Protein AF-0000000077156453 (afdb_homodimer)

Structure (mmCIF, N/CA/C/O backbone):
data_AF-0000000077156453-model_v1
#
loop_
_entity.id
_entity.type
_entity.pdbx_description
1 polymer 'ABC-type nitrate/sulfonate/bicarbonate transport system, permease component'
#
loop_
_atom_site.group_PDB
_atom_site.id
_atom_site.type_symbol
_atom_site.label_atom_id
_atom_site.label_alt_id
_atom_site.label_comp_id
_atom_site.label_asym_id
_atom_site.label_entity_id
_atom_site.label_seq_id
_atom_site.pdbx_PDB_ins_code
_atom_site.Cartn_x
_atom_site.Cartn_y
_atom_site.Cartn_z
_atom_site.occupancy
_atom_site.B_iso_or_equiv
_atom_site.auth_seq_id
_atom_site.auth_comp_id
_atom_site.auth_asym_id
_atom_site.auth_atom_id
_atom_site.pdbx_PDB_model_num
ATOM 1 N N . MET A 1 1 ? 17.359 23.75 -14.453 1 44.75 1 MET A N 1
ATOM 2 C CA . MET A 1 1 ? 18.484 23.031 -15.031 1 44.75 1 MET A CA 1
ATOM 3 C C . MET A 1 1 ? 19.25 22.281 -13.961 1 44.75 1 MET A C 1
ATOM 5 O O . MET A 1 1 ? 19.688 21.141 -14.188 1 44.75 1 MET A O 1
ATOM 9 N N . ARG A 1 2 ? 19.359 22.906 -12.695 1 51.81 2 ARG A N 1
ATOM 10 C CA . ARG A 1 2 ? 20.172 22.406 -11.586 1 51.81 2 ARG A CA 1
ATOM 11 C C . ARG A 1 2 ? 19.547 21.156 -10.984 1 51.81 2 ARG A C 1
ATOM 13 O O . ARG A 1 2 ? 20.25 20.203 -10.656 1 51.81 2 ARG A O 1
ATOM 20 N N . SER A 1 3 ? 18.203 21.109 -11.07 1 62.5 3 SER A N 1
ATOM 21 C CA . SER A 1 3 ? 17.5 19.984 -10.469 1 62.5 3 SER A CA 1
ATOM 22 C C . SER A 1 3 ? 17.594 18.75 -11.344 1 62.5 3 SER A C 1
ATOM 24 O O . SER A 1 3 ? 17.812 17.641 -10.844 1 62.5 3 SER A O 1
ATOM 26 N N . LEU A 1 4 ? 17.734 19.047 -12.609 1 62.75 4 LEU A N 1
ATOM 27 C CA . LEU A 1 4 ? 17.797 17.922 -13.539 1 62.75 4 LEU A CA 1
ATOM 28 C C . LEU A 1 4 ? 19.172 17.281 -13.523 1 62.75 4 LEU A C 1
ATOM 30 O O . LEU A 1 4 ? 19.281 16.047 -13.562 1 62.75 4 LEU A O 1
ATOM 34 N N . VAL A 1 5 ? 20.141 18.172 -13.469 1 64.56 5 VAL A N 1
ATOM 35 C CA . VAL A 1 5 ? 21.516 17.672 -13.453 1 64.56 5 VAL A CA 1
ATOM 36 C C . VAL A 1 5 ? 21.75 16.875 -12.172 1 64.56 5 VAL A C 1
ATOM 38 O O . VAL A 1 5 ? 22.406 15.828 -12.203 1 64.56 5 VAL A O 1
ATOM 41 N N . ARG A 1 6 ? 21.219 17.422 -11.203 1 67.12 6 ARG A N 1
ATOM 42 C CA . ARG A 1 6 ? 21.359 16.75 -9.922 1 67.12 6 ARG A CA 1
ATOM 43 C C . ARG A 1 6 ? 20.656 15.398 -9.93 1 67.12 6 ARG A C 1
ATOM 45 O O . ARG A 1 6 ? 21.172 14.406 -9.406 1 67.12 6 ARG A O 1
ATOM 52 N N . ASN A 1 7 ? 19.578 15.375 -10.617 1 71.12 7 ASN A N 1
ATOM 53 C CA . ASN A 1 7 ? 18.828 14.125 -10.711 1 71.12 7 ASN A CA 1
ATOM 54 C C . ASN A 1 7 ? 19.562 13.094 -11.562 1 71.12 7 ASN A C 1
ATOM 56 O O . ASN A 1 7 ? 19.625 11.914 -11.203 1 71.12 7 ASN A O 1
ATOM 60 N N . PHE A 1 8 ? 20.188 13.617 -12.578 1 78.75 8 PHE A N 1
ATOM 61 C CA . PHE A 1 8 ? 20.891 12.703 -13.477 1 78.75 8 PHE A CA 1
ATOM 62 C C . PHE A 1 8 ? 22.172 12.203 -12.828 1 78.75 8 PHE A C 1
ATOM 64 O O . PHE A 1 8 ? 22.547 11.039 -13.008 1 78.75 8 PHE A O 1
ATOM 71 N N . ALA A 1 9 ? 22.766 13.086 -12.062 1 81.75 9 ALA A N 1
ATOM 72 C CA . ALA A 1 9 ? 23.969 12.68 -11.352 1 81.75 9 ALA A CA 1
ATOM 73 C C . ALA A 1 9 ? 23.672 11.602 -10.32 1 81.75 9 ALA A C 1
ATOM 75 O O . ALA A 1 9 ? 24.453 10.656 -10.156 1 81.75 9 ALA A O 1
ATOM 76 N N . GLY A 1 10 ? 22.562 11.797 -9.695 1 80.94 10 GLY A N 1
ATOM 77 C CA . GLY A 1 10 ? 22.156 10.797 -8.734 1 80.94 10 GLY A CA 1
ATOM 78 C C . GLY A 1 10 ? 21.859 9.445 -9.359 1 80.94 10 GLY A C 1
ATOM 79 O O . GLY A 1 10 ? 22.203 8.406 -8.805 1 80.94 10 GLY A O 1
ATOM 80 N N . LEU A 1 11 ? 21.266 9.516 -10.516 1 83.69 11 LEU A N 1
ATOM 81 C CA . LEU A 1 11 ? 20.938 8.289 -11.234 1 83.69 11 LEU A CA 1
ATOM 82 C C . LEU A 1 11 ? 22.203 7.551 -11.656 1 83.69 11 LEU A C 1
ATOM 84 O O . LEU A 1 11 ? 22.312 6.336 -11.477 1 83.69 11 LEU A O 1
ATOM 88 N N . ILE A 1 12 ? 23.109 8.312 -12.203 1 88.44 12 ILE A N 1
ATOM 89 C CA . ILE A 1 12 ? 24.359 7.723 -12.664 1 88.44 12 ILE A CA 1
ATOM 90 C C . ILE A 1 12 ? 25.125 7.129 -11.484 1 88.44 12 ILE A C 1
ATOM 92 O O . ILE A 1 12 ? 25.672 6.031 -11.578 1 88.44 12 ILE A O 1
ATOM 96 N N . ALA A 1 13 ? 25.109 7.867 -10.406 1 86.75 13 ALA A N 1
ATOM 97 C CA . ALA A 1 13 ? 25.797 7.387 -9.203 1 86.75 13 ALA A CA 1
ATOM 98 C C . ALA A 1 13 ? 25.172 6.09 -8.703 1 86.75 13 ALA A C 1
ATOM 100 O O . ALA A 1 13 ? 25.875 5.168 -8.297 1 86.75 13 ALA A O 1
ATOM 101 N N . PHE A 1 14 ? 23.938 6.031 -8.711 1 88.25 14 PHE A N 1
ATOM 102 C CA . PHE A 1 14 ? 23.219 4.84 -8.25 1 88.25 14 PHE A CA 1
ATOM 103 C C . PHE A 1 14 ? 23.516 3.652 -9.164 1 88.25 14 PHE A C 1
ATOM 105 O O . PHE A 1 14 ? 23.781 2.547 -8.68 1 88.25 14 PHE A O 1
ATOM 112 N N . LEU A 1 15 ? 23.484 3.867 -10.461 1 91.19 15 LEU A N 1
ATOM 113 C CA . LEU A 1 15 ? 23.719 2.793 -11.414 1 91.19 15 LEU A CA 1
ATOM 114 C C . LEU A 1 15 ? 25.156 2.275 -11.305 1 91.19 15 LEU A C 1
ATOM 116 O O . LEU A 1 15 ? 25.391 1.07 -11.406 1 91.19 15 LEU A O 1
ATOM 120 N N . LEU A 1 16 ? 26.047 3.203 -11.125 1 92.44 16 LEU A N 1
ATOM 121 C CA . LEU A 1 16 ? 27.438 2.82 -10.977 1 92.44 16 LEU A CA 1
ATOM 122 C C . LEU A 1 16 ? 27.656 2.027 -9.695 1 92.44 16 LEU A C 1
ATOM 124 O O . LEU A 1 16 ? 28.406 1.05 -9.688 1 92.44 16 LEU 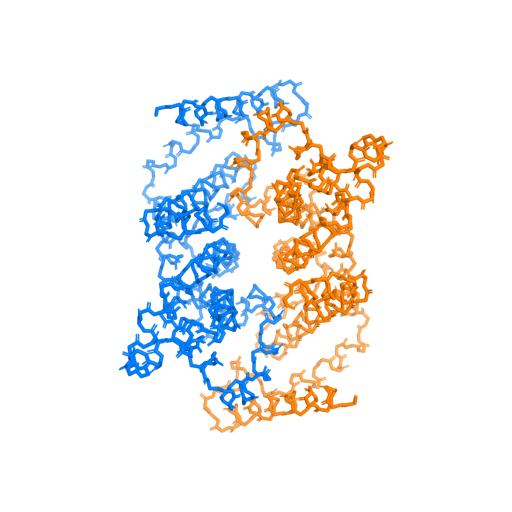A O 1
ATOM 128 N N . LEU A 1 17 ? 27.047 2.479 -8.656 1 90.06 17 LEU A N 1
ATOM 129 C CA . LEU A 1 17 ? 27.156 1.755 -7.395 1 90.06 17 LEU A CA 1
ATOM 130 C C . LEU A 1 17 ? 26.562 0.352 -7.523 1 90.06 17 LEU A C 1
ATOM 132 O O . LEU A 1 17 ? 27.156 -0.614 -7.023 1 90.06 17 LEU A O 1
ATOM 136 N N . TRP A 1 18 ? 25.438 0.315 -8.172 1 91.5 18 TRP A N 1
ATOM 137 C CA . TRP A 1 18 ? 24.797 -0.971 -8.438 1 91.5 18 TRP A CA 1
ATOM 138 C C . TRP A 1 18 ? 25.719 -1.878 -9.242 1 91.5 18 TRP A C 1
ATOM 140 O O . TRP A 1 18 ? 25.953 -3.031 -8.875 1 91.5 18 TRP A O 1
ATOM 150 N N . GLU A 1 19 ? 26.312 -1.335 -10.258 1 94.69 19 GLU A N 1
ATOM 151 C CA . GLU A 1 19 ? 27.234 -2.076 -11.109 1 94.69 19 GLU A CA 1
ATOM 152 C C . GLU A 1 19 ? 28.453 -2.557 -10.312 1 94.69 19 GLU A C 1
ATOM 154 O O . GLU A 1 19 ? 28.844 -3.725 -10.406 1 94.69 19 GLU A O 1
ATOM 159 N N . LEU A 1 20 ? 28.969 -1.676 -9.539 1 93.69 20 LEU A N 1
ATOM 160 C CA . LEU A 1 20 ? 30.188 -1.95 -8.805 1 93.69 20 LEU A CA 1
ATOM 161 C C . LEU A 1 20 ? 29.953 -3.023 -7.742 1 93.69 20 LEU A C 1
ATOM 163 O O . LEU A 1 20 ? 30.797 -3.92 -7.574 1 93.69 20 LEU A O 1
ATOM 167 N N . VAL A 1 21 ? 28.906 -2.99 -7.09 1 91.44 21 VAL A N 1
ATOM 168 C CA . VAL A 1 21 ? 28.625 -3.918 -6 1 91.44 21 VAL A CA 1
ATOM 169 C C . VAL A 1 21 ? 28.484 -5.336 -6.547 1 91.44 21 VAL A C 1
ATOM 171 O O . VAL A 1 21 ? 28.906 -6.301 -5.906 1 91.44 21 VAL A O 1
ATOM 174 N N . VAL A 1 22 ? 27.938 -5.441 -7.719 1 92.31 22 VAL A N 1
ATOM 175 C CA . VAL A 1 22 ? 27.719 -6.754 -8.312 1 92.31 22 VAL A CA 1
ATOM 176 C C . VAL A 1 22 ? 29.016 -7.262 -8.93 1 92.31 22 VAL A C 1
ATOM 178 O O . VAL A 1 22 ? 29.406 -8.414 -8.719 1 92.31 22 VAL A O 1
ATOM 181 N N . ARG A 1 23 ? 29.766 -6.355 -9.594 1 93 23 ARG A N 1
ATOM 182 C CA . ARG A 1 23 ? 30.984 -6.773 -10.281 1 93 23 ARG A CA 1
ATOM 183 C C . ARG A 1 23 ? 32.094 -7.086 -9.281 1 93 23 ARG A C 1
ATOM 185 O O . ARG A 1 23 ? 32.969 -7.926 -9.547 1 93 23 ARG A O 1
ATOM 192 N N . LEU A 1 24 ? 32.031 -6.445 -8.141 1 94 24 LEU A N 1
ATOM 193 C CA . LEU A 1 24 ? 33.031 -6.707 -7.105 1 94 24 LEU A CA 1
ATOM 194 C C . LEU A 1 24 ? 32.719 -8.016 -6.383 1 94 24 LEU A C 1
ATOM 196 O O . LEU A 1 24 ? 33.5 -8.461 -5.547 1 94 24 LEU A O 1
ATOM 200 N N . GLY A 1 25 ? 31.609 -8.594 -6.648 1 90.19 25 GLY A N 1
ATOM 201 C CA . GLY A 1 25 ? 31.281 -9.906 -6.105 1 90.19 25 GLY A CA 1
ATOM 202 C C . GLY A 1 25 ? 30.609 -9.836 -4.75 1 90.19 25 GLY A C 1
ATOM 203 O O . GLY A 1 25 ? 30.438 -10.859 -4.082 1 90.19 25 GLY A O 1
ATOM 204 N N . VAL A 1 26 ? 30.328 -8.664 -4.387 1 88.56 26 VAL A N 1
ATOM 205 C CA . VAL A 1 26 ? 29.625 -8.523 -3.119 1 88.56 26 VAL A CA 1
ATOM 206 C C . VAL A 1 26 ? 28.281 -9.234 -3.203 1 88.56 26 VAL A C 1
ATOM 208 O O . VAL A 1 26 ? 27.828 -9.859 -2.236 1 88.56 26 VAL A O 1
ATOM 211 N N . ILE A 1 27 ? 27.609 -9.133 -4.352 1 88.44 27 ILE A N 1
ATOM 212 C CA . ILE A 1 27 ? 26.375 -9.828 -4.664 1 88.44 27 ILE A CA 1
ATOM 213 C C . ILE A 1 27 ? 26.562 -10.727 -5.883 1 88.44 27 ILE A C 1
ATOM 215 O O . ILE A 1 27 ? 27.172 -10.305 -6.875 1 88.44 27 ILE A O 1
ATOM 219 N N . ALA A 1 28 ? 26.109 -11.898 -5.742 1 89.75 28 ALA A N 1
ATOM 220 C CA . ALA A 1 28 ? 26.25 -12.836 -6.848 1 89.75 28 ALA A CA 1
ATOM 221 C C . ALA A 1 28 ? 25.453 -12.367 -8.07 1 89.75 28 ALA A C 1
ATOM 223 O O . ALA A 1 28 ? 24.312 -11.93 -7.949 1 89.75 28 ALA A O 1
ATOM 224 N N . GLU A 1 29 ? 26.047 -12.422 -9.227 1 88.81 29 GLU A N 1
ATOM 225 C CA . GLU A 1 29 ? 25.438 -11.992 -10.484 1 88.81 29 GLU A CA 1
ATOM 226 C C . GLU A 1 29 ? 24.172 -12.789 -10.789 1 88.81 29 GLU A C 1
ATOM 228 O O . GLU A 1 29 ? 23.25 -12.281 -11.414 1 88.81 29 GLU A O 1
ATOM 233 N N . GLU A 1 30 ? 24.188 -14.047 -10.273 1 85.56 30 GLU A N 1
ATOM 234 C CA . GLU A 1 30 ? 23.047 -14.906 -10.508 1 85.56 30 GLU A CA 1
ATOM 235 C C . GLU A 1 30 ? 21.812 -14.406 -9.75 1 85.56 30 GLU A C 1
ATOM 237 O O . GLU A 1 30 ? 20.688 -14.617 -10.18 1 85.56 30 GLU A O 1
ATOM 242 N N . ASP A 1 31 ? 22.141 -13.734 -8.672 1 86.88 31 ASP A N 1
ATOM 243 C CA . ASP A 1 31 ? 21.047 -13.242 -7.824 1 86.88 31 ASP A CA 1
ATOM 244 C C . ASP A 1 31 ? 20.578 -11.859 -8.281 1 86.88 31 ASP A C 1
ATOM 246 O O . ASP A 1 31 ? 19.391 -11.617 -8.414 1 86.88 31 ASP A O 1
ATOM 250 N N . VAL A 1 32 ? 21.547 -11.039 -8.523 1 91.62 32 VAL A N 1
ATOM 251 C CA . VAL A 1 32 ? 21.266 -9.688 -8.984 1 91.62 32 VAL A CA 1
ATOM 252 C C . VAL A 1 32 ? 22.203 -9.328 -10.141 1 91.62 32 VAL A C 1
ATOM 254 O O . VAL A 1 32 ? 23.359 -8.945 -9.914 1 91.62 32 VAL A O 1
ATOM 257 N N . PRO A 1 33 ? 21.641 -9.344 -11.297 1 94.44 33 PRO A N 1
ATOM 258 C CA . PRO A 1 33 ? 22.469 -8.977 -12.438 1 94.44 33 PRO A CA 1
ATOM 259 C C . PRO A 1 33 ? 22.922 -7.52 -12.391 1 94.44 33 PRO A C 1
ATOM 261 O O . PRO A 1 33 ? 22.25 -6.676 -11.805 1 94.44 33 PRO A O 1
ATOM 264 N N . PRO A 1 34 ? 24.078 -7.328 -12.953 1 95.44 34 PRO A N 1
ATOM 265 C CA . PRO A 1 34 ? 24.578 -5.953 -12.961 1 95.44 34 PRO A CA 1
ATOM 266 C C . PRO A 1 34 ? 23.672 -4.992 -13.719 1 95.44 34 PRO A C 1
ATOM 268 O O . PRO A 1 34 ? 22.891 -5.426 -14.57 1 95.44 34 PRO A O 1
ATOM 271 N N . ALA A 1 35 ? 23.859 -3.723 -13.359 1 95.31 35 ALA A N 1
ATOM 272 C CA . ALA A 1 35 ? 23 -2.682 -13.922 1 95.31 35 ALA A CA 1
ATOM 273 C C . ALA A 1 35 ? 23.109 -2.65 -15.445 1 95.31 35 ALA A C 1
ATOM 275 O O . ALA A 1 35 ? 22.109 -2.445 -16.141 1 95.31 35 ALA A O 1
ATOM 276 N N . SER A 1 36 ? 24.266 -2.865 -15.984 1 95.88 36 SER A N 1
ATOM 277 C CA . SER A 1 36 ? 24.469 -2.816 -17.422 1 95.88 36 SER A CA 1
ATOM 278 C C . SER A 1 36 ? 23.672 -3.904 -18.141 1 95.88 36 SER A C 1
ATOM 280 O O . SER A 1 36 ? 23.078 -3.654 -19.188 1 95.88 36 SER A O 1
ATOM 282 N N . VAL A 1 37 ? 23.625 -5.078 -17.562 1 95.75 37 VAL A N 1
ATOM 283 C CA . VAL A 1 37 ? 22.875 -6.199 -18.141 1 95.75 37 VAL A CA 1
ATOM 284 C C . VAL A 1 37 ? 21.391 -5.91 -18.078 1 95.75 37 VAL A C 1
ATOM 286 O O . VAL A 1 37 ? 20.672 -6.129 -19.062 1 95.75 37 VAL A O 1
ATOM 289 N N . VAL A 1 38 ? 20.938 -5.418 -16.969 1 95.94 38 VAL A N 1
ATOM 290 C CA . VAL A 1 38 ? 19.516 -5.137 -16.766 1 95.94 38 VAL A CA 1
ATOM 291 C C . VAL A 1 38 ? 19.078 -4.035 -17.719 1 95.94 38 VAL A C 1
ATOM 293 O O . VAL A 1 38 ? 18.016 -4.137 -18.344 1 95.94 38 VAL A O 1
ATOM 296 N N . LEU A 1 39 ? 19.906 -2.988 -17.906 1 96.19 39 LEU A N 1
ATOM 297 C CA . LEU A 1 39 ? 19.562 -1.884 -18.797 1 96.19 39 LEU A CA 1
ATOM 298 C C . LEU A 1 39 ? 19.5 -2.352 -20.25 1 96.19 39 LEU A C 1
ATOM 300 O O . LEU A 1 39 ? 18.641 -1.91 -21.016 1 96.19 39 LEU A O 1
ATOM 304 N N . THR A 1 40 ? 20.375 -3.225 -20.594 1 96.5 40 THR A N 1
ATOM 305 C CA . THR A 1 40 ? 20.391 -3.785 -21.938 1 96.5 40 THR A CA 1
ATOM 306 C C . THR A 1 40 ? 19.125 -4.617 -22.188 1 96.5 40 THR A C 1
ATOM 308 O O . THR A 1 40 ? 18.5 -4.516 -23.234 1 96.5 40 THR A O 1
ATOM 311 N N . ARG A 1 41 ? 18.75 -5.379 -21.141 1 96.56 41 ARG A N 1
ATOM 312 C CA . ARG A 1 41 ? 17.547 -6.18 -21.266 1 96.56 41 ARG A CA 1
ATOM 313 C C . ARG A 1 41 ? 16.312 -5.293 -21.391 1 96.56 41 ARG A C 1
ATOM 315 O O . ARG A 1 41 ? 15.398 -5.598 -22.156 1 96.56 41 ARG A O 1
ATOM 322 N N . ILE A 1 42 ? 16.328 -4.262 -20.672 1 97.44 42 ILE A N 1
ATOM 323 C CA . ILE A 1 42 ? 15.195 -3.332 -20.75 1 97.44 42 ILE A CA 1
ATOM 324 C C . ILE A 1 42 ? 15.086 -2.768 -22.156 1 97.44 42 ILE A C 1
ATOM 326 O O . ILE A 1 42 ? 13.992 -2.709 -22.719 1 97.44 42 ILE A O 1
ATOM 330 N N . ALA A 1 43 ? 16.219 -2.387 -22.75 1 97 43 ALA A N 1
ATOM 331 C CA . ALA A 1 43 ? 16.234 -1.854 -24.109 1 97 43 ALA A CA 1
ATOM 332 C C . ALA A 1 43 ? 15.711 -2.887 -25.109 1 97 43 ALA A C 1
ATOM 334 O O . ALA A 1 43 ? 14.938 -2.555 -26.016 1 97 43 ALA A O 1
ATOM 335 N N . GLU A 1 44 ? 16.078 -4.094 -24.938 1 97.31 44 GLU A N 1
ATOM 336 C CA . GLU A 1 44 ? 15.633 -5.18 -25.797 1 97.31 44 GLU A CA 1
ATOM 337 C C . GLU A 1 44 ? 14.133 -5.418 -25.641 1 97.31 44 GLU A C 1
ATOM 339 O O . GLU A 1 44 ? 13.43 -5.641 -26.625 1 97.31 44 GLU A O 1
ATOM 344 N N . LEU A 1 45 ? 13.727 -5.387 -24.422 1 96.88 45 LEU A N 1
ATOM 345 C CA . LEU A 1 45 ? 12.328 -5.648 -24.125 1 96.88 45 LEU A CA 1
ATOM 346 C C . LEU A 1 45 ? 11.43 -4.586 -24.75 1 96.88 45 LEU A C 1
ATOM 348 O O . LEU A 1 45 ? 10.328 -4.895 -25.219 1 96.88 45 LEU A O 1
ATOM 352 N N . PHE A 1 46 ? 11.891 -3.367 -24.781 1 96.94 46 PHE A N 1
ATOM 353 C CA . PHE A 1 46 ? 11.078 -2.297 -25.344 1 96.94 46 PHE A CA 1
ATOM 354 C C . PHE A 1 46 ? 10.977 -2.428 -26.859 1 96.94 46 PHE A C 1
ATOM 356 O O . PHE A 1 46 ? 10.133 -1.786 -27.5 1 96.94 46 PHE A O 1
ATOM 363 N N . GLY A 1 47 ? 11.758 -3.256 -27.453 1 96.31 47 GLY A N 1
ATOM 364 C CA . GLY A 1 47 ? 11.633 -3.584 -28.875 1 96.31 47 GLY A CA 1
ATOM 365 C C . GLY A 1 47 ? 10.656 -4.715 -29.141 1 96.31 47 GLY A C 1
ATOM 366 O O . GLY A 1 47 ? 10.383 -5.039 -30.297 1 96.31 47 GLY A O 1
ATOM 367 N N . GLN A 1 48 ? 10.141 -5.266 -28.109 1 97 48 GLN A N 1
ATOM 368 C CA . GLN A 1 48 ? 9.211 -6.383 -28.219 1 97 48 GLN A CA 1
ATOM 369 C C . GLN A 1 48 ? 7.773 -5.93 -27.984 1 97 48 GLN A C 1
ATOM 371 O O . GLN A 1 48 ? 7.461 -5.355 -26.938 1 97 48 GLN A O 1
ATOM 376 N N . GLU A 1 49 ? 6.988 -6.25 -28.953 1 96.19 49 GLU A N 1
ATOM 377 C CA . GLU A 1 49 ? 5.59 -5.832 -28.906 1 96.19 49 GLU A CA 1
ATOM 378 C C . GLU A 1 49 ? 4.879 -6.414 -27.703 1 96.19 49 GLU A C 1
ATOM 380 O O . GLU A 1 49 ? 4.066 -5.738 -27.062 1 96.19 49 GLU A O 1
ATOM 385 N N . ALA A 1 50 ? 5.172 -7.637 -27.422 1 95.38 50 ALA A N 1
ATOM 386 C CA . ALA A 1 50 ? 4.512 -8.312 -26.312 1 95.38 50 ALA A CA 1
ATOM 387 C C . ALA A 1 50 ? 4.793 -7.594 -24.984 1 95.38 50 ALA A C 1
ATOM 389 O O . ALA A 1 50 ? 3.896 -7.434 -24.156 1 95.38 50 ALA A O 1
ATOM 390 N N . PHE A 1 51 ? 6.035 -7.188 -24.828 1 97 51 PHE A N 1
ATOM 391 C CA . PHE A 1 51 ? 6.406 -6.504 -23.594 1 97 51 PHE A CA 1
ATOM 392 C C . PHE A 1 51 ? 5.77 -5.121 -23.531 1 97 51 PHE A C 1
ATOM 394 O O . PHE A 1 51 ? 5.285 -4.707 -22.484 1 97 51 PHE A O 1
ATOM 401 N N . LEU A 1 52 ? 5.73 -4.441 -24.578 1 97.06 52 LEU A N 1
ATOM 402 C CA . LEU A 1 52 ? 5.102 -3.127 -24.641 1 97.06 52 LEU A CA 1
ATOM 403 C C . LEU A 1 52 ? 3.619 -3.219 -24.297 1 97.06 52 LEU A C 1
ATOM 405 O O . LEU A 1 52 ? 3.084 -2.352 -23.594 1 97.06 52 LEU A O 1
ATOM 409 N N . ARG A 1 53 ? 3.037 -4.227 -24.781 1 95.62 53 ARG A N 1
ATOM 410 C CA . ARG A 1 53 ? 1.624 -4.441 -24.484 1 95.62 53 ARG A CA 1
ATOM 411 C C . ARG A 1 53 ? 1.411 -4.68 -22.984 1 95.62 53 ARG A C 1
ATOM 413 O O . ARG A 1 53 ? 0.436 -4.195 -22.406 1 95.62 53 ARG A O 1
ATOM 420 N N . ASP A 1 54 ? 2.299 -5.398 -22.391 1 96.5 54 ASP A N 1
ATOM 421 C CA . ASP A 1 54 ? 2.221 -5.656 -20.953 1 96.5 54 ASP A CA 1
ATOM 422 C C . ASP A 1 54 ? 2.34 -4.363 -20.156 1 96.5 54 ASP A C 1
ATOM 424 O O . ASP A 1 54 ? 1.563 -4.125 -19.234 1 96.5 54 ASP A O 1
ATOM 428 N N . VAL A 1 55 ? 3.275 -3.568 -20.578 1 97.25 55 VAL A N 1
ATOM 429 C CA . VAL A 1 55 ? 3.521 -2.303 -19.891 1 97.25 55 VAL A CA 1
ATOM 430 C C . VAL A 1 55 ? 2.314 -1.384 -20.062 1 97.25 55 VAL A C 1
ATOM 432 O O . VAL A 1 55 ? 1.829 -0.807 -19.078 1 97.25 55 VAL A O 1
ATOM 435 N N . ILE A 1 56 ? 1.807 -1.303 -21.219 1 97.06 56 ILE A N 1
ATOM 436 C CA . ILE A 1 56 ? 0.675 -0.432 -21.516 1 97.06 56 ILE A CA 1
ATOM 437 C C . ILE A 1 56 ? -0.559 -0.91 -20.75 1 97.06 56 ILE A C 1
ATOM 439 O O . ILE A 1 56 ? -1.316 -0.1 -20.203 1 97.06 56 ILE A O 1
ATOM 443 N N . ALA A 1 57 ? -0.739 -2.182 -20.703 1 96.19 57 ALA A N 1
ATOM 444 C CA . ALA A 1 57 ? -1.888 -2.754 -20.016 1 96.19 57 ALA A CA 1
ATOM 445 C C . ALA A 1 57 ? -1.869 -2.389 -18.531 1 96.19 57 ALA A C 1
ATOM 447 O O . ALA A 1 57 ? -2.895 -1.992 -17.969 1 96.19 57 ALA A O 1
ATOM 448 N N . SER A 1 58 ? -0.74 -2.516 -17.922 1 96.75 58 SER A N 1
ATOM 449 C CA . SER A 1 58 ? -0.614 -2.191 -16.516 1 96.75 58 SER A CA 1
ATOM 450 C C . SER A 1 58 ? -0.809 -0.698 -16.266 1 96.75 58 SER A C 1
ATOM 452 O O . SER A 1 58 ? -1.541 -0.303 -15.359 1 96.75 58 SER A O 1
ATOM 454 N N . VAL A 1 59 ? -0.194 0.106 -17.109 1 97.62 59 VAL A N 1
ATOM 455 C CA . VAL A 1 59 ? -0.257 1.553 -16.938 1 97.62 59 VAL A CA 1
ATOM 456 C C . VAL A 1 59 ? -1.683 2.043 -17.188 1 97.62 59 VAL A C 1
ATOM 458 O O . VAL A 1 59 ? -2.195 2.879 -16.438 1 97.62 59 VAL A O 1
ATOM 461 N N . LEU A 1 60 ? -2.309 1.532 -18.156 1 97.62 60 LEU A N 1
ATOM 462 C CA . LEU A 1 60 ? -3.67 1.942 -18.484 1 97.62 60 LEU A CA 1
ATOM 463 C C . LEU A 1 60 ? -4.641 1.533 -17.375 1 97.62 60 LEU A C 1
ATOM 465 O O . LEU A 1 60 ? -5.52 2.311 -17 1 97.62 60 LEU A O 1
ATOM 469 N N . ALA A 1 61 ? -4.539 0.318 -16.938 1 97.38 61 ALA A N 1
ATOM 470 C CA . ALA A 1 61 ? -5.383 -0.134 -15.828 1 97.38 61 ALA A CA 1
ATOM 471 C C . ALA A 1 61 ? -5.195 0.748 -14.594 1 97.38 61 ALA A C 1
ATOM 473 O O . ALA A 1 61 ? -6.168 1.099 -13.922 1 97.38 61 ALA A O 1
ATOM 474 N N . TRP A 1 62 ? -3.951 1.055 -14.328 1 96.88 62 TRP A N 1
ATOM 475 C CA . TRP A 1 62 ? -3.619 1.903 -13.188 1 96.88 62 TRP A CA 1
ATOM 476 C C . TRP A 1 62 ? -4.258 3.281 -13.328 1 96.88 62 TRP A C 1
ATOM 478 O O . TRP A 1 62 ? -4.871 3.789 -12.383 1 96.88 62 TRP A O 1
ATOM 488 N N . LEU A 1 63 ? -4.172 3.867 -14.531 1 97.75 63 LEU A N 1
ATOM 489 C CA . LEU A 1 63 ? -4.734 5.188 -14.805 1 97.75 63 LEU A CA 1
ATOM 490 C C . LEU A 1 63 ? -6.254 5.164 -14.695 1 97.75 63 LEU A C 1
ATOM 492 O O . LEU A 1 63 ? -6.855 6.066 -14.109 1 97.75 63 LEU A O 1
ATOM 496 N N . ILE A 1 64 ? -6.812 4.199 -15.234 1 98.31 64 ILE A N 1
ATOM 497 C CA . ILE A 1 64 ? -8.266 4.062 -15.203 1 98.31 64 ILE A CA 1
ATOM 498 C C . ILE A 1 64 ? -8.742 3.91 -13.766 1 98.31 64 ILE A C 1
ATOM 500 O O . ILE A 1 64 ? -9.688 4.574 -13.344 1 98.31 64 ILE A O 1
ATOM 504 N N . ALA A 1 65 ? -8.07 3.062 -13.031 1 98.19 65 ALA A N 1
ATOM 505 C CA . ALA A 1 65 ? -8.445 2.834 -11.641 1 98.19 65 ALA A CA 1
ATOM 506 C C . ALA A 1 65 ? -8.336 4.117 -10.82 1 98.19 65 ALA A C 1
ATOM 508 O O . ALA A 1 65 ? -9.219 4.438 -10.031 1 98.19 65 ALA A O 1
ATOM 509 N N . LEU A 1 66 ? -7.23 4.816 -11.016 1 97.62 66 LEU A N 1
ATOM 510 C CA . LEU A 1 66 ? -7.039 6.07 -10.297 1 97.62 66 LEU A CA 1
ATOM 511 C C . LEU A 1 66 ? -8.117 7.078 -10.664 1 97.62 66 LEU A C 1
ATOM 513 O O . LEU A 1 66 ? -8.664 7.762 -9.797 1 97.62 66 LEU A O 1
ATOM 517 N N . GLY A 1 67 ? -8.414 7.156 -11.953 1 97.88 67 GLY A N 1
ATOM 518 C CA . GLY A 1 67 ? -9.477 8.039 -12.406 1 97.88 67 GLY A CA 1
ATOM 519 C C . GLY A 1 67 ? -10.82 7.723 -11.789 1 97.88 67 GLY A C 1
ATOM 520 O O . GLY A 1 67 ? -11.508 8.617 -11.281 1 97.88 67 GLY A O 1
ATOM 521 N N . ILE A 1 68 ? -11.18 6.516 -11.773 1 98.44 68 ILE A N 1
ATOM 522 C CA . ILE A 1 68 ? -12.445 6.074 -11.211 1 98.44 68 ILE A CA 1
ATOM 523 C C . ILE A 1 68 ? -12.461 6.355 -9.703 1 98.44 68 ILE A C 1
ATOM 525 O O . ILE A 1 68 ? -13.469 6.84 -9.172 1 98.44 68 ILE A O 1
ATOM 529 N N . ALA A 1 69 ? -11.352 6.039 -9.031 1 98.12 69 ALA A N 1
ATOM 530 C CA . ALA A 1 69 ? -11.266 6.273 -7.59 1 98.12 69 ALA A CA 1
ATOM 531 C C . ALA A 1 69 ? -11.453 7.75 -7.262 1 98.12 69 ALA A C 1
ATOM 533 O O . ALA A 1 69 ? -12.117 8.094 -6.281 1 98.12 69 ALA A O 1
ATOM 534 N N . ILE A 1 70 ? -10.867 8.586 -8.094 1 96.5 70 ILE A N 1
ATOM 535 C CA . ILE A 1 70 ? -10.992 10.031 -7.906 1 96.5 70 ILE A CA 1
ATOM 536 C C . ILE A 1 70 ? -12.453 10.453 -8.047 1 96.5 70 ILE A C 1
ATOM 538 O O . ILE A 1 70 ? -12.977 11.172 -7.195 1 96.5 70 ILE A O 1
ATOM 542 N N . VAL A 1 71 ? -13.102 9.984 -9.047 1 97.12 71 VAL A N 1
ATOM 543 C CA . VAL A 1 71 ? -14.477 10.352 -9.359 1 97.12 71 VAL A CA 1
ATOM 544 C C . VAL A 1 71 ? -15.406 9.859 -8.25 1 97.12 71 VAL A C 1
ATOM 546 O O . VAL A 1 71 ? -16.406 10.516 -7.934 1 97.12 71 VAL A O 1
ATOM 549 N N . ILE A 1 72 ? -15.07 8.82 -7.594 1 96.88 72 ILE A N 1
ATOM 550 C CA . ILE A 1 72 ? -15.914 8.234 -6.559 1 96.88 72 ILE A CA 1
ATOM 551 C C . ILE A 1 72 ? -15.594 8.867 -5.207 1 96.88 72 ILE A C 1
ATOM 553 O O . ILE A 1 72 ? -16.484 9.312 -4.492 1 96.88 72 ILE A O 1
ATOM 557 N N . ALA A 1 73 ? -14.336 8.938 -4.883 1 96.06 73 ALA A N 1
ATOM 558 C CA . ALA A 1 73 ? -13.906 9.25 -3.523 1 96.06 73 ALA A CA 1
ATOM 559 C C . ALA A 1 73 ? -14.102 10.734 -3.219 1 96.06 73 ALA A C 1
ATOM 561 O O . ALA A 1 73 ? -14.43 11.102 -2.09 1 96.06 73 ALA A O 1
ATOM 562 N N . ILE A 1 74 ? -13.867 11.578 -4.176 1 92.75 74 ILE A N 1
ATOM 563 C CA . ILE A 1 74 ? -13.953 13.016 -3.928 1 92.75 74 ILE A CA 1
ATOM 564 C C . ILE A 1 74 ? -15.398 13.406 -3.633 1 92.75 74 ILE A C 1
ATOM 566 O O . ILE A 1 74 ? -15.688 13.992 -2.588 1 92.75 74 ILE A O 1
ATOM 570 N N . PRO A 1 75 ? -16.375 13.086 -4.512 1 92.25 75 PRO A N 1
ATOM 571 C CA . PRO A 1 75 ? -17.766 13.406 -4.184 1 92.25 75 PRO A CA 1
ATOM 572 C C . PRO A 1 75 ? -18.234 12.75 -2.887 1 92.25 75 PRO A C 1
ATOM 574 O O . PRO A 1 75 ? -18.938 13.375 -2.09 1 92.25 75 PRO A O 1
ATOM 577 N N . LEU A 1 76 ? -17.875 11.508 -2.689 1 92.12 76 LEU A N 1
ATOM 578 C CA . LEU A 1 76 ? -18.234 10.82 -1.456 1 92.12 76 LEU A CA 1
ATOM 579 C C . LEU A 1 76 ? -17.641 11.531 -0.243 1 92.12 76 LEU A C 1
ATOM 581 O O . LEU A 1 76 ? -18.312 11.664 0.79 1 92.12 76 LEU A O 1
ATOM 585 N N . GLY A 1 77 ? -16.391 11.914 -0.378 1 89.19 77 GLY A N 1
ATOM 586 C CA . GLY A 1 77 ? -15.75 12.656 0.695 1 89.19 77 GLY A CA 1
ATOM 587 C C . GLY A 1 77 ? -16.422 13.984 0.989 1 89.19 77 GLY A C 1
ATOM 588 O O . GLY A 1 77 ? -16.531 14.391 2.148 1 89.19 77 GLY A O 1
ATOM 589 N N . LEU A 1 78 ? -16.844 14.625 -0.047 1 84.38 78 LEU A N 1
ATOM 590 C CA . LEU A 1 78 ? -17.547 15.891 0.103 1 84.38 78 LEU A CA 1
ATOM 591 C C . LEU A 1 78 ? -18.875 15.688 0.832 1 84.38 78 LEU A C 1
ATOM 593 O O . LEU A 1 78 ? -19.219 16.469 1.718 1 84.38 78 LEU A O 1
ATOM 597 N N . VAL A 1 79 ? -19.516 14.664 0.455 1 86.19 79 VAL A N 1
ATOM 598 C CA . VAL A 1 79 ? -20.812 14.383 1.069 1 86.19 79 VAL A CA 1
ATOM 599 C C . VAL A 1 79 ? -20.609 13.984 2.531 1 86.19 79 VAL A C 1
ATOM 601 O O . VAL A 1 79 ? -21.281 14.516 3.42 1 86.19 79 VAL A O 1
ATOM 604 N N . LEU A 1 80 ? -19.703 13.164 2.828 1 86.19 80 LEU A N 1
ATOM 605 C CA . LEU A 1 80 ? -19.469 12.672 4.18 1 8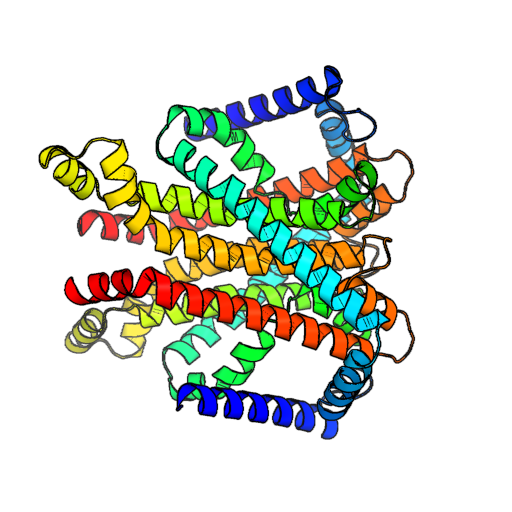6.19 80 LEU A CA 1
ATOM 606 C C . LEU A 1 80 ? -18.875 13.758 5.062 1 86.19 80 LEU A C 1
ATOM 608 O O . LEU A 1 80 ? -19.094 13.773 6.273 1 86.19 80 LEU A O 1
ATOM 612 N N . GLY A 1 81 ? -18.141 14.602 4.406 1 78.81 81 GLY A N 1
ATOM 613 C CA . GLY A 1 81 ? -17.547 15.703 5.141 1 78.81 81 GLY A CA 1
ATOM 614 C C . GLY A 1 81 ? -18.547 16.781 5.527 1 78.81 81 GLY A C 1
ATOM 615 O O . GLY A 1 81 ? -18.375 17.469 6.535 1 78.81 81 GLY A O 1
ATOM 616 N N . ASN A 1 82 ? -19.625 16.891 4.773 1 77.38 82 ASN A N 1
ATOM 617 C CA . ASN A 1 82 ? -20.547 18 4.969 1 77.38 82 ASN A CA 1
ATOM 618 C C . ASN A 1 82 ? -21.828 17.547 5.656 1 77.38 82 ASN A C 1
ATOM 620 O O . ASN A 1 82 ? -22.594 18.359 6.18 1 77.38 82 ASN A O 1
ATOM 624 N N . PHE A 1 83 ? -22.094 16.266 5.613 1 82.44 83 PHE A N 1
ATOM 625 C CA . PHE A 1 83 ? -23.328 15.742 6.211 1 82.44 83 PHE A CA 1
ATOM 626 C C . PHE A 1 83 ? -23 14.719 7.289 1 82.44 83 PHE A C 1
ATOM 628 O O . PHE A 1 83 ? -22.922 13.516 7.012 1 82.44 83 PHE A O 1
ATOM 635 N N . PRO A 1 84 ? -23.047 15.133 8.492 1 80.62 84 PRO A N 1
ATOM 636 C CA . PRO A 1 84 ? -22.672 14.258 9.609 1 80.62 84 PRO A CA 1
ATOM 637 C C . PRO A 1 84 ? -23.562 13.031 9.727 1 80.62 84 PRO A C 1
ATOM 639 O O . PRO A 1 84 ? -23.109 11.961 10.133 1 80.62 84 PRO A O 1
ATOM 642 N N . LEU A 1 85 ? -24.734 13.203 9.32 1 81.62 85 LEU A N 1
ATOM 643 C CA . LEU A 1 85 ? -25.672 12.078 9.422 1 81.62 85 LEU A CA 1
ATOM 644 C C . LEU A 1 85 ? -25.297 10.977 8.438 1 81.62 85 LEU A C 1
ATOM 646 O O . LEU A 1 85 ? -25.406 9.789 8.758 1 81.62 85 LEU A O 1
ATOM 650 N N . VAL A 1 86 ? -24.938 11.414 7.297 1 84.19 86 VAL A N 1
ATOM 651 C CA . VAL A 1 86 ? -24.531 10.438 6.293 1 84.19 86 VAL A CA 1
ATOM 652 C C . VAL A 1 86 ? -23.234 9.766 6.727 1 84.19 86 VAL A C 1
ATOM 654 O O . VAL A 1 86 ? -23.062 8.555 6.559 1 84.19 86 VAL A O 1
ATOM 657 N N . ARG A 1 87 ? -22.391 10.555 7.273 1 84.5 87 ARG A N 1
ATOM 658 C CA . ARG A 1 87 ? -21.125 10.023 7.762 1 84.5 87 ARG A CA 1
ATOM 659 C C . ARG A 1 87 ? -21.344 8.992 8.859 1 84.5 87 ARG A C 1
ATOM 661 O O . ARG A 1 87 ? -20.703 7.938 8.867 1 84.5 87 ARG A O 1
ATOM 668 N N . MET A 1 88 ? -22.266 9.242 9.703 1 82.81 88 MET A N 1
ATOM 669 C CA . MET A 1 88 ? -22.578 8.328 10.797 1 82.81 88 MET A CA 1
ATOM 670 C C . MET A 1 88 ? -23.188 7.035 10.273 1 82.81 88 MET A C 1
ATOM 672 O O . MET A 1 88 ? -22.844 5.949 10.742 1 82.81 88 MET A O 1
ATOM 676 N N . ALA A 1 89 ? -23.922 7.211 9.25 1 81.62 89 ALA A N 1
ATOM 677 C CA . ALA A 1 89 ? -24.625 6.059 8.695 1 81.62 89 ALA A CA 1
ATOM 678 C C . ALA A 1 89 ? -23.656 5.156 7.922 1 81.62 89 ALA A C 1
ATOM 680 O O . ALA A 1 89 ? -23.875 3.941 7.844 1 81.62 89 ALA A O 1
ATOM 681 N N . THR A 1 90 ? -22.625 5.754 7.402 1 85.19 90 THR A N 1
ATOM 682 C CA . THR A 1 90 ? -21.734 4.984 6.551 1 85.19 90 THR A CA 1
ATOM 683 C C . THR A 1 90 ? -20.453 4.605 7.305 1 85.19 90 THR A C 1
ATOM 685 O O . THR A 1 90 ? -19.594 3.912 6.762 1 85.19 90 THR A O 1
ATOM 688 N N . ARG A 1 91 ? -20.359 5.008 8.43 1 83.06 91 ARG A N 1
ATOM 689 C CA . ARG A 1 91 ? -19.156 4.836 9.234 1 83.06 91 ARG A CA 1
ATOM 690 C C . ARG A 1 91 ? -18.797 3.359 9.383 1 83.06 91 ARG A C 1
ATOM 692 O O . ARG A 1 91 ? -17.625 2.979 9.25 1 83.06 91 ARG A O 1
ATOM 699 N N . SER A 1 92 ? -19.797 2.566 9.648 1 81.69 92 SER A N 1
ATOM 700 C CA . SER A 1 92 ? -19.562 1.142 9.852 1 81.69 92 SER A CA 1
ATOM 701 C C . SER A 1 92 ? -19.016 0.483 8.586 1 81.69 92 SER A C 1
ATOM 703 O O . SER A 1 92 ? -18.125 -0.359 8.648 1 81.69 92 SER A O 1
ATOM 705 N N . ILE A 1 93 ? -19.531 0.87 7.48 1 84.62 93 ILE A N 1
ATOM 706 C CA . ILE A 1 93 ? -19.109 0.306 6.203 1 84.62 93 ILE A CA 1
ATOM 707 C C . ILE A 1 93 ? -17.641 0.672 5.934 1 84.62 93 ILE A C 1
ATOM 709 O O . ILE A 1 93 ? -16.828 -0.195 5.605 1 84.62 93 ILE A O 1
ATOM 713 N N . VAL A 1 94 ? -17.375 1.911 6.16 1 85.44 94 VAL A N 1
ATOM 714 C CA . VAL A 1 94 ? -16.031 2.412 5.91 1 85.44 94 VAL A CA 1
ATOM 715 C C . VAL A 1 94 ? -15.047 1.771 6.891 1 85.44 94 VAL A C 1
ATOM 717 O O . VAL A 1 94 ? -13.984 1.301 6.496 1 85.44 94 VAL A O 1
ATOM 720 N N . GLU A 1 95 ? -15.453 1.653 8.078 1 81.81 95 GLU A N 1
ATOM 721 C CA . GLU A 1 95 ? -14.609 1.145 9.156 1 81.81 95 GLU A CA 1
ATOM 722 C C . GLU A 1 95 ? -14.297 -0.337 8.961 1 81.81 95 GLU A C 1
ATOM 724 O O . GLU A 1 95 ? -13.234 -0.812 9.359 1 81.81 95 GLU A O 1
ATOM 729 N N . PHE A 1 96 ? -15.164 -1.062 8.273 1 83.94 96 PHE A N 1
ATOM 730 C CA . PHE A 1 96 ? -14.969 -2.502 8.156 1 83.94 96 PHE A CA 1
ATOM 731 C C . PHE A 1 96 ? -14.344 -2.855 6.812 1 83.94 96 PHE A C 1
ATOM 733 O O . PHE A 1 96 ? -13.633 -3.859 6.695 1 83.94 96 PHE A O 1
ATOM 740 N N . LEU A 1 97 ? -14.594 -2.096 5.863 1 88.38 97 LEU A N 1
ATOM 741 C CA . LEU A 1 97 ? -14.07 -2.4 4.539 1 88.38 97 LEU A CA 1
ATOM 742 C C . LEU A 1 97 ? -12.656 -1.855 4.379 1 88.38 97 LEU A C 1
ATOM 744 O O . LEU A 1 97 ? -11.797 -2.502 3.768 1 88.38 97 LEU A O 1
ATOM 748 N N . ARG A 1 98 ? -12.414 -0.744 5 1 87.31 98 ARG A N 1
ATOM 749 C CA . ARG A 1 98 ? -11.156 -0.023 4.812 1 87.31 98 ARG A CA 1
ATOM 750 C C . ARG A 1 98 ? -9.969 -0.86 5.281 1 87.31 98 ARG A C 1
ATOM 752 O O . ARG A 1 98 ? -8.93 -0.899 4.617 1 87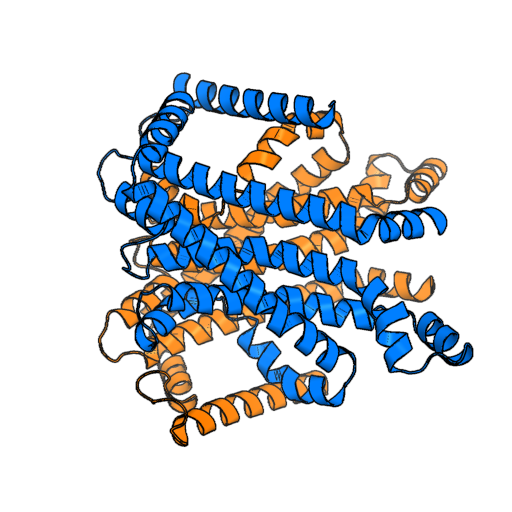.31 98 ARG A O 1
ATOM 759 N N . PRO A 1 99 ? -10.125 -1.583 6.371 1 86.56 99 PRO A N 1
ATOM 760 C CA . PRO A 1 99 ? -8.969 -2.299 6.906 1 86.56 99 PRO A CA 1
ATOM 761 C C . PRO A 1 99 ? -8.625 -3.551 6.102 1 86.56 99 PRO A C 1
ATOM 763 O O . PRO A 1 99 ? -7.535 -4.109 6.254 1 86.56 99 PRO A O 1
ATOM 766 N N . ILE A 1 100 ? -9.508 -4.031 5.332 1 90.81 100 ILE A N 1
ATOM 767 C CA . ILE A 1 100 ? -9.242 -5.215 4.52 1 90.81 100 ILE A CA 1
ATOM 768 C C . ILE A 1 100 ? -8.195 -4.891 3.457 1 90.81 100 ILE A C 1
ATOM 770 O O . ILE A 1 100 ? -8.438 -4.062 2.574 1 90.81 100 ILE A O 1
ATOM 774 N N . PRO A 1 101 ? -7.043 -5.566 3.588 1 90.69 101 PRO A N 1
ATOM 775 C CA . PRO A 1 101 ? -6.074 -5.363 2.51 1 90.69 101 PRO A CA 1
ATOM 776 C C . PRO A 1 101 ? -6.633 -5.723 1.136 1 90.69 101 PRO A C 1
ATOM 778 O O . PRO A 1 101 ? -7.141 -6.828 0.942 1 90.69 101 PRO A O 1
ATOM 781 N N . SER A 1 102 ? -6.543 -4.777 0.26 1 92.69 102 SER A N 1
ATOM 782 C CA . SER A 1 102 ? -7.125 -4.961 -1.065 1 92.69 102 SER A CA 1
ATOM 783 C C . SER A 1 102 ? -6.582 -6.219 -1.736 1 92.69 102 SER A C 1
ATOM 785 O O . SER A 1 102 ? -7.309 -6.906 -2.459 1 92.69 102 SER A O 1
ATOM 787 N N . VAL A 1 103 ? -5.367 -6.574 -1.468 1 93.75 103 VAL A N 1
ATOM 788 C CA . VAL A 1 103 ? -4.738 -7.719 -2.121 1 93.75 103 VAL A CA 1
ATOM 789 C C . VAL A 1 103 ? -5.371 -9.016 -1.618 1 93.75 103 VAL A C 1
ATOM 791 O O . VAL A 1 103 ? -5.418 -10.008 -2.342 1 93.75 103 VAL A O 1
ATOM 794 N N . ALA A 1 104 ? -5.852 -9.008 -0.366 1 94.25 104 ALA A N 1
ATOM 795 C CA . ALA A 1 104 ? -6.484 -10.203 0.187 1 94.25 104 ALA A CA 1
ATOM 796 C C . ALA A 1 104 ? -7.781 -10.531 -0.55 1 94.25 104 ALA A C 1
ATOM 798 O O . ALA A 1 104 ? -8.281 -11.656 -0.478 1 94.25 104 ALA A O 1
ATOM 799 N N . LEU A 1 105 ? -8.289 -9.57 -1.271 1 95.12 105 LEU A N 1
ATOM 800 C CA . LEU A 1 105 ? -9.539 -9.727 -2.008 1 95.12 105 LEU A CA 1
ATOM 801 C C . LEU A 1 105 ? -9.281 -10.289 -3.398 1 95.12 105 LEU A C 1
ATOM 803 O O . LEU A 1 105 ? -10.227 -10.648 -4.113 1 95.12 105 LEU A O 1
ATOM 807 N N . ILE A 1 106 ? -8.023 -10.438 -3.793 1 94.31 106 ILE A N 1
ATOM 808 C CA . ILE A 1 106 ? -7.668 -10.789 -5.164 1 94.31 106 ILE A CA 1
ATOM 809 C C . ILE A 1 106 ? -8.32 -12.117 -5.539 1 94.31 106 ILE A C 1
ATOM 811 O O . ILE A 1 106 ? -9.047 -12.203 -6.535 1 94.31 106 ILE A O 1
ATOM 815 N N . PRO A 1 107 ? -8.164 -13.133 -4.699 1 91.75 107 PRO A N 1
ATOM 816 C CA . PRO A 1 107 ? -8.758 -14.406 -5.102 1 91.75 107 PRO A CA 1
ATOM 817 C C . PRO A 1 107 ? -10.273 -14.336 -5.234 1 91.75 107 PRO A C 1
ATOM 819 O O . PRO A 1 107 ? -10.844 -14.914 -6.16 1 91.75 107 PRO A O 1
ATOM 822 N N . LEU A 1 108 ? -10.891 -13.641 -4.324 1 92.06 108 LEU A N 1
ATOM 823 C CA . LEU A 1 108 ? -12.336 -13.5 -4.383 1 92.06 108 LEU A CA 1
ATOM 824 C C . LEU A 1 108 ? -12.766 -12.789 -5.664 1 92.06 108 LEU A C 1
ATOM 826 O O . LEU A 1 108 ? -13.688 -13.234 -6.348 1 92.06 108 LEU A O 1
ATOM 830 N N . VAL A 1 109 ? -12.117 -11.727 -6.004 1 92.94 109 VAL A N 1
ATOM 831 C CA . VAL A 1 109 ? -12.461 -10.93 -7.176 1 92.94 109 VAL A CA 1
ATOM 832 C C . VAL A 1 109 ? -12.203 -11.742 -8.445 1 92.94 109 VAL A C 1
ATOM 834 O O . VAL A 1 109 ? -12.977 -11.672 -9.406 1 92.94 109 VAL A O 1
ATOM 837 N N . LEU A 1 110 ? -11.148 -12.539 -8.406 1 90.69 110 LEU A N 1
ATOM 838 C CA . LEU A 1 110 ? -10.836 -13.367 -9.562 1 90.69 110 LEU A CA 1
ATOM 839 C C . LEU A 1 110 ? -11.914 -14.43 -9.773 1 90.69 110 LEU A C 1
ATOM 841 O O . LEU A 1 110 ? -12.266 -14.742 -10.914 1 90.69 110 LEU A O 1
ATOM 845 N N . VAL A 1 111 ? -12.391 -14.93 -8.703 1 85.69 111 VAL A N 1
ATOM 846 C CA . VAL A 1 111 ? -13.422 -15.969 -8.781 1 85.69 111 VAL A CA 1
ATOM 847 C C . VAL A 1 111 ? -14.734 -15.359 -9.258 1 85.69 111 VAL A C 1
ATOM 849 O O . VAL A 1 111 ? -15.453 -15.961 -10.055 1 85.69 111 VAL A O 1
ATOM 852 N N . VAL A 1 112 ? -15.07 -14.086 -8.898 1 86.44 112 VAL A N 1
ATOM 853 C CA . VAL A 1 112 ? -16.375 -13.469 -9.133 1 86.44 112 VAL A CA 1
ATOM 854 C C . VAL A 1 112 ? -16.391 -12.789 -10.5 1 86.44 112 VAL A C 1
ATOM 856 O O . VAL A 1 112 ? -17.375 -12.875 -11.234 1 86.44 112 VAL A O 1
ATOM 859 N N . ILE A 1 113 ? -15.289 -12.102 -10.844 1 88.06 113 ILE A N 1
ATOM 860 C CA . ILE A 1 113 ? -15.305 -11.242 -12.023 1 88.06 113 ILE A CA 1
ATOM 861 C C . ILE A 1 113 ? -14.406 -11.836 -13.109 1 88.06 113 ILE A C 1
ATOM 863 O O . ILE A 1 113 ? -14.547 -11.508 -14.289 1 88.06 113 ILE A O 1
ATOM 867 N N . GLY A 1 114 ? -13.484 -12.664 -12.758 1 85.88 114 GLY A N 1
ATOM 868 C CA . GLY A 1 114 ? -12.547 -13.234 -13.711 1 85.88 114 GLY A CA 1
ATOM 869 C C . GLY A 1 114 ? -11.18 -12.57 -13.68 1 85.88 114 GLY A C 1
ATOM 870 O O . GLY A 1 114 ? -10.945 -11.672 -12.867 1 85.88 114 GLY A O 1
ATOM 871 N N . GLY A 1 115 ? -10.273 -13.055 -14.516 1 87.06 115 GLY A N 1
ATOM 872 C CA . GLY A 1 115 ? -8.883 -12.625 -14.477 1 87.06 115 GLY A CA 1
ATOM 873 C C . GLY A 1 115 ? -8.562 -11.547 -15.492 1 87.06 115 GLY A C 1
ATOM 874 O O . GLY A 1 115 ? -7.398 -11.328 -15.828 1 87.06 115 GLY A O 1
ATOM 875 N N . GLY A 1 116 ? -9.617 -10.914 -16.078 1 88.06 116 GLY A N 1
ATOM 876 C CA . GLY A 1 116 ? -9.422 -9.836 -17.031 1 88.06 116 GLY A CA 1
ATOM 877 C C . GLY A 1 116 ? -9.055 -8.516 -16.391 1 88.06 116 GLY A C 1
ATOM 878 O O . GLY A 1 116 ? -8.797 -8.453 -15.188 1 88.06 116 GLY A O 1
ATOM 879 N N . PRO A 1 117 ? -8.961 -7.434 -17.188 1 92.38 117 PRO A N 1
ATOM 880 C CA . PRO A 1 117 ? -8.57 -6.113 -16.688 1 92.38 117 PRO A CA 1
ATOM 881 C C . PRO A 1 117 ? -9.547 -5.566 -15.641 1 92.38 117 PRO A C 1
ATOM 883 O O . PRO A 1 117 ? -9.164 -4.77 -14.781 1 92.38 117 PRO A O 1
ATOM 886 N N . GLU A 1 118 ? -10.727 -6.062 -15.664 1 94.56 118 GLU A N 1
ATOM 887 C CA . GLU A 1 118 ? -11.734 -5.582 -14.719 1 94.56 118 GLU A CA 1
ATOM 888 C C . GLU A 1 118 ? -11.344 -5.93 -13.281 1 94.56 118 GLU A C 1
ATOM 890 O O . GLU A 1 118 ? -11.633 -5.172 -12.359 1 94.56 118 GLU A O 1
ATOM 895 N N . ALA A 1 119 ? -10.68 -7.059 -13.117 1 94.19 119 ALA A N 1
ATOM 896 C CA . ALA A 1 119 ? -10.305 -7.496 -11.781 1 94.19 119 ALA A CA 1
ATOM 897 C C . ALA A 1 119 ? -9.273 -6.551 -11.164 1 94.19 119 ALA A C 1
ATOM 899 O O . ALA A 1 119 ? -9.469 -6.047 -10.055 1 94.19 119 ALA A O 1
ATOM 900 N N . LYS A 1 120 ? -8.18 -6.312 -11.93 1 95.56 120 LYS A N 1
ATOM 901 C CA . LYS A 1 120 ? -7.129 -5.457 -11.383 1 95.56 120 LYS A CA 1
ATOM 902 C C . LYS A 1 120 ? -7.609 -4.016 -11.25 1 95.56 120 LYS A C 1
ATOM 904 O O . LYS A 1 120 ? -7.215 -3.311 -10.32 1 95.56 120 LYS A O 1
ATOM 909 N N . ILE A 1 121 ? -8.5 -3.568 -12.117 1 97.31 121 ILE A N 1
ATOM 910 C CA . ILE A 1 121 ? -9.039 -2.217 -12.016 1 97.31 121 ILE A CA 1
ATOM 911 C C . ILE A 1 121 ? -9.938 -2.109 -10.789 1 97.31 121 ILE A C 1
ATOM 913 O O . ILE A 1 121 ? -9.812 -1.165 -10.008 1 97.31 121 ILE A O 1
ATOM 917 N N . THR A 1 122 ? -10.797 -3.061 -10.609 1 96.94 122 THR A N 1
ATOM 918 C CA . THR A 1 122 ? -11.711 -3.066 -9.477 1 96.94 122 THR A CA 1
ATOM 919 C C . THR A 1 122 ? -10.938 -3.045 -8.156 1 96.94 122 THR A C 1
ATOM 921 O O . THR A 1 122 ? -11.25 -2.258 -7.262 1 96.94 122 THR A O 1
ATOM 924 N N . LEU A 1 123 ? -9.969 -3.857 -8.062 1 96.31 123 LEU A N 1
ATOM 925 C CA . LEU A 1 123 ? -9.188 -3.967 -6.836 1 96.31 123 LEU A CA 1
ATOM 926 C C . LEU A 1 123 ? -8.383 -2.695 -6.59 1 96.31 123 LEU A C 1
ATOM 928 O O . LEU A 1 123 ? -8.273 -2.234 -5.449 1 96.31 123 LEU A O 1
ATOM 932 N N . ALA A 1 124 ? -7.812 -2.168 -7.66 1 96.94 124 ALA A N 1
ATOM 933 C CA . ALA A 1 124 ? -7.055 -0.922 -7.539 1 96.94 124 ALA A CA 1
ATOM 934 C C . ALA A 1 124 ? -7.969 0.237 -7.152 1 96.94 124 ALA A C 1
ATOM 936 O O . ALA A 1 124 ? -7.574 1.118 -6.387 1 96.94 124 ALA A O 1
ATOM 937 N N . VAL A 1 125 ? -9.172 0.28 -7.664 1 97.81 125 VAL A N 1
ATOM 938 C CA . VAL A 1 125 ? -10.148 1.292 -7.27 1 97.81 125 VAL A CA 1
ATOM 939 C C . VAL A 1 125 ? -10.461 1.157 -5.781 1 97.81 125 VAL A C 1
ATOM 941 O O . VAL A 1 125 ? -10.422 2.143 -5.039 1 97.81 125 VAL A O 1
ATOM 944 N N . TYR A 1 126 ? -10.688 -0.05 -5.352 1 96.75 126 TYR A N 1
ATOM 945 C CA . TYR A 1 126 ? -10.984 -0.312 -3.947 1 96.75 126 TYR A CA 1
ATOM 946 C C . TYR A 1 126 ? -9.875 0.226 -3.049 1 96.75 126 TYR A C 1
ATOM 948 O O . TYR A 1 126 ? -10.148 0.882 -2.041 1 96.75 126 TYR A O 1
ATOM 956 N N . ALA A 1 127 ? -8.695 -0.035 -3.453 1 94.56 127 ALA A N 1
ATOM 957 C CA . ALA A 1 127 ? -7.551 0.38 -2.646 1 94.56 127 ALA A CA 1
ATOM 958 C C . ALA A 1 127 ? -7.379 1.896 -2.68 1 94.56 127 ALA A C 1
ATOM 960 O O . ALA A 1 127 ? -7.039 2.512 -1.667 1 94.56 127 ALA A O 1
ATOM 961 N N . ALA A 1 128 ? -7.594 2.473 -3.801 1 96.06 128 ALA A N 1
ATOM 962 C CA . ALA A 1 128 ? -7.285 3.879 -4.047 1 96.06 128 ALA A CA 1
ATOM 963 C C . ALA A 1 128 ? -8.367 4.789 -3.465 1 96.06 128 ALA A C 1
ATOM 965 O O . ALA A 1 128 ? -8.102 5.953 -3.15 1 96.06 128 ALA A O 1
ATOM 966 N N . VAL A 1 129 ? -9.531 4.316 -3.268 1 96.75 129 VAL A N 1
ATOM 967 C CA . VAL A 1 129 ? -10.664 5.125 -2.834 1 96.75 129 VAL A CA 1
ATOM 968 C C . VAL A 1 129 ? -10.422 5.637 -1.416 1 96.75 129 VAL A C 1
ATOM 970 O O . VAL A 1 129 ? -10.727 6.793 -1.105 1 96.75 129 VAL A O 1
ATOM 973 N N . TRP A 1 130 ? -9.781 4.91 -0.631 1 93.38 130 TRP A N 1
ATOM 974 C CA . TRP A 1 130 ? -9.766 5.188 0.802 1 93.38 130 TRP A CA 1
ATOM 975 C C . TRP A 1 130 ? -8.852 6.371 1.116 1 93.38 130 TRP A C 1
ATOM 977 O O . TRP A 1 130 ? -9.266 7.316 1.792 1 93.38 130 TRP A O 1
ATOM 987 N N . PRO A 1 131 ? -7.609 6.363 0.639 1 90.75 131 PRO A N 1
ATOM 988 C CA . PRO A 1 131 ? -6.781 7.539 0.923 1 90.75 131 PRO A CA 1
ATOM 989 C C . PRO A 1 131 ? -7.387 8.828 0.386 1 90.75 131 PRO A C 1
ATOM 991 O O . PRO A 1 131 ? -7.328 9.867 1.052 1 90.75 131 PRO A O 1
ATOM 994 N N . ILE A 1 132 ? -7.957 8.789 -0.752 1 94.06 132 ILE A N 1
ATOM 995 C CA . ILE A 1 132 ? -8.57 9.977 -1.331 1 94.06 132 ILE A CA 1
ATOM 996 C C . ILE A 1 132 ? -9.766 10.406 -0.484 1 94.06 132 ILE A C 1
ATOM 998 O O . ILE A 1 132 ? -9.922 11.586 -0.17 1 94.06 132 ILE A O 1
ATOM 1002 N N . LEU A 1 133 ? -10.57 9.453 -0.148 1 93.5 133 LEU A N 1
ATOM 1003 C CA . LEU A 1 133 ? -11.766 9.703 0.65 1 93.5 133 LEU A CA 1
ATOM 1004 C C . LEU A 1 133 ? -11.398 10.344 1.985 1 93.5 133 LEU A C 1
ATOM 1006 O O . LEU A 1 133 ? -11.961 11.375 2.355 1 93.5 133 LEU A O 1
ATOM 1010 N N . TYR A 1 134 ? -10.453 9.805 2.639 1 88.44 134 TYR A N 1
ATOM 1011 C CA . TYR A 1 134 ? -10.102 10.281 3.975 1 88.44 134 TYR A CA 1
ATOM 1012 C C . TYR A 1 134 ? -9.422 11.641 3.91 1 88.44 134 TYR A C 1
ATOM 1014 O O . TYR A 1 134 ? -9.648 12.5 4.766 1 88.44 134 TYR A O 1
ATOM 1022 N N . ASN A 1 135 ? -8.578 11.82 2.949 1 88.06 135 ASN A N 1
ATOM 1023 C CA . ASN A 1 135 ? -7.961 13.133 2.793 1 88.06 135 ASN A CA 1
ATOM 1024 C C . ASN A 1 135 ? -8.992 14.195 2.441 1 88.06 135 ASN A C 1
ATOM 1026 O O . ASN A 1 135 ? -8.867 15.352 2.857 1 88.06 135 ASN A O 1
ATOM 1030 N N . THR A 1 136 ? -9.961 13.766 1.729 1 88.69 136 THR A N 1
ATOM 1031 C CA . THR A 1 136 ? -11.031 14.688 1.378 1 88.69 136 THR A CA 1
ATOM 1032 C C . THR A 1 136 ? -11.859 15.047 2.607 1 88.69 136 THR A C 1
ATOM 1034 O O . THR A 1 136 ? -12.141 16.219 2.854 1 88.69 136 THR A O 1
ATOM 1037 N N . ILE A 1 137 ? -12.25 14.086 3.361 1 86.81 137 ILE A N 1
ATOM 1038 C CA . ILE A 1 137 ? -13.023 14.32 4.582 1 86.81 137 ILE A CA 1
ATOM 1039 C C . ILE A 1 137 ? -12.211 15.195 5.539 1 86.81 137 ILE A C 1
ATOM 1041 O O . ILE A 1 137 ? -12.734 16.156 6.09 1 86.81 137 ILE A O 1
ATOM 1045 N N . TYR A 1 138 ? -10.945 14.82 5.691 1 80.75 138 TYR A N 1
ATOM 1046 C CA . TYR A 1 138 ? -10.062 15.562 6.586 1 80.75 138 TYR A CA 1
ATOM 1047 C C . TYR A 1 138 ? -9.938 17.016 6.148 1 80.75 138 TYR A C 1
ATOM 1049 O O . TYR A 1 138 ? -9.93 17.922 6.984 1 80.75 138 TYR A O 1
ATOM 1057 N N . ALA A 1 139 ? -9.766 17.25 4.895 1 79.69 139 ALA A N 1
ATOM 1058 C CA . ALA A 1 139 ? -9.625 18.609 4.355 1 79.69 139 ALA A CA 1
ATOM 1059 C C . ALA A 1 139 ? -10.828 19.469 4.719 1 79.69 139 ALA A C 1
ATOM 1061 O O . ALA A 1 139 ? -10.672 20.656 5.035 1 79.69 139 ALA A O 1
ATOM 1062 N N . PHE A 1 140 ? -11.938 18.922 4.805 1 78.12 140 PHE A N 1
ATOM 1063 C CA . PHE A 1 140 ? -13.148 19.672 5.105 1 78.12 140 PHE A CA 1
ATOM 1064 C C . PHE A 1 140 ? -13.305 19.875 6.609 1 78.12 140 PHE A C 1
ATOM 1066 O O . PHE A 1 140 ? -13.836 20.891 7.055 1 78.12 140 PHE A O 1
ATOM 1073 N N . ASP A 1 141 ? -12.797 18.922 7.328 1 77 141 ASP A N 1
ATOM 1074 C CA . ASP A 1 141 ? -12.844 19.031 8.781 1 77 141 ASP A CA 1
ATOM 1075 C C . ASP A 1 141 ? -11.875 20.109 9.281 1 77 141 ASP A C 1
ATOM 1077 O O . ASP A 1 141 ? -12.078 20.688 10.352 1 77 141 ASP A O 1
ATOM 1081 N N . GLU A 1 142 ? -10.891 20.312 8.523 1 72.56 142 GLU A N 1
ATOM 1082 C CA . GLU A 1 142 ? -9.828 21.219 8.961 1 72.56 142 GLU A CA 1
ATOM 1083 C C . GLU A 1 142 ? -10.125 22.656 8.539 1 72.56 142 GLU A C 1
ATOM 1085 O O . GLU A 1 142 ? -9.398 23.578 8.914 1 72.56 142 GLU A O 1
ATOM 1090 N N . ILE A 1 143 ? -11.18 22.797 7.848 1 73.12 143 ILE A N 1
ATOM 1091 C CA . ILE A 1 143 ? -11.516 24.156 7.441 1 73.12 143 ILE A CA 1
ATOM 1092 C C . ILE A 1 143 ? -11.898 24.984 8.664 1 73.12 143 ILE A C 1
ATOM 1094 O O . ILE A 1 143 ? -12.711 24.562 9.484 1 73.12 143 ILE A O 1
ATOM 1098 N N . ASP A 1 144 ? -11.188 26.078 8.867 1 66.12 144 ASP A N 1
ATOM 1099 C CA . ASP A 1 144 ? -11.477 27.016 9.953 1 66.12 144 ASP A CA 1
ATOM 1100 C C . ASP A 1 144 ? -12.914 27.531 9.867 1 66.12 144 ASP A C 1
ATOM 1102 O O . ASP A 1 144 ? -13.312 28.094 8.852 1 66.12 144 ASP A O 1
ATOM 1106 N N . PRO A 1 145 ? -13.539 27.188 10.906 1 74.12 145 PRO A N 1
ATOM 1107 C CA . PRO A 1 145 ? -14.914 27.688 10.906 1 74.12 145 PRO A CA 1
ATOM 1108 C C . PRO A 1 145 ? -14.984 29.203 10.656 1 74.12 145 PRO A C 1
ATOM 1110 O O . PRO A 1 145 ? -15.977 29.688 10.117 1 74.12 145 PRO A O 1
ATOM 1113 N N . LEU A 1 146 ? -13.875 29.797 11.016 1 72.94 146 LEU A N 1
ATOM 1114 C CA . LEU A 1 146 ? -13.859 31.25 10.828 1 72.94 146 LEU A CA 1
ATOM 1115 C C . LEU A 1 146 ? -13.898 31.609 9.352 1 72.94 146 LEU A C 1
ATOM 1117 O O . LEU A 1 146 ? -14.523 32.594 8.969 1 72.94 146 LEU A O 1
ATOM 1121 N N . LEU A 1 147 ? -13.281 30.828 8.57 1 72.88 147 LEU A N 1
ATOM 1122 C CA . LEU A 1 147 ? -13.273 31.078 7.133 1 72.88 147 LEU A CA 1
ATOM 1123 C C . LEU A 1 147 ? -14.664 30.875 6.539 1 72.88 147 LEU A C 1
ATOM 1125 O O . LEU A 1 147 ? -15.086 31.625 5.668 1 72.88 147 LEU A O 1
ATOM 1129 N N . ILE A 1 148 ? -15.312 29.969 7.094 1 74.5 148 ILE A N 1
ATOM 1130 C CA . ILE A 1 148 ? -16.672 29.672 6.633 1 74.5 148 ILE A CA 1
ATOM 1131 C C . ILE A 1 148 ? -17.625 30.781 7.078 1 74.5 148 ILE A C 1
ATOM 1133 O O . ILE A 1 148 ? -18.438 31.25 6.293 1 74.5 148 ILE A O 1
ATOM 1137 N N . ASP A 1 149 ? -17.359 31.203 8.289 1 77.5 149 ASP A N 1
ATOM 1138 C CA . ASP A 1 149 ? -18.203 32.25 8.852 1 77.5 149 ASP A CA 1
ATOM 1139 C C . ASP A 1 149 ? -17.984 33.562 8.125 1 77.5 149 ASP A C 1
ATOM 1141 O O . ASP A 1 149 ? -18.938 34.312 7.863 1 77.5 149 ASP A O 1
ATOM 1145 N N . THR A 1 150 ? -16.75 33.75 7.859 1 74.56 150 THR A N 1
ATOM 1146 C CA . THR A 1 150 ? -16.422 34.969 7.141 1 74.56 150 THR A CA 1
ATOM 1147 C C . THR A 1 150 ? -17.062 34.969 5.758 1 74.56 150 THR A C 1
ATOM 1149 O O . THR A 1 150 ? -17.625 35.969 5.32 1 74.56 150 THR A O 1
ATOM 1152 N N . ALA A 1 151 ? -17.031 33.906 5.141 1 75.19 151 ALA A N 1
ATOM 1153 C CA . ALA A 1 151 ? -17.625 33.812 3.809 1 75.19 151 ALA A CA 1
ATOM 1154 C C . ALA A 1 151 ? -19.141 33.969 3.867 1 75.19 151 ALA A C 1
ATOM 1156 O O . ALA A 1 151 ? -19.734 34.625 3.014 1 75.19 151 ALA A O 1
ATOM 1157 N N . ARG A 1 152 ? -19.656 33.469 4.906 1 77 152 ARG A N 1
ATOM 1158 C CA . ARG A 1 152 ? -21.109 33.562 5.109 1 77 152 ARG A CA 1
ATOM 1159 C C . ARG A 1 152 ? -21.5 35.031 5.367 1 77 152 ARG A C 1
ATOM 1161 O O . ARG A 1 152 ? -22.531 35.5 4.879 1 77 152 ARG A O 1
ATOM 1168 N N . SER A 1 153 ? -20.625 35.562 6.113 1 82.5 153 SER A N 1
ATOM 1169 C CA . SER A 1 153 ? -20.891 36.938 6.445 1 82.5 153 SER A CA 1
ATOM 1170 C C . SER A 1 153 ? -20.766 37.844 5.219 1 82.5 153 SER A C 1
ATOM 1172 O O . SER A 1 153 ? -21.406 38.906 5.141 1 82.5 153 SER A O 1
ATOM 1174 N N . CYS A 1 154 ? -19.953 37.469 4.309 1 83.88 154 CYS A N 1
ATOM 1175 C CA . CYS A 1 154 ? -19.75 38.219 3.08 1 83.88 154 CYS A CA 1
ATOM 1176 C C . CYS A 1 154 ? -20.828 37.906 2.059 1 83.88 154 CYS A C 1
ATOM 1178 O O . CYS A 1 154 ? -20.781 38.375 0.923 1 83.88 154 CYS A O 1
ATOM 1180 N N . GLY A 1 155 ? -21.781 37.094 2.49 1 77 155 GLY A N 1
ATOM 1181 C CA . GLY A 1 155 ? -22.953 36.844 1.654 1 77 155 GLY A CA 1
ATOM 1182 C C . GLY A 1 155 ? -22.75 35.688 0.698 1 77 155 GLY A C 1
ATOM 1183 O O . GLY A 1 155 ? -23.484 35.562 -0.284 1 77 155 GLY A O 1
ATOM 1184 N N . VAL A 1 156 ? -21.734 35.062 0.854 1 72.25 156 VAL A N 1
ATOM 1185 C CA . VAL A 1 156 ? -21.484 33.938 -0.041 1 72.25 156 VAL A CA 1
ATOM 1186 C C . VAL A 1 156 ? -22.438 32.781 0.282 1 72.25 156 VAL A C 1
ATOM 1188 O O . VAL A 1 156 ? -22.625 32.438 1.45 1 72.25 156 VAL A O 1
ATOM 1191 N N . HIS A 1 157 ? -23.203 32.375 -0.793 1 79 157 HIS A N 1
ATOM 1192 C CA . HIS A 1 157 ? -24.125 31.266 -0.641 1 79 157 HIS A CA 1
ATOM 1193 C C . HIS A 1 157 ? -23.375 29.953 -0.38 1 79 157 HIS A C 1
ATOM 1195 O O . HIS A 1 157 ? -22.172 29.875 -0.604 1 79 157 HIS A O 1
ATOM 1201 N N . LYS A 1 158 ? -24.031 28.984 0.247 1 74.62 158 LYS A N 1
ATOM 1202 C CA . LYS A 1 158 ? -23.453 27.703 0.65 1 74.62 158 LYS A CA 1
ATOM 1203 C C . LYS A 1 158 ? -22.641 27.078 -0.487 1 74.62 158 LYS A C 1
ATOM 1205 O O . LYS A 1 158 ? -21.531 26.578 -0.271 1 74.62 158 LYS A O 1
ATOM 1210 N N . SER A 1 159 ? -23.234 27.141 -1.672 1 76.62 159 SER A N 1
ATOM 1211 C CA . SER A 1 159 ? -22.547 26.609 -2.844 1 76.62 159 SER A CA 1
ATOM 1212 C C . SER A 1 159 ? -21.297 27.422 -3.174 1 76.62 159 SER A C 1
ATOM 1214 O O . SER A 1 159 ? -20.281 26.859 -3.617 1 76.62 159 SER A O 1
ATOM 1216 N N . GLY A 1 160 ? -21.406 28.641 -2.904 1 73.88 160 GLY A N 1
ATOM 1217 C CA . GLY A 1 160 ? -20.25 29.5 -3.102 1 73.88 160 GLY A CA 1
ATOM 1218 C C . GLY A 1 160 ? -19.125 29.234 -2.121 1 73.88 160 GLY A C 1
ATOM 1219 O O . GLY A 1 160 ? -17.953 29.281 -2.492 1 73.88 160 GLY A O 1
ATOM 1220 N N . ILE A 1 161 ? -19.547 28.953 -0.934 1 74.25 161 ILE A N 1
ATOM 1221 C CA . ILE A 1 161 ? -18.562 28.656 0.102 1 74.25 161 ILE A CA 1
ATOM 1222 C C . ILE A 1 161 ? -17.797 27.391 -0.257 1 74.25 161 ILE A C 1
ATOM 1224 O O . ILE A 1 161 ? -16.578 27.328 -0.104 1 74.25 161 ILE A O 1
ATOM 1228 N N . LEU A 1 162 ? -18.531 26.438 -0.749 1 71.31 162 LEU A N 1
ATOM 1229 C CA . LEU A 1 162 ? -17.906 25.188 -1.135 1 71.31 162 LEU A CA 1
ATOM 1230 C C . LEU A 1 162 ? -16.891 25.391 -2.254 1 71.31 162 LEU A C 1
ATOM 1232 O O . LEU A 1 162 ? -15.781 24.859 -2.197 1 71.31 162 LEU A O 1
ATOM 1236 N N . THR A 1 163 ? -17.203 26.156 -3.189 1 74.62 163 THR A N 1
ATOM 1237 C CA . THR A 1 163 ? -16.375 26.297 -4.383 1 74.62 163 THR A CA 1
ATOM 1238 C C . THR A 1 163 ? -15.273 27.328 -4.164 1 74.62 163 THR A C 1
ATOM 1240 O O . THR A 1 163 ? -14.188 27.203 -4.746 1 74.62 163 THR A O 1
ATOM 1243 N N . THR A 1 164 ? -15.516 28.266 -3.305 1 72.5 164 THR A N 1
ATOM 1244 C CA . THR A 1 164 ? -14.57 29.375 -3.213 1 72.5 164 THR A CA 1
ATOM 1245 C C . THR A 1 164 ? -13.664 29.203 -1.999 1 72.5 164 THR A C 1
ATOM 1247 O O . THR A 1 164 ? -12.539 29.719 -1.984 1 72.5 164 THR A O 1
ATOM 1250 N N . VAL A 1 165 ? -14.109 28.531 -1.095 1 72.25 165 VAL A N 1
ATOM 1251 C CA . VAL A 1 165 ? -13.32 28.438 0.131 1 72.25 165 VAL A CA 1
ATOM 1252 C C . VAL A 1 165 ? -12.93 26.984 0.382 1 72.25 165 VAL A C 1
ATOM 1254 O O . VAL A 1 165 ? -11.742 26.641 0.385 1 72.25 165 VAL A O 1
ATOM 1257 N N . ALA A 1 166 ? -13.93 26.203 0.362 1 72.94 166 ALA A N 1
ATOM 1258 C CA . ALA A 1 166 ? -13.727 24.844 0.834 1 72.94 166 ALA A CA 1
ATOM 1259 C C . ALA A 1 166 ? -12.891 24.031 -0.157 1 72.94 166 ALA A C 1
ATOM 1261 O O . ALA A 1 166 ? -11.906 23.391 0.226 1 72.94 166 ALA A O 1
ATOM 1262 N N . LEU A 1 167 ? -13.219 24.156 -1.393 1 75.31 167 LEU A N 1
ATOM 1263 C CA . LEU A 1 167 ? -12.578 23.328 -2.398 1 75.31 167 LEU A CA 1
ATOM 1264 C C . LEU A 1 167 ? -11.117 23.734 -2.598 1 75.31 167 LEU A C 1
ATOM 1266 O O . LEU A 1 167 ? -10.227 22.891 -2.631 1 75.31 167 LEU A O 1
ATOM 1270 N N . PRO A 1 168 ? -10.914 25.016 -2.727 1 76.5 168 PRO A N 1
ATOM 1271 C CA . PRO A 1 168 ? -9.516 25.438 -2.859 1 76.5 168 PRO A CA 1
ATOM 1272 C C . PRO A 1 168 ? -8.672 25.078 -1.635 1 76.5 168 PRO A C 1
ATOM 1274 O O . PRO A 1 168 ? -7.5 24.719 -1.769 1 76.5 168 PRO A O 1
ATOM 1277 N N . HIS A 1 169 ? -9.273 25.141 -0.506 1 75.75 169 HIS A N 1
ATOM 1278 C CA . HIS A 1 169 ? -8.578 24.781 0.725 1 75.75 169 HIS A CA 1
ATOM 1279 C C . HIS A 1 169 ? -8.344 23.281 0.813 1 75.75 169 HIS A C 1
ATOM 1281 O O . HIS A 1 169 ? -7.312 22.828 1.326 1 75.75 169 HIS A O 1
ATOM 1287 N N . ALA A 1 170 ? -9.25 22.562 0.284 1 80.62 170 ALA A N 1
ATOM 1288 C CA . ALA A 1 170 ? -9.227 21.109 0.41 1 80.62 170 ALA A CA 1
ATOM 1289 C C . ALA A 1 170 ? -8.375 20.469 -0.687 1 80.62 170 ALA A C 1
ATOM 1291 O O . ALA A 1 170 ? -7.875 19.359 -0.529 1 80.62 170 ALA A O 1
ATOM 1292 N N . ALA A 1 171 ? -8.125 21.188 -1.734 1 85.62 171 ALA A N 1
ATOM 1293 C CA . ALA A 1 171 ? -7.551 20.641 -2.961 1 85.62 171 ALA A CA 1
ATOM 1294 C C . ALA A 1 171 ? -6.16 20.047 -2.703 1 85.62 171 ALA A C 1
ATOM 1296 O O . ALA A 1 171 ? -5.859 18.938 -3.133 1 85.62 171 ALA A O 1
ATOM 1297 N N . PRO A 1 172 ? -5.336 20.75 -1.899 1 82.62 172 PRO A N 1
ATOM 1298 C CA . PRO A 1 172 ? -4.016 20.172 -1.647 1 82.62 172 PRO A CA 1
ATOM 1299 C C . PRO A 1 172 ? -4.082 18.875 -0.852 1 82.62 172 PRO A C 1
ATOM 1301 O O . PRO A 1 172 ? -3.285 17.969 -1.088 1 82.62 172 PRO A O 1
ATOM 1304 N N . PHE A 1 173 ? -5.004 18.828 -0.001 1 83.56 173 PHE A N 1
ATOM 1305 C CA . PHE A 1 173 ? -5.172 17.625 0.805 1 83.56 173 PHE A CA 1
ATOM 1306 C C . PHE A 1 173 ? -5.703 16.469 -0.044 1 83.56 173 PHE A C 1
ATOM 1308 O O . PHE A 1 173 ? -5.246 15.336 0.086 1 83.56 173 PHE A O 1
ATOM 1315 N N . VAL A 1 174 ? -6.645 16.828 -0.85 1 89.56 174 VAL A N 1
ATOM 1316 C CA . VAL A 1 174 ? -7.184 15.836 -1.771 1 89.56 174 VAL A CA 1
ATOM 1317 C C . VAL A 1 174 ? -6.074 15.305 -2.676 1 89.56 174 VAL A C 1
ATOM 1319 O O . VAL A 1 174 ? -6 14.102 -2.939 1 89.56 174 VAL A O 1
ATOM 1322 N N . PHE A 1 175 ? -5.242 16.219 -3.086 1 90.75 175 PHE A N 1
ATOM 1323 C CA . PHE A 1 175 ? -4.148 15.836 -3.971 1 90.75 175 PHE A CA 1
ATOM 1324 C C . PHE A 1 175 ? -3.164 14.922 -3.252 1 90.75 175 PHE A C 1
ATOM 1326 O O . PHE A 1 175 ? -2.596 14.016 -3.861 1 90.75 175 PHE A O 1
ATOM 1333 N N . THR A 1 176 ? -2.939 15.148 -1.958 1 85.88 176 THR A N 1
ATOM 1334 C CA . THR A 1 176 ? -2.123 14.242 -1.158 1 85.88 176 THR A CA 1
ATOM 1335 C C . THR A 1 176 ? -2.719 12.836 -1.154 1 85.88 176 THR A C 1
ATOM 1337 O O . THR A 1 176 ? -1.995 11.844 -1.284 1 85.88 176 THR A O 1
ATOM 1340 N N . GLY A 1 177 ? -3.979 12.758 -1.013 1 90.94 177 GLY A N 1
ATOM 1341 C CA . GLY A 1 177 ? -4.668 11.477 -1.091 1 90.94 177 GLY A CA 1
ATOM 1342 C C . GLY A 1 177 ? -4.5 10.789 -2.432 1 90.94 177 GLY A C 1
ATOM 1343 O O . GLY A 1 177 ? -4.305 9.57 -2.492 1 90.94 177 GLY A O 1
ATOM 1344 N N . ILE A 1 178 ? -4.523 11.586 -3.459 1 93.94 178 ILE A N 1
ATOM 1345 C CA . ILE A 1 178 ? -4.367 11.055 -4.809 1 93.94 178 ILE A CA 1
ATOM 1346 C C . ILE A 1 178 ? -2.957 10.492 -4.98 1 93.94 178 ILE A C 1
ATOM 1348 O O . ILE A 1 178 ? -2.775 9.422 -5.566 1 93.94 178 ILE A O 1
ATOM 1352 N N . ARG A 1 179 ? -2.016 11.148 -4.469 1 90.62 179 ARG A N 1
ATOM 1353 C CA . ARG A 1 179 ? -0.634 10.695 -4.566 1 90.62 179 ARG A CA 1
ATOM 1354 C C . ARG A 1 179 ? -0.437 9.375 -3.82 1 90.62 179 ARG A C 1
ATOM 1356 O O . ARG A 1 179 ? 0.212 8.461 -4.328 1 90.62 179 ARG A O 1
ATOM 1363 N N . ILE A 1 180 ? -0.952 9.281 -2.67 1 87 180 ILE A N 1
ATOM 1364 C CA . ILE A 1 180 ? -0.884 8.047 -1.895 1 87 180 ILE A CA 1
ATOM 1365 C C . ILE A 1 180 ? -1.588 6.922 -2.652 1 87 180 ILE A C 1
ATOM 1367 O O . ILE A 1 180 ? -1.052 5.816 -2.777 1 87 180 ILE A O 1
ATOM 1371 N N . SER A 1 181 ? -2.725 7.242 -3.178 1 94.44 181 SER A N 1
ATOM 1372 C CA . SER A 1 181 ? -3.523 6.258 -3.896 1 94.44 181 SER A CA 1
ATOM 1373 C C . SER A 1 181 ? -2.807 5.773 -5.152 1 94.44 181 SER A C 1
ATOM 1375 O O . SER A 1 181 ? -2.939 4.613 -5.543 1 94.44 181 SER A O 1
ATOM 1377 N N . ALA A 1 182 ? -2.098 6.715 -5.773 1 94.25 182 ALA A N 1
ATOM 1378 C CA . ALA A 1 182 ? -1.338 6.336 -6.961 1 94.25 182 ALA A CA 1
ATOM 1379 C C . ALA A 1 182 ? -0.314 5.25 -6.633 1 94.25 182 ALA A C 1
ATOM 1381 O O . ALA A 1 182 ? -0.185 4.27 -7.371 1 94.25 182 ALA A O 1
ATOM 1382 N N . SER A 1 183 ? 0.347 5.395 -5.543 1 89.62 183 SER A N 1
ATOM 1383 C CA . SER A 1 183 ? 1.352 4.418 -5.133 1 89.62 183 SER A CA 1
ATOM 1384 C C . SER A 1 183 ? 0.708 3.092 -4.742 1 89.62 183 SER A C 1
ATOM 1386 O O . SER A 1 183 ? 1.159 2.027 -5.168 1 89.62 183 SER A O 1
ATOM 1388 N N . VAL A 1 184 ? -0.348 3.158 -4.012 1 90.06 184 VAL A N 1
ATOM 1389 C CA . VAL A 1 184 ? -1.038 1.958 -3.551 1 90.06 184 VAL A CA 1
ATOM 1390 C C . VAL A 1 184 ? -1.664 1.23 -4.738 1 90.06 184 VAL A C 1
ATOM 1392 O O . VAL A 1 184 ? -1.64 -0.001 -4.805 1 90.06 184 VAL A O 1
ATOM 1395 N N . GLY A 1 185 ? -2.238 2.053 -5.625 1 94.56 185 GLY A N 1
ATOM 1396 C CA . GLY A 1 185 ? -2.846 1.472 -6.812 1 94.56 185 GLY A CA 1
ATOM 1397 C C . GLY A 1 185 ? -1.874 0.651 -7.641 1 94.56 185 GLY A C 1
ATOM 1398 O O . GLY A 1 185 ? -2.229 -0.414 -8.148 1 94.56 185 GLY A O 1
ATOM 1399 N N . LEU A 1 186 ? -0.683 1.154 -7.773 1 93.44 186 LEU A N 1
ATOM 1400 C CA . LEU A 1 186 ? 0.326 0.438 -8.547 1 93.44 186 LEU A CA 1
ATOM 1401 C C . LEU A 1 186 ? 0.686 -0.884 -7.875 1 93.44 186 LEU A C 1
ATOM 1403 O O . LEU A 1 186 ? 0.861 -1.9 -8.547 1 93.44 186 LEU A O 1
ATOM 1407 N N . ILE A 1 187 ? 0.804 -0.881 -6.566 1 91.88 187 ILE A N 1
ATOM 1408 C CA . ILE A 1 187 ? 1.087 -2.09 -5.801 1 91.88 187 ILE A CA 1
ATOM 1409 C C . ILE A 1 187 ? -0.005 -3.127 -6.051 1 91.88 187 ILE A C 1
ATOM 1411 O O . ILE A 1 187 ? 0.288 -4.297 -6.316 1 91.88 187 ILE A O 1
ATOM 1415 N N . VAL A 1 188 ? -1.232 -2.678 -6.047 1 94 188 VAL A N 1
ATOM 1416 C CA . VAL A 1 188 ? -2.369 -3.584 -6.18 1 94 188 VAL A CA 1
ATOM 1417 C C . VAL A 1 188 ? -2.434 -4.125 -7.605 1 94 188 VAL A C 1
ATOM 1419 O O . VAL A 1 188 ? -2.709 -5.309 -7.812 1 94 188 VAL A O 1
ATOM 1422 N N . ILE A 1 189 ? -2.17 -3.242 -8.586 1 95.31 189 ILE A N 1
ATOM 1423 C CA . ILE A 1 189 ? -2.199 -3.664 -9.984 1 95.31 189 ILE A CA 1
ATOM 1424 C C . ILE A 1 189 ? -1.167 -4.766 -10.211 1 95.31 189 ILE A C 1
ATOM 1426 O O . ILE A 1 189 ? -1.494 -5.832 -10.734 1 95.31 189 ILE A O 1
ATOM 1430 N N . VAL A 1 190 ? 0.019 -4.551 -9.773 1 94.62 190 VAL A N 1
ATOM 1431 C CA . VAL A 1 190 ? 1.098 -5.512 -9.984 1 94.62 190 VAL A CA 1
ATOM 1432 C C . VAL A 1 190 ? 0.798 -6.801 -9.219 1 94.62 190 VAL A C 1
ATOM 1434 O O . VAL A 1 190 ? 0.982 -7.898 -9.742 1 94.62 190 VAL A O 1
ATOM 1437 N N . SER A 1 191 ? 0.307 -6.684 -8.008 1 93.31 191 SER A N 1
ATOM 1438 C CA . SER A 1 191 ? -0.024 -7.848 -7.195 1 93.31 191 SER A CA 1
ATOM 1439 C C . SER A 1 191 ? -1.106 -8.695 -7.855 1 93.31 191 SER A C 1
ATOM 1441 O O . SER A 1 191 ? -1.028 -9.922 -7.852 1 93.31 191 SER A O 1
ATOM 1443 N N . THR A 1 192 ? -2.1 -7.984 -8.352 1 94.44 192 THR A N 1
ATOM 1444 C CA . THR A 1 192 ? -3.191 -8.703 -9 1 94.44 192 THR A CA 1
ATOM 1445 C C . THR A 1 192 ? -2.695 -9.438 -10.242 1 94.44 192 THR A C 1
ATOM 1447 O O . THR A 1 192 ? -3.117 -10.562 -10.516 1 94.44 192 THR A O 1
ATOM 1450 N N . GLU A 1 193 ? -1.797 -8.82 -10.961 1 94.56 193 GLU A N 1
ATOM 1451 C CA . GLU A 1 193 ? -1.254 -9.406 -12.188 1 94.56 193 GLU A CA 1
ATOM 1452 C C . GLU A 1 193 ? -0.415 -10.648 -11.875 1 94.56 193 GLU A C 1
ATOM 1454 O O . GLU A 1 193 ? -0.244 -11.516 -12.734 1 94.56 193 GLU A O 1
ATOM 1459 N N . PHE A 1 194 ? 0.098 -10.742 -10.664 1 92.25 194 PHE A N 1
ATOM 1460 C CA . PHE A 1 194 ? 0.854 -11.922 -10.25 1 92.25 194 PHE A CA 1
ATOM 1461 C C . PHE A 1 194 ? -0.062 -13.133 -10.109 1 92.25 194 PHE A C 1
ATOM 1463 O O . PHE A 1 194 ? 0.383 -14.273 -10.25 1 92.25 194 PHE A O 1
ATOM 1470 N N . ILE A 1 195 ? -1.324 -12.812 -9.891 1 88.62 195 ILE A N 1
ATOM 1471 C CA . ILE A 1 195 ? -2.188 -13.914 -9.477 1 88.62 195 ILE A CA 1
ATOM 1472 C C . ILE A 1 195 ? -3.211 -14.203 -10.57 1 88.62 195 ILE A C 1
ATOM 1474 O O . ILE A 1 195 ? -3.631 -15.352 -10.742 1 88.62 195 ILE A O 1
ATOM 1478 N N . ALA A 1 196 ? -3.855 -13.078 -11.203 1 82.25 196 ALA A N 1
ATOM 1479 C CA . ALA A 1 196 ? -4.992 -13.156 -12.117 1 82.25 196 ALA A CA 1
ATOM 1480 C C . ALA A 1 196 ? -4.656 -14 -13.344 1 82.25 196 ALA A C 1
ATOM 1482 O O . ALA A 1 196 ? -5.551 -14.555 -13.992 1 82.25 196 ALA A O 1
ATOM 1483 N N . GLY A 1 197 ? -3.883 -14.797 -13.312 1 65.75 197 GLY A N 1
ATOM 1484 C CA . GLY A 1 197 ? -3.635 -15.734 -14.398 1 65.75 197 GLY A CA 1
ATOM 1485 C C . GLY A 1 197 ? -3.717 -15.086 -15.766 1 65.75 197 GLY A C 1
ATOM 1486 O O . GLY A 1 197 ? -3.434 -15.734 -16.781 1 65.75 197 GLY A O 1
ATOM 1487 N N . ALA A 1 198 ? -4.301 -13.844 -15.773 1 62.38 198 ALA A N 1
ATOM 1488 C CA . ALA A 1 198 ? -4.426 -13.242 -17.094 1 62.38 198 ALA A CA 1
ATOM 1489 C C . ALA A 1 198 ? -3.057 -12.898 -17.672 1 62.38 198 ALA A C 1
ATOM 1491 O O . ALA A 1 198 ? -2.109 -12.633 -16.938 1 62.38 198 ALA A O 1
ATOM 1492 N N . ASN A 1 199 ? -2.801 -13.242 -18.812 1 68.12 199 ASN A N 1
ATOM 1493 C CA . ASN A 1 199 ? -1.54 -13.266 -19.547 1 68.12 199 ASN A CA 1
ATOM 1494 C C . ASN A 1 199 ? -1.094 -11.859 -19.938 1 68.12 199 ASN A C 1
ATOM 1496 O O . ASN A 1 199 ? -0.143 -11.695 -20.703 1 68.12 199 ASN A O 1
ATOM 1500 N N . VAL A 1 200 ? -1.812 -10.797 -19.344 1 88.38 200 VAL A N 1
ATOM 1501 C CA . VAL A 1 200 ? -1.302 -9.523 -19.844 1 88.38 200 VAL A CA 1
ATOM 1502 C C . VAL A 1 200 ? -1.02 -8.578 -18.688 1 88.38 200 VAL A C 1
ATOM 1504 O O . VAL A 1 200 ? -1.875 -8.383 -17.812 1 88.38 200 VAL A O 1
ATOM 1507 N N . GLY A 1 201 ? 0.149 -8.016 -18.625 1 95.44 201 GLY A N 1
ATOM 1508 C CA . GLY A 1 201 ? 0.554 -7.062 -17.609 1 95.44 201 GLY A CA 1
ATOM 1509 C C . GLY A 1 201 ? 2.018 -7.184 -17.219 1 95.44 201 GLY A C 1
ATOM 1510 O O . GLY A 1 201 ? 2.623 -8.242 -17.391 1 95.44 201 GLY A O 1
ATOM 1511 N N . LEU A 1 202 ? 2.531 -6.129 -16.75 1 96.06 202 LEU A N 1
ATOM 1512 C CA . LEU A 1 202 ? 3.926 -6.086 -16.312 1 96.06 202 LEU A CA 1
ATOM 1513 C C . LEU A 1 202 ? 4.184 -7.09 -15.195 1 96.06 202 LEU A C 1
ATOM 1515 O O . LEU A 1 202 ? 5.227 -7.75 -15.172 1 96.06 202 LEU A O 1
ATOM 1519 N N . GLY A 1 203 ? 3.252 -7.184 -14.258 1 94.38 203 GLY A N 1
ATOM 1520 C CA . GLY A 1 203 ? 3.371 -8.18 -13.203 1 94.38 203 GLY A CA 1
ATOM 1521 C C . GLY A 1 203 ? 3.416 -9.602 -13.727 1 94.38 203 GLY A C 1
ATOM 1522 O O . GLY A 1 203 ? 4.203 -10.422 -13.25 1 94.38 203 GLY A O 1
ATOM 1523 N N . SER A 1 204 ? 2.594 -9.859 -14.672 1 93.75 204 SER A N 1
ATOM 1524 C CA . SER A 1 204 ? 2.592 -11.18 -15.289 1 93.75 204 SER A CA 1
ATOM 1525 C C . SER A 1 204 ? 3.93 -11.477 -15.961 1 93.75 204 SER A C 1
ATOM 1527 O O . SER A 1 204 ? 4.441 -12.594 -15.867 1 93.75 204 SER A O 1
ATOM 1529 N N . PHE A 1 205 ? 4.43 -10.508 -16.656 1 95.12 205 PHE A N 1
ATOM 1530 C CA . PHE A 1 205 ? 5.738 -10.664 -17.281 1 95.12 205 PHE A CA 1
ATOM 1531 C C . PHE A 1 205 ? 6.797 -11.016 -16.25 1 95.12 205 PHE A C 1
ATOM 1533 O O . PHE A 1 205 ? 7.59 -11.945 -16.453 1 95.12 205 PHE A O 1
ATOM 1540 N N . ILE A 1 206 ? 6.82 -10.281 -15.133 1 93.88 206 ILE A N 1
ATOM 1541 C CA . ILE A 1 206 ? 7.828 -10.469 -14.094 1 93.88 206 ILE A CA 1
ATOM 1542 C C . ILE A 1 206 ? 7.715 -11.875 -13.516 1 93.88 206 ILE A C 1
ATOM 1544 O O . ILE A 1 206 ? 8.727 -12.57 -13.352 1 93.88 206 ILE A O 1
ATOM 1548 N N . LEU A 1 207 ? 6.516 -12.273 -13.273 1 91 207 LEU A N 1
ATOM 1549 C CA . LEU A 1 207 ? 6.309 -13.586 -12.672 1 91 207 LEU A CA 1
ATOM 1550 C C . LEU A 1 207 ? 6.699 -14.695 -13.641 1 91 207 LEU A C 1
ATOM 15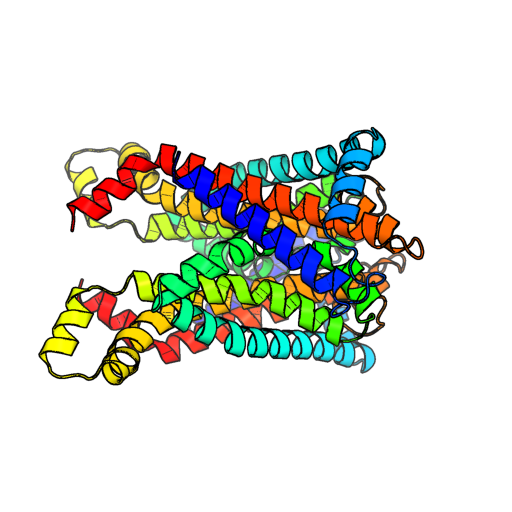52 O O . LEU A 1 207 ? 7.324 -15.688 -13.242 1 91 207 LEU A O 1
ATOM 1556 N N . LYS A 1 208 ? 6.32 -14.547 -14.883 1 91.25 208 LYS A N 1
ATOM 1557 C CA . LYS A 1 208 ? 6.695 -15.531 -15.898 1 91.25 208 LYS A CA 1
ATOM 1558 C C . LYS A 1 208 ? 8.211 -15.625 -16.031 1 91.25 208 LYS A C 1
ATOM 1560 O O . LYS A 1 208 ? 8.766 -16.719 -16.156 1 91.25 208 LYS A O 1
ATOM 1565 N N . ALA A 1 209 ? 8.828 -14.461 -16.047 1 91.62 209 ALA A N 1
ATOM 1566 C CA . ALA A 1 209 ? 10.281 -14.438 -16.125 1 91.62 209 ALA A CA 1
ATOM 1567 C C . ALA A 1 209 ? 10.906 -15.156 -14.93 1 91.62 209 ALA A C 1
ATOM 1569 O O . ALA A 1 209 ? 11.93 -15.828 -15.062 1 91.62 209 ALA A O 1
ATOM 1570 N N . ALA A 1 210 ? 10.305 -15.086 -13.805 1 89.44 210 ALA A N 1
ATOM 1571 C CA . ALA A 1 210 ? 10.836 -15.672 -12.578 1 89.44 210 ALA A CA 1
ATOM 1572 C C . ALA A 1 210 ? 10.734 -17.188 -12.609 1 89.44 210 ALA A C 1
ATOM 1574 O O . ALA A 1 210 ? 11.484 -17.891 -11.922 1 89.44 210 ALA A O 1
ATOM 1575 N N . HIS A 1 211 ? 9.789 -17.672 -13.32 1 86.12 211 HIS A N 1
ATOM 1576 C CA . HIS A 1 211 ? 9.609 -19.125 -13.422 1 86.12 211 HIS A CA 1
ATOM 1577 C C . HIS A 1 211 ? 10.633 -19.734 -14.375 1 86.12 211 HIS A C 1
ATOM 1579 O O . HIS A 1 211 ? 10.859 -20.953 -14.352 1 86.12 211 HIS A O 1
ATOM 1585 N N . GLY A 1 212 ? 11.156 -18.828 -15.203 1 81.38 212 GLY A N 1
ATOM 1586 C CA . GLY A 1 212 ? 12.195 -19.312 -16.094 1 81.38 212 GLY A CA 1
ATOM 1587 C C . GLY A 1 212 ? 13.57 -19.359 -15.438 1 81.38 212 GLY A C 1
ATOM 1588 O O . GLY A 1 212 ? 13.969 -18.406 -14.766 1 81.38 212 GLY A O 1
ATOM 1589 N N . ALA A 1 213 ? 14.141 -20.469 -15.352 1 74.75 213 ALA A N 1
ATOM 1590 C CA . ALA A 1 213 ? 15.43 -20.641 -14.688 1 74.75 213 ALA A CA 1
ATOM 1591 C C . ALA A 1 213 ? 16.469 -19.688 -15.242 1 74.75 213 ALA A C 1
ATOM 1593 O O . ALA A 1 213 ? 16.641 -19.578 -16.453 1 74.75 213 ALA A O 1
ATOM 1594 N N . GLY A 1 214 ? 17.094 -19 -14.383 1 75.69 214 GLY A N 1
ATOM 1595 C CA . GLY A 1 214 ? 18.234 -18.172 -14.742 1 75.69 214 GLY A CA 1
ATOM 1596 C C . GLY A 1 214 ? 17.859 -16.875 -15.422 1 75.69 214 GLY A C 1
ATOM 1597 O O . GLY A 1 214 ? 18.672 -16.25 -16.094 1 75.69 214 GLY A O 1
ATOM 1598 N N . ARG A 1 215 ? 16.672 -16.5 -15.328 1 88 215 ARG A N 1
ATOM 1599 C CA . ARG A 1 215 ? 16.266 -15.289 -16.016 1 88 215 ARG A CA 1
ATOM 1600 C C . ARG A 1 215 ? 16.016 -14.148 -15.031 1 88 215 ARG A C 1
ATOM 1602 O O . ARG A 1 215 ? 15.039 -13.414 -15.148 1 88 215 ARG A O 1
ATOM 1609 N N . THR A 1 216 ? 16.969 -14.039 -14.164 1 92.88 216 THR A N 1
ATOM 1610 C CA . THR A 1 216 ? 16.859 -12.984 -13.164 1 92.88 216 THR A CA 1
ATOM 1611 C C . THR A 1 216 ? 17.031 -11.609 -13.805 1 92.88 216 THR A C 1
ATOM 1613 O O . THR A 1 216 ? 16.516 -10.609 -13.297 1 92.88 216 THR A O 1
ATOM 1616 N N . ASP A 1 217 ? 17.703 -11.555 -14.938 1 94.62 217 ASP A N 1
ATOM 1617 C CA . ASP A 1 217 ? 17.875 -10.297 -15.656 1 94.62 217 ASP A CA 1
ATOM 1618 C C . ASP A 1 217 ? 16.531 -9.758 -16.156 1 94.62 217 ASP A C 1
ATOM 1620 O O . ASP A 1 217 ? 16.266 -8.562 -16.047 1 94.62 217 ASP A O 1
ATOM 1624 N N . LEU A 1 218 ? 15.672 -10.727 -16.594 1 94.88 218 LEU A N 1
ATOM 1625 C CA . LEU A 1 218 ? 14.352 -10.32 -17.062 1 94.88 218 LEU A CA 1
ATOM 1626 C C . LEU A 1 218 ? 13.461 -9.906 -15.891 1 94.88 218 LEU A C 1
ATOM 1628 O O . LEU A 1 218 ? 12.688 -8.953 -16 1 94.88 218 LEU A O 1
ATOM 1632 N N . VAL A 1 219 ? 13.594 -10.641 -14.82 1 95.06 219 VAL A N 1
ATOM 1633 C CA . VAL A 1 219 ? 12.828 -10.32 -13.617 1 95.06 219 VAL A CA 1
ATOM 1634 C C . VAL A 1 219 ? 13.18 -8.914 -13.148 1 95.06 219 VAL A C 1
ATOM 1636 O O . VAL A 1 219 ? 12.289 -8.094 -12.906 1 95.06 219 VAL A O 1
ATOM 1639 N N . LEU A 1 220 ? 14.469 -8.656 -13.031 1 95.38 220 LEU A N 1
ATOM 1640 C CA . LEU A 1 220 ? 14.922 -7.355 -12.555 1 95.38 220 LEU A CA 1
ATOM 1641 C C . LEU A 1 220 ? 14.617 -6.262 -13.57 1 95.38 220 LEU A C 1
ATOM 1643 O O . LEU A 1 220 ? 14.312 -5.125 -13.195 1 95.38 220 LEU A O 1
ATOM 1647 N N . ALA A 1 221 ? 14.719 -6.57 -14.82 1 96.56 221 ALA A N 1
ATOM 1648 C CA . ALA A 1 221 ? 14.359 -5.605 -15.859 1 96.56 221 ALA A CA 1
ATOM 1649 C C . ALA A 1 221 ? 12.906 -5.16 -15.711 1 96.56 221 ALA A C 1
ATOM 1651 O O . ALA A 1 221 ? 12.617 -3.961 -15.719 1 96.56 221 ALA A O 1
ATOM 1652 N N . GLY A 1 222 ? 12.016 -6.152 -15.617 1 96 222 GLY A N 1
ATOM 1653 C CA . GLY A 1 222 ? 10.617 -5.824 -15.398 1 96 222 GLY A CA 1
ATOM 1654 C C . GLY A 1 222 ? 10.383 -5.031 -14.125 1 96 222 GLY A C 1
ATOM 1655 O O . GLY A 1 222 ? 9.57 -4.105 -14.102 1 96 222 GLY A O 1
ATOM 1656 N N . THR A 1 223 ? 11.078 -5.387 -13.078 1 95.56 223 THR A N 1
ATOM 1657 C CA . THR A 1 223 ? 10.969 -4.73 -11.781 1 95.56 223 THR A CA 1
ATOM 1658 C C . THR A 1 223 ? 11.422 -3.279 -11.867 1 95.56 223 THR A C 1
ATOM 1660 O O . THR A 1 223 ? 10.781 -2.387 -11.312 1 95.56 223 THR A O 1
ATOM 1663 N N . VAL A 1 224 ? 12.516 -3.035 -12.539 1 95.44 224 VAL A N 1
ATOM 1664 C CA . VAL A 1 224 ? 13.031 -1.683 -12.711 1 95.44 224 VAL A CA 1
ATOM 1665 C C . VAL A 1 224 ? 12.039 -0.849 -13.523 1 95.44 224 VAL A C 1
ATOM 1667 O O . VAL A 1 224 ? 11.812 0.323 -13.219 1 95.44 224 VAL A O 1
ATOM 1670 N N . VAL A 1 225 ? 11.461 -1.452 -14.523 1 96.81 225 VAL A N 1
ATOM 1671 C CA . VAL A 1 225 ? 10.461 -0.75 -15.32 1 96.81 225 VAL A CA 1
ATOM 1672 C C . VAL A 1 225 ? 9.273 -0.37 -14.438 1 96.81 225 VAL A C 1
ATOM 1674 O O . VAL A 1 225 ? 8.758 0.745 -14.523 1 96.81 225 VAL A O 1
ATOM 1677 N N . ALA A 1 226 ? 8.844 -1.312 -13.602 1 95.44 226 ALA A N 1
ATOM 1678 C CA . ALA A 1 226 ? 7.785 -1.008 -12.648 1 95.44 226 ALA A CA 1
ATOM 1679 C C . ALA A 1 226 ? 8.172 0.169 -11.758 1 95.44 226 ALA A C 1
ATOM 1681 O O . ALA A 1 226 ? 7.336 1.029 -11.461 1 95.44 226 ALA A O 1
ATOM 1682 N N . GLY A 1 227 ? 9.398 0.169 -11.328 1 94.5 227 GLY A N 1
ATOM 1683 C CA . GLY A 1 227 ? 9.898 1.275 -10.531 1 94.5 227 GLY A CA 1
ATOM 1684 C C . GLY A 1 227 ? 9.898 2.598 -11.273 1 94.5 227 GLY A C 1
ATOM 1685 O O . GLY A 1 227 ? 9.531 3.633 -10.711 1 94.5 227 GLY A O 1
ATOM 1686 N N . VAL A 1 228 ? 10.289 2.594 -12.508 1 94.19 228 VAL A N 1
ATOM 1687 C CA . VAL A 1 228 ? 10.297 3.797 -13.336 1 94.19 228 VAL A CA 1
ATOM 1688 C C . VAL A 1 228 ? 8.875 4.328 -13.492 1 94.19 228 VAL A C 1
ATOM 1690 O O . VAL A 1 228 ? 8.648 5.539 -13.438 1 94.19 228 VAL A O 1
ATOM 1693 N N . ILE A 1 229 ? 7.953 3.432 -13.688 1 94.81 229 ILE A N 1
ATOM 1694 C CA . ILE A 1 229 ? 6.551 3.82 -13.781 1 94.81 229 ILE A CA 1
ATOM 1695 C C . ILE A 1 229 ? 6.109 4.484 -12.477 1 94.81 229 ILE A C 1
ATOM 1697 O O . ILE A 1 229 ? 5.469 5.535 -12.492 1 94.81 229 ILE A O 1
ATOM 1701 N N . GLY A 1 230 ? 6.492 3.801 -11.406 1 91.88 230 GLY A N 1
ATOM 1702 C CA . GLY A 1 230 ? 6.191 4.398 -10.109 1 91.88 230 GLY A CA 1
ATOM 1703 C C . GLY A 1 230 ? 6.812 5.77 -9.93 1 91.88 230 GLY A C 1
ATOM 1704 O O . GLY A 1 230 ? 6.164 6.688 -9.422 1 91.88 230 GLY A O 1
ATOM 1705 N N . TYR A 1 231 ? 7.98 5.918 -10.32 1 90.69 231 TYR A N 1
ATOM 1706 C CA . TYR A 1 231 ? 8.688 7.191 -10.219 1 90.69 231 TYR A CA 1
ATOM 1707 C C . TYR A 1 231 ? 8.008 8.258 -11.07 1 90.69 231 TYR A C 1
ATOM 1709 O O . TYR A 1 231 ? 7.785 9.383 -10.609 1 90.69 231 TYR A O 1
ATOM 1717 N N . LEU A 1 232 ? 7.742 7.938 -12.281 1 91.62 232 LEU A N 1
ATOM 1718 C CA . LEU A 1 232 ? 7.117 8.875 -13.203 1 91.62 232 LEU A CA 1
ATOM 1719 C C . LEU A 1 232 ? 5.727 9.273 -12.719 1 91.62 232 LEU A C 1
ATOM 1721 O O . LEU A 1 232 ? 5.312 10.422 -12.875 1 91.62 232 LEU A O 1
ATOM 1725 N N . ALA A 1 233 ? 5.055 8.328 -12.18 1 90.25 233 ALA A N 1
ATOM 1726 C CA . ALA A 1 233 ? 3.74 8.617 -11.617 1 90.25 233 ALA A CA 1
ATOM 1727 C C . ALA A 1 233 ? 3.844 9.617 -10.469 1 90.25 233 ALA A C 1
ATOM 1729 O O . ALA A 1 233 ? 3.117 10.617 -10.438 1 90.25 233 ALA A O 1
ATOM 1730 N N . ASN A 1 234 ? 4.719 9.328 -9.586 1 85.69 234 ASN A N 1
ATOM 1731 C CA . ASN A 1 234 ? 4.906 10.203 -8.438 1 85.69 234 ASN A CA 1
ATOM 1732 C C . ASN A 1 234 ? 5.395 11.586 -8.859 1 85.69 234 ASN A C 1
ATOM 1734 O O . ASN A 1 234 ? 4.879 12.602 -8.391 1 85.69 234 ASN A O 1
ATOM 1738 N N . GLU A 1 235 ? 6.395 11.625 -9.688 1 84.81 235 GLU A N 1
ATOM 1739 C CA . GLU A 1 235 ? 6.949 12.883 -10.172 1 84.81 235 GLU A CA 1
ATOM 1740 C C . GLU A 1 235 ? 5.914 13.672 -10.969 1 84.81 235 GLU A C 1
ATOM 1742 O O . GLU A 1 235 ? 5.824 14.898 -10.852 1 84.81 235 GLU A O 1
ATOM 1747 N N . GLY A 1 236 ? 5.262 12.945 -11.805 1 88.94 236 GLY A N 1
ATOM 1748 C CA . GLY A 1 236 ? 4.215 13.586 -12.586 1 88.94 236 GLY A CA 1
ATOM 1749 C C . GLY A 1 236 ? 3.135 14.219 -11.719 1 88.94 236 GLY A C 1
ATOM 1750 O O . GLY A 1 236 ? 2.74 15.359 -11.953 1 88.94 236 GLY A O 1
ATOM 1751 N N . LEU A 1 237 ? 2.705 13.508 -10.75 1 88.38 237 LEU A N 1
ATOM 1752 C CA . LEU A 1 237 ? 1.677 14.016 -9.852 1 88.38 237 LEU A CA 1
ATOM 1753 C C . LEU A 1 237 ? 2.215 15.164 -9 1 88.38 237 LEU A C 1
ATOM 1755 O O . LEU A 1 237 ? 1.502 16.141 -8.742 1 88.38 237 LEU A O 1
ATOM 1759 N N . GLU A 1 238 ? 3.408 15.055 -8.609 1 82.56 238 GLU A N 1
ATOM 1760 C CA . GLU A 1 238 ? 4.023 16.125 -7.836 1 82.56 238 GLU A CA 1
ATOM 1761 C C . GLU A 1 238 ? 4.109 17.422 -8.656 1 82.56 238 GLU A C 1
ATOM 1763 O O . GLU A 1 238 ? 3.812 18.5 -8.148 1 82.56 238 GLU A O 1
ATOM 1768 N N . ARG A 1 239 ? 4.543 17.312 -9.812 1 84.31 239 ARG A N 1
ATOM 1769 C CA . ARG A 1 239 ? 4.641 18.484 -10.688 1 84.31 239 ARG A CA 1
ATOM 1770 C C . ARG A 1 239 ? 3.266 19.078 -10.977 1 84.31 239 ARG A C 1
ATOM 1772 O O . ARG A 1 239 ? 3.105 20.297 -11 1 84.31 239 ARG A O 1
ATOM 1779 N N . LEU A 1 240 ? 2.371 18.172 -11.164 1 86.19 240 LEU A N 1
ATOM 1780 C CA . LEU A 1 240 ? 1.004 18.625 -11.383 1 86.19 240 LEU A CA 1
ATOM 1781 C C . LEU A 1 240 ? 0.47 19.359 -10.164 1 86.19 240 LEU A C 1
ATOM 1783 O O . LEU A 1 240 ? -0.17 20.406 -10.289 1 86.19 240 LEU A O 1
ATOM 1787 N N . GLY A 1 241 ? 0.655 18.859 -9.031 1 83.12 241 GLY A N 1
ATOM 1788 C CA . GLY A 1 241 ? 0.263 19.516 -7.797 1 83.12 241 GLY A CA 1
ATOM 1789 C C . GLY A 1 241 ? 0.929 20.859 -7.602 1 83.12 241 GLY A C 1
ATOM 1790 O O . GLY A 1 241 ? 0.28 21.828 -7.195 1 83.12 241 GLY A O 1
ATOM 1791 N N . GLY A 1 242 ? 2.221 20.922 -7.879 1 76.94 242 GLY A N 1
ATOM 1792 C CA . GLY A 1 242 ? 2.947 22.172 -7.777 1 76.94 242 GLY A CA 1
ATOM 1793 C C . GLY A 1 242 ? 2.395 23.25 -8.688 1 76.94 242 GLY A C 1
ATOM 1794 O O . GLY A 1 242 ? 2.301 24.422 -8.289 1 76.94 242 GLY A O 1
ATOM 1795 N N . LYS A 1 243 ? 2.029 22.844 -9.797 1 78.56 243 LYS A N 1
ATOM 1796 C CA . LYS A 1 243 ? 1.477 23.812 -10.75 1 78.56 243 LYS A CA 1
ATOM 1797 C C . LYS A 1 243 ? 0.062 24.219 -10.352 1 78.56 243 LYS A C 1
ATOM 1799 O O . LYS A 1 243 ? -0.297 25.391 -10.453 1 78.56 243 LYS A O 1
ATOM 1804 N N . LEU A 1 244 ? -0.721 23.234 -9.93 1 78.25 244 LEU A N 1
ATOM 1805 C CA . LEU A 1 244 ? -2.129 23.484 -9.633 1 78.25 244 LEU A CA 1
ATOM 1806 C C . LEU A 1 244 ? -2.289 24.219 -8.312 1 78.25 244 LEU A C 1
ATOM 1808 O O . LEU A 1 244 ? -3.246 24.984 -8.133 1 78.25 244 LEU A O 1
ATOM 1812 N N . PHE A 1 245 ? -1.36 24.031 -7.418 1 74.19 245 PHE A N 1
ATOM 1813 C CA . PHE A 1 245 ? -1.555 24.594 -6.086 1 74.19 245 PHE A CA 1
ATOM 1814 C C . PHE A 1 245 ? -0.429 25.547 -5.73 1 74.19 245 PHE A C 1
ATOM 1816 O O . PHE A 1 245 ? -0.02 25.641 -4.57 1 74.19 245 PHE A O 1
ATOM 1823 N N . LYS A 1 246 ? 0.19 26.141 -6.641 1 64.88 246 LYS A N 1
ATOM 1824 C CA . LYS A 1 246 ? 1.203 27.172 -6.434 1 64.88 246 LYS A CA 1
ATOM 1825 C C . LYS A 1 246 ? 0.734 28.203 -5.418 1 64.88 246 LYS A C 1
ATOM 1827 O O . LYS A 1 246 ? 1.534 28.719 -4.633 1 64.88 246 LYS A O 1
ATOM 1832 N N . TRP A 1 247 ? -0.529 28.438 -5.406 1 55.69 247 TRP A N 1
ATOM 1833 C CA . TRP A 1 247 ? -1.087 29.469 -4.539 1 55.69 247 TRP A CA 1
ATOM 1834 C C . TRP A 1 247 ? -1.058 29.031 -3.08 1 55.69 247 TRP A C 1
ATOM 1836 O O . TRP A 1 247 ? -1.017 29.875 -2.174 1 55.69 247 TRP A O 1
ATOM 1846 N N . HIS A 1 248 ? -1.3 27.734 -2.84 1 54.84 248 HIS A N 1
ATOM 1847 C CA . HIS A 1 248 ? -1.312 27.234 -1.47 1 54.84 248 HIS A CA 1
ATOM 1848 C C . HIS A 1 248 ? 0.062 27.359 -0.823 1 54.84 248 HIS A C 1
ATOM 1850 O O . HIS A 1 248 ? 0.167 27.641 0.373 1 54.84 248 HIS A O 1
ATOM 1856 N N . LYS A 1 249 ? 1.178 27.141 -1.521 1 50.59 249 LYS A N 1
ATOM 1857 C CA . LYS A 1 249 ? 2.525 27.344 -0.997 1 50.59 249 LYS A CA 1
ATOM 1858 C C . LYS A 1 249 ? 2.76 28.797 -0.631 1 50.59 249 LYS A C 1
ATOM 1860 O O . LYS A 1 249 ? 3.439 29.094 0.352 1 50.59 249 LYS A O 1
ATOM 1865 N N . ALA A 1 250 ? 2.166 29.688 -1.218 1 43.94 250 ALA A N 1
ATOM 1866 C CA . ALA A 1 250 ? 2.33 31.125 -0.973 1 43.94 250 ALA A CA 1
ATOM 1867 C C . ALA A 1 250 ? 1.606 31.547 0.302 1 43.94 250 ALA A C 1
ATOM 1869 O O . ALA A 1 250 ? 2.111 32.375 1.061 1 43.94 250 ALA A O 1
ATOM 1870 N N . THR A 1 251 ? 0.498 30.922 0.469 1 43.28 251 THR A N 1
ATOM 1871 C CA . THR A 1 251 ? -0.274 31.391 1.613 1 43.28 251 THR A CA 1
ATOM 1872 C C . THR A 1 251 ? 0.314 30.859 2.918 1 43.28 251 THR A C 1
ATOM 1874 O O . THR A 1 251 ? 0.295 31.562 3.939 1 43.28 251 THR A O 1
ATOM 1877 N N . THR A 1 252 ? 0.802 29.672 2.812 1 42.84 252 THR A N 1
ATOM 1878 C CA . THR A 1 252 ? 1.434 29.219 4.043 1 42.84 252 THR A CA 1
ATOM 1879 C C . THR A 1 252 ? 2.715 30 4.32 1 42.84 252 THR A C 1
ATOM 1881 O O . THR A 1 252 ? 3.068 30.234 5.477 1 42.84 252 THR A O 1
ATOM 1884 N N . ALA A 1 253 ? 3.344 30.578 3.322 1 42.28 253 ALA A N 1
ATOM 1885 C CA . ALA A 1 253 ? 4.527 31.422 3.459 1 42.28 253 ALA A CA 1
ATOM 1886 C C . ALA A 1 253 ? 4.156 32.812 3.967 1 42.28 253 ALA A C 1
ATOM 1888 O O . ALA A 1 253 ? 4.922 33.438 4.707 1 42.28 253 ALA A O 1
ATOM 1889 N N . GLU A 1 254 ? 3.051 33.344 3.457 1 38.38 254 GLU A N 1
ATOM 1890 C CA . GLU A 1 254 ? 2.723 34.719 3.873 1 38.38 254 GLU A CA 1
ATOM 1891 C C . GLU A 1 254 ? 2.184 34.75 5.301 1 38.38 254 GLU A C 1
ATOM 1893 O O . GLU A 1 254 ? 2.32 35.75 6.004 1 38.38 254 GLU A O 1
ATOM 1898 N N . VAL A 1 255 ? 1.478 33.719 5.672 1 39.78 255 VAL A N 1
ATOM 1899 C CA . VAL A 1 255 ? 1.044 33.75 7.062 1 39.78 255 VAL A CA 1
ATOM 1900 C C . VAL A 1 255 ? 2.23 33.5 7.984 1 39.78 255 VAL A C 1
ATOM 1902 O O . VAL A 1 255 ? 2.113 33.625 9.203 1 39.78 255 VAL A O 1
ATOM 1905 N N . ALA A 1 256 ? 3.309 33.156 7.422 1 39.84 256 ALA A N 1
ATOM 1906 C CA . ALA A 1 256 ? 4.512 33.156 8.258 1 39.84 256 ALA A CA 1
ATOM 1907 C C . ALA A 1 256 ? 5.25 34.5 8.133 1 39.84 256 ALA A C 1
ATOM 1909 O O . ALA A 1 256 ? 5.324 35.062 7.043 1 39.84 256 ALA A O 1
ATOM 1910 N N . MET B 1 1 ? -17.625 4.078 26.859 1 45.12 1 MET B N 1
ATOM 1911 C CA . MET B 1 1 ? -18.719 3.127 26.688 1 45.12 1 MET B CA 1
ATOM 1912 C C . MET B 1 1 ? -19.469 3.402 25.391 1 45.12 1 MET B C 1
ATOM 1914 O O . MET B 1 1 ? -19.875 2.469 24.703 1 45.12 1 MET B O 1
ATOM 1918 N N . ARG B 1 2 ? -19.609 4.762 25.047 1 52.38 2 ARG B N 1
ATOM 1919 C CA . ARG B 1 2 ? -20.406 5.223 23.906 1 52.38 2 ARG B CA 1
ATOM 1920 C C . ARG B 1 2 ? -19.734 4.867 22.594 1 52.38 2 ARG B C 1
ATOM 1922 O O . ARG B 1 2 ? -20.391 4.457 21.641 1 52.38 2 ARG B O 1
ATOM 1929 N N . SER B 1 3 ? -18.391 4.84 22.656 1 63 3 SER B N 1
ATOM 1930 C CA . SER B 1 3 ? -17.656 4.574 21.422 1 63 3 SER B CA 1
ATOM 1931 C C . SER B 1 3 ? -17.672 3.09 21.078 1 63 3 SER B C 1
ATOM 1933 O O . SER B 1 3 ? -17.859 2.725 19.922 1 63 3 SER B O 1
ATOM 1935 N N . LEU B 1 4 ? -17.797 2.33 22.141 1 63.16 4 LEU B N 1
ATOM 1936 C CA . LEU B 1 4 ? -17.797 0.889 21.922 1 63.16 4 LEU B CA 1
ATOM 1937 C C . LEU B 1 4 ? -19.156 0.42 21.391 1 63.16 4 LEU B C 1
ATOM 1939 O O . LEU B 1 4 ? -19.219 -0.427 20.5 1 63.16 4 LEU B O 1
ATOM 1943 N N . VAL B 1 5 ? -20.156 1.013 22 1 65.12 5 VAL B N 1
ATOM 1944 C CA . VAL B 1 5 ? -21.516 0.649 21.578 1 65.12 5 VAL B CA 1
ATOM 1945 C C . VAL B 1 5 ? -21.734 1.072 20.141 1 65.12 5 VAL B C 1
ATOM 1947 O O . VAL B 1 5 ? -22.328 0.33 19.359 1 65.12 5 VAL B O 1
ATOM 1950 N N . ARG B 1 6 ? -21.25 2.184 19.922 1 67.81 6 ARG B N 1
ATOM 1951 C CA . ARG B 1 6 ? -21.391 2.695 18.562 1 67.81 6 ARG B CA 1
ATOM 1952 C C . ARG B 1 6 ? -20.625 1.831 17.562 1 67.81 6 ARG B C 1
ATOM 1954 O O . ARG B 1 6 ? -21.109 1.549 16.469 1 67.81 6 ARG B O 1
ATOM 1961 N N . ASN B 1 7 ? -19.516 1.34 18.031 1 71.56 7 ASN B N 1
ATOM 1962 C CA . ASN B 1 7 ? -18.719 0.479 17.172 1 71.56 7 ASN B CA 1
ATOM 1963 C C . ASN B 1 7 ? -19.391 -0.871 16.938 1 71.56 7 ASN B C 1
ATOM 1965 O O . ASN B 1 7 ? -19.406 -1.38 15.812 1 71.56 7 ASN B O 1
ATOM 1969 N N . PHE B 1 8 ? -20.016 -1.32 17.969 1 79 8 PHE B N 1
ATOM 1970 C CA . PHE B 1 8 ? -20.672 -2.621 17.859 1 79 8 PHE B CA 1
ATOM 1971 C C . PHE B 1 8 ? -21.938 -2.52 17.031 1 79 8 PHE B C 1
ATOM 1973 O O . PHE B 1 8 ? -22.266 -3.432 16.266 1 79 8 PHE B O 1
ATOM 1980 N N . ALA B 1 9 ? -22.578 -1.38 17.188 1 82.25 9 ALA B N 1
ATOM 1981 C CA . ALA B 1 9 ? -23.781 -1.162 16.406 1 82.25 9 ALA B CA 1
ATOM 1982 C C . ALA B 1 9 ? -23.469 -1.084 14.914 1 82.25 9 ALA B C 1
ATOM 1984 O O . ALA B 1 9 ? -24.203 -1.614 14.078 1 82.25 9 ALA B O 1
ATOM 1985 N N . GLY B 1 10 ? -22.375 -0.438 14.656 1 81.38 10 GLY B N 1
ATOM 1986 C CA . GLY B 1 10 ? -21.938 -0.352 13.273 1 81.38 10 GLY B CA 1
ATOM 1987 C C . GLY B 1 10 ? -21.578 -1.698 12.68 1 81.38 10 GLY B C 1
ATOM 1988 O O . GLY B 1 10 ? -21.906 -1.982 11.523 1 81.38 10 GLY B O 1
ATOM 1989 N N . LEU B 1 11 ? -20.969 -2.49 13.5 1 84 11 LEU B N 1
ATOM 1990 C CA . LEU B 1 11 ? -20.578 -3.826 13.062 1 84 11 LEU B CA 1
ATOM 1991 C C . LEU B 1 11 ? -21.797 -4.68 12.766 1 84 11 LEU B C 1
ATOM 1993 O O . LEU B 1 11 ? -21.859 -5.352 11.734 1 84 11 LEU B O 1
ATOM 1997 N N . ILE B 1 12 ? -22.719 -4.629 13.672 1 88.75 12 ILE B N 1
ATOM 1998 C CA . ILE B 1 12 ? -23.938 -5.422 13.516 1 88.75 12 ILE B CA 1
ATOM 1999 C C . ILE B 1 12 ? -24.703 -4.949 12.273 1 88.75 12 ILE B C 1
ATOM 2001 O O . ILE B 1 12 ? -25.203 -5.766 11.5 1 88.75 12 ILE B O 1
ATOM 2005 N N . ALA B 1 13 ? -24.75 -3.656 12.125 1 87.06 13 ALA B N 1
ATOM 2006 C CA . ALA B 1 13 ? -25.438 -3.094 10.961 1 87.06 13 ALA B CA 1
ATOM 2007 C C . ALA B 1 13 ? -24.766 -3.541 9.664 1 87.06 13 ALA B C 1
ATOM 2009 O O . ALA B 1 13 ? -25.438 -3.877 8.695 1 87.06 13 ALA B O 1
ATOM 2010 N N . PHE B 1 14 ? -23.531 -3.533 9.648 1 88.56 14 PHE B N 1
ATOM 2011 C CA . PHE B 1 14 ? -22.781 -3.943 8.469 1 88.56 14 PHE B CA 1
ATOM 2012 C C . PHE B 1 14 ? -23 -5.418 8.164 1 88.56 14 PHE B C 1
ATOM 2014 O O . PHE B 1 14 ? -23.234 -5.793 7.016 1 88.56 14 PHE B O 1
ATOM 2021 N N . LEU B 1 15 ? -22.938 -6.254 9.18 1 91.44 15 LEU B N 1
ATOM 2022 C CA . LEU B 1 15 ? -23.109 -7.691 9 1 91.44 15 LEU B CA 1
ATOM 2023 C C . LEU B 1 15 ? -24.531 -8.008 8.508 1 91.44 15 LEU B C 1
ATOM 2025 O O . LEU B 1 15 ? -24.703 -8.891 7.664 1 91.44 15 LEU B O 1
ATOM 2029 N N . LEU B 1 16 ? -25.469 -7.305 9.07 1 92.62 16 LEU B N 1
ATOM 2030 C CA . LEU B 1 16 ? -26.844 -7.508 8.664 1 92.62 16 LEU B CA 1
ATOM 2031 C C . LEU B 1 16 ? -27.062 -7.07 7.219 1 92.62 16 LEU B C 1
ATOM 2033 O O . LEU B 1 16 ? -27.766 -7.734 6.461 1 92.62 16 LEU B O 1
ATOM 2037 N N . LEU B 1 17 ? -26.5 -5.965 6.883 1 90.56 17 LEU B N 1
ATOM 2038 C CA . LEU B 1 17 ? -26.594 -5.492 5.508 1 90.56 17 LEU B CA 1
ATOM 2039 C C . LEU B 1 17 ? -25.953 -6.488 4.547 1 90.56 17 LEU B C 1
ATOM 2041 O O . LEU B 1 17 ? -26.5 -6.773 3.48 1 90.56 17 LEU B O 1
ATOM 2045 N N . TRP B 1 18 ? -24.797 -6.961 4.961 1 91.81 18 TRP B N 1
ATOM 2046 C CA . TRP B 1 18 ? -24.094 -7.977 4.176 1 91.81 18 TRP B CA 1
ATOM 2047 C C . TRP B 1 18 ? -24.969 -9.219 4.012 1 91.81 18 TRP B C 1
ATOM 2049 O O . TRP B 1 18 ? -25.156 -9.711 2.896 1 91.81 18 TRP B O 1
ATOM 2059 N N . GLU B 1 19 ? -25.562 -9.641 5.078 1 94.88 19 GLU B N 1
ATOM 2060 C CA . GLU B 1 19 ? -26.438 -10.812 5.066 1 94.88 19 GLU B CA 1
ATOM 2061 C C . GLU B 1 19 ? -27.641 -10.578 4.16 1 94.88 19 GLU B C 1
ATOM 2063 O O . GLU B 1 19 ? -27.984 -11.438 3.336 1 94.88 19 GLU B O 1
ATOM 2068 N N . LEU B 1 20 ? -28.203 -9.445 4.309 1 93.94 20 LEU B N 1
ATOM 2069 C CA . LEU B 1 20 ? -29.438 -9.125 3.596 1 93.94 20 LEU B CA 1
ATOM 2070 C C . LEU B 1 20 ? -29.188 -9.023 2.096 1 93.94 20 LEU B C 1
ATOM 2072 O O . LEU B 1 20 ? -29.984 -9.523 1.294 1 93.94 20 LEU B O 1
ATOM 2076 N N . VAL B 1 21 ? -28.156 -8.461 1.705 1 91.69 21 VAL B N 1
ATOM 2077 C CA . VAL B 1 21 ? -27.859 -8.234 0.294 1 91.69 21 VAL B CA 1
ATOM 2078 C C . VAL B 1 21 ? -27.656 -9.578 -0.408 1 91.69 21 VAL B C 1
ATOM 2080 O O . VAL B 1 21 ? -28.047 -9.75 -1.561 1 91.69 21 VAL B O 1
ATOM 2083 N N . VAL B 1 22 ? -27.062 -10.5 0.295 1 92.5 22 VAL B N 1
ATOM 2084 C CA . VAL B 1 22 ? -26.781 -11.805 -0.297 1 92.5 22 VAL B CA 1
ATOM 2085 C C . VAL B 1 22 ? -28.047 -12.656 -0.301 1 92.5 22 VAL B C 1
ATOM 2087 O O . VAL B 1 22 ? -28.375 -13.273 -1.314 1 92.5 22 VAL B O 1
ATOM 2090 N N . ARG B 1 23 ? -28.812 -12.594 0.802 1 93.19 23 ARG B N 1
ATOM 2091 C CA . ARG B 1 23 ? -30 -13.438 0.918 1 93.19 23 ARG B CA 1
ATOM 2092 C C . ARG B 1 23 ? -31.109 -12.945 0.003 1 93.19 23 ARG B C 1
ATOM 2094 O O . ARG B 1 23 ? -31.938 -13.734 -0.469 1 93.19 23 ARG B O 1
ATOM 2101 N N . LEU B 1 24 ? -31.109 -11.664 -0.262 1 94.12 24 LEU B N 1
ATOM 2102 C CA . LEU B 1 24 ? -32.094 -11.102 -1.162 1 94.12 24 LEU B CA 1
ATOM 2103 C C . LEU B 1 24 ? -31.766 -11.406 -2.615 1 94.12 24 LEU B C 1
ATOM 2105 O O . LEU B 1 24 ? -32.531 -11.109 -3.52 1 94.12 24 LEU B O 1
ATOM 2109 N N . GLY B 1 25 ? -30.609 -11.938 -2.85 1 90.44 25 GLY B N 1
ATOM 2110 C CA . GLY B 1 25 ? -30.25 -12.375 -4.188 1 90.44 25 GLY B CA 1
ATOM 2111 C C . GLY B 1 25 ? -29.594 -11.281 -5.016 1 90.44 25 GLY B C 1
ATOM 2112 O O . GLY B 1 25 ? -29.391 -11.453 -6.223 1 90.44 25 GLY B O 1
ATOM 2113 N N . VAL B 1 26 ? -29.391 -10.227 -4.375 1 88.75 26 VAL B N 1
ATOM 2114 C CA . VAL B 1 26 ? -28.719 -9.148 -5.094 1 88.75 26 VAL B CA 1
ATOM 2115 C C . VAL B 1 26 ? -27.344 -9.617 -5.543 1 88.75 26 VAL B C 1
ATOM 2117 O O . VAL B 1 26 ? -26.891 -9.289 -6.648 1 88.75 26 VAL B O 1
ATOM 2120 N N . ILE B 1 27 ? -26.656 -10.383 -4.688 1 88.56 27 ILE B N 1
ATOM 2121 C CA . ILE B 1 27 ? -25.375 -11.016 -4.98 1 88.56 27 ILE B CA 1
ATOM 2122 C C . ILE B 1 27 ? -25.516 -12.531 -4.855 1 88.56 27 ILE B C 1
ATOM 2124 O O . ILE B 1 27 ? -26.109 -13.031 -3.902 1 88.56 27 ILE B O 1
ATOM 2128 N N . ALA B 1 28 ? -25 -13.172 -5.828 1 89.94 28 ALA B N 1
ATOM 2129 C CA . ALA B 1 28 ? -25.078 -14.625 -5.809 1 89.94 28 ALA B CA 1
ATOM 2130 C C . ALA B 1 28 ? -24.297 -15.203 -4.637 1 89.94 28 ALA B C 1
ATOM 2132 O O . ALA B 1 28 ? -23.156 -14.781 -4.371 1 89.94 28 ALA B O 1
ATOM 2133 N N . GLU B 1 29 ? -24.859 -16.141 -3.943 1 88.94 29 GLU B N 1
ATOM 2134 C CA . GLU B 1 29 ? -24.234 -16.766 -2.781 1 88.94 29 GLU B CA 1
ATOM 2135 C C . GLU B 1 29 ? -22.938 -17.469 -3.158 1 88.94 29 GLU B C 1
ATOM 2137 O O . GLU B 1 29 ? -22.016 -17.562 -2.344 1 88.94 29 GLU B O 1
ATOM 2142 N N . GLU B 1 30 ? -22.906 -17.906 -4.441 1 85.88 30 GLU B N 1
ATOM 2143 C CA . GLU B 1 30 ? -21.719 -18.609 -4.91 1 85.88 30 GLU B CA 1
ATOM 2144 C C . GLU B 1 30 ? -20.531 -17.656 -5.016 1 85.88 30 GLU B C 1
ATOM 2146 O O . GLU B 1 30 ? -19.375 -18.062 -4.863 1 85.88 30 GLU B O 1
ATOM 2151 N N . ASP B 1 31 ? -20.891 -16.406 -5.227 1 87.06 31 ASP B N 1
ATOM 2152 C CA . ASP B 1 31 ? -19.844 -15.406 -5.387 1 87.06 31 ASP B CA 1
ATOM 2153 C C . ASP B 1 31 ? -19.438 -14.82 -4.035 1 87.06 31 ASP B C 1
ATOM 2155 O O . ASP B 1 31 ? -18.25 -14.711 -3.742 1 87.06 31 ASP B O 1
ATOM 2159 N N . VAL B 1 32 ? -20.422 -14.5 -3.279 1 91.75 32 VAL B N 1
ATOM 2160 C CA . VAL B 1 32 ? -20.188 -13.953 -1.947 1 91.75 32 VAL B CA 1
ATOM 2161 C C . VAL B 1 32 ? -21.125 -14.617 -0.94 1 91.75 32 VAL B C 1
ATOM 2163 O O . VAL B 1 32 ? -22.297 -14.258 -0.831 1 91.75 32 VAL B O 1
ATOM 2166 N N . PRO B 1 33 ? -20.531 -15.484 -0.178 1 94.56 33 PRO B N 1
ATOM 2167 C CA . PRO B 1 33 ? -21.359 -16.141 0.836 1 94.56 33 PRO B CA 1
ATOM 2168 C C . PRO B 1 33 ? -21.875 -15.164 1.893 1 94.56 33 PRO B C 1
ATOM 2170 O O . PRO B 1 33 ? -21.25 -14.133 2.15 1 94.56 33 PRO B O 1
ATOM 2173 N N . PRO B 1 34 ? -23.031 -15.508 2.389 1 95.56 34 PRO B N 1
ATOM 2174 C CA . PRO B 1 34 ? -23.578 -14.633 3.418 1 95.56 34 PRO B CA 1
ATOM 2175 C C . PRO B 1 34 ? -22.688 -14.531 4.656 1 95.56 34 PRO B C 1
ATOM 2177 O O . PRO B 1 34 ? -21.875 -15.422 4.902 1 95.56 34 PRO B O 1
ATOM 2180 N N . ALA B 1 35 ? -22.938 -13.445 5.379 1 95.5 35 ALA B N 1
ATOM 2181 C CA . ALA B 1 35 ? -22.125 -13.141 6.547 1 95.5 35 ALA B CA 1
ATOM 2182 C C . ALA B 1 35 ? -22.188 -14.273 7.57 1 95.5 35 ALA B C 1
ATOM 2184 O O . ALA B 1 35 ? -21.188 -14.617 8.195 1 95.5 35 ALA B O 1
ATOM 2185 N N . SER B 1 36 ? -23.328 -14.867 7.73 1 95.94 36 SER B N 1
ATOM 2186 C CA . SER B 1 36 ? -23.516 -15.93 8.711 1 95.94 36 SER B CA 1
ATOM 2187 C C . SER B 1 36 ? -22.656 -17.141 8.375 1 95.94 36 SER B C 1
ATOM 2189 O O . SER B 1 36 ? -22.047 -17.75 9.266 1 95.94 36 SER B O 1
ATOM 2191 N N . VAL B 1 37 ? -22.562 -17.484 7.121 1 95.81 37 VAL B N 1
ATOM 2192 C CA . VAL B 1 37 ? -21.766 -18.625 6.672 1 95.81 37 VAL B CA 1
ATOM 2193 C C . VAL B 1 37 ? -20.281 -18.328 6.879 1 95.81 37 VAL B C 1
ATOM 2195 O O . VAL B 1 37 ? -19.531 -19.172 7.371 1 95.81 37 VAL B O 1
ATOM 2198 N N . VAL B 1 38 ? -19.891 -17.141 6.52 1 96 38 VAL B N 1
ATOM 2199 C CA . VAL B 1 38 ? -18.484 -16.75 6.625 1 96 38 VAL B CA 1
ATOM 2200 C C . VAL B 1 38 ? -18.062 -16.719 8.094 1 96 38 VAL B C 1
ATOM 2202 O O . VAL B 1 38 ? -16.984 -17.203 8.445 1 96 38 VAL B O 1
ATOM 2205 N N . LEU B 1 39 ? -18.922 -16.203 8.984 1 96.25 39 LEU B N 1
ATOM 2206 C CA . LEU B 1 39 ? -18.609 -16.141 10.406 1 96.25 39 LEU B CA 1
ATOM 2207 C C . LEU B 1 39 ? -18.5 -17.531 11.008 1 96.25 39 LEU B C 1
ATOM 2209 O O . LEU B 1 39 ? -17.656 -17.781 11.859 1 96.25 39 LEU B O 1
ATOM 2213 N N . THR B 1 40 ? -19.359 -18.406 10.562 1 96.56 40 THR B N 1
ATOM 2214 C CA . THR B 1 40 ? -19.312 -19.797 11.031 1 96.56 40 THR B CA 1
ATOM 2215 C C . THR B 1 40 ? -18.016 -20.469 10.586 1 96.56 40 THR B C 1
ATOM 2217 O O . THR B 1 40 ? -17.375 -21.172 11.367 1 96.56 40 THR B O 1
ATOM 2220 N N . ARG B 1 41 ? -17.625 -20.172 9.344 1 96.62 41 ARG B N 1
ATOM 2221 C CA . ARG B 1 41 ? -16.375 -20.734 8.836 1 96.62 41 ARG B CA 1
ATOM 2222 C C . ARG B 1 41 ? -15.18 -20.188 9.602 1 96.62 41 ARG B C 1
ATOM 2224 O O . ARG B 1 41 ? -14.242 -20.938 9.906 1 96.62 41 ARG B O 1
ATOM 2231 N N . ILE B 1 42 ? -15.242 -18.969 9.906 1 97.5 42 ILE B N 1
ATOM 2232 C CA . ILE B 1 42 ? -14.156 -18.375 10.68 1 97.5 42 ILE B CA 1
ATOM 2233 C C . ILE B 1 42 ? -14.039 -19.062 12.039 1 97.5 42 ILE B C 1
ATOM 2235 O O . ILE B 1 42 ? -12.945 -19.406 12.477 1 97.5 42 ILE B O 1
ATOM 2239 N N . ALA B 1 43 ? -15.172 -19.297 12.688 1 97 43 ALA B N 1
ATOM 2240 C CA . ALA B 1 43 ? -15.18 -19.969 13.984 1 97 43 ALA B CA 1
ATOM 2241 C C . ALA B 1 43 ? -14.602 -21.375 13.875 1 97 43 ALA B C 1
ATOM 2243 O O . ALA B 1 43 ? -13.828 -21.812 14.734 1 97 43 ALA B O 1
ATOM 2244 N N . GLU B 1 44 ? -14.93 -22.062 12.852 1 97.38 44 GLU B N 1
ATOM 2245 C CA . GLU B 1 44 ? -14.406 -23.406 12.617 1 97.38 44 GLU B CA 1
ATOM 2246 C C . GLU B 1 44 ? -12.906 -23.375 12.359 1 97.38 44 GLU B C 1
ATOM 2248 O O . GLU B 1 44 ? -12.172 -24.234 12.852 1 97.38 44 GLU B O 1
ATOM 2253 N N . LEU B 1 45 ? -12.531 -22.422 11.586 1 97 45 LEU B N 1
ATOM 2254 C CA . LEU B 1 45 ? -11.125 -22.297 11.219 1 97 45 LEU B CA 1
ATOM 2255 C C . LEU B 1 45 ? -10.258 -22.031 12.445 1 97 45 LEU B C 1
ATOM 2257 O O . LEU B 1 45 ? -9.141 -22.547 12.539 1 97 45 LEU B O 1
ATOM 2261 N N . PHE B 1 46 ? -10.773 -21.297 13.383 1 97 46 PHE B N 1
ATOM 2262 C CA . PHE B 1 46 ? -9.992 -20.969 14.57 1 97 46 PHE B CA 1
ATOM 2263 C C . PHE B 1 46 ? -9.852 -22.203 15.469 1 97 46 PHE B C 1
ATOM 2265 O O . PHE B 1 46 ? -9.023 -22.219 16.375 1 97 46 PHE B O 1
ATOM 2272 N N . GLY B 1 47 ? -10.578 -23.219 15.211 1 96.31 47 GLY B N 1
ATOM 2273 C CA . GLY B 1 47 ? -10.414 -24.5 15.898 1 96.31 47 GLY B CA 1
ATOM 2274 C C . GLY B 1 47 ? -9.391 -25.391 15.242 1 96.31 47 GLY B C 1
ATOM 2275 O O . GLY B 1 47 ? -9.078 -26.469 15.758 1 96.31 47 GLY B O 1
ATOM 2276 N N . GLN B 1 48 ? -8.875 -24.969 14.164 1 97.06 48 GLN B N 1
ATOM 2277 C CA . GLN B 1 48 ? -7.898 -25.75 13.414 1 97.06 48 GLN B CA 1
ATOM 2278 C C . GLN B 1 48 ? -6.484 -25.203 13.625 1 97.06 48 GLN B C 1
ATOM 2280 O O . GLN B 1 48 ? -6.219 -24.031 13.375 1 97.06 48 GLN B O 1
ATOM 2285 N N . GLU B 1 49 ? -5.66 -26.109 14.039 1 96.25 49 GLU B N 1
ATOM 2286 C CA . GLU B 1 49 ? -4.281 -25.734 14.344 1 96.25 49 GLU B CA 1
ATOM 2287 C C . GLU B 1 49 ? -3.572 -25.172 13.117 1 96.25 49 GLU B C 1
ATOM 2289 O O . GLU B 1 49 ? -2.801 -24.219 13.227 1 96.25 49 GLU B O 1
ATOM 2294 N N . ALA B 1 50 ? -3.811 -25.781 12.008 1 95.5 50 ALA B N 1
ATOM 2295 C CA . ALA B 1 50 ? -3.146 -25.359 10.781 1 95.5 50 ALA B CA 1
ATOM 2296 C C . ALA B 1 50 ? -3.486 -23.906 10.445 1 95.5 50 ALA B C 1
ATOM 2298 O O . ALA B 1 50 ? -2.615 -23.125 10.039 1 95.5 50 ALA B O 1
ATOM 2299 N N . PHE B 1 51 ? -4.75 -23.562 10.633 1 97.06 51 PHE B N 1
ATOM 2300 C CA . PHE B 1 51 ? -5.176 -22.203 10.328 1 97.06 51 PHE B CA 1
ATOM 2301 C C . PHE B 1 51 ? -4.602 -21.219 11.344 1 97.06 51 PHE B C 1
ATOM 2303 O O . PHE B 1 51 ? -4.156 -20.141 10.977 1 97.06 51 PHE B O 1
ATOM 2310 N N . LEU B 1 52 ? -4.566 -21.578 12.539 1 97.06 52 LEU B N 1
ATOM 2311 C CA . LEU B 1 52 ? -3.996 -20.734 13.586 1 97.06 52 LEU B CA 1
ATOM 2312 C C . LEU B 1 52 ? -2.518 -20.469 13.32 1 97.06 52 LEU B C 1
ATOM 2314 O O . LEU B 1 52 ? -2.035 -19.344 13.523 1 97.06 52 LEU B O 1
ATOM 2318 N N . ARG B 1 53 ? -1.882 -21.469 12.883 1 95.62 53 ARG B N 1
ATOM 2319 C CA . ARG B 1 53 ? -0.468 -21.312 12.555 1 95.62 53 ARG B CA 1
ATOM 2320 C C . ARG B 1 53 ? -0.275 -20.344 11.398 1 95.62 53 ARG B C 1
ATOM 2322 O O . ARG B 1 53 ? 0.667 -19.547 11.406 1 95.62 53 ARG B O 1
ATOM 2329 N N . ASP B 1 54 ? -1.145 -20.406 10.453 1 96.56 54 ASP B N 1
ATOM 2330 C CA . ASP B 1 54 ? -1.084 -19.484 9.32 1 96.56 54 ASP B CA 1
ATOM 2331 C C . ASP B 1 54 ? -1.277 -18.047 9.766 1 96.56 54 ASP B C 1
ATOM 2333 O O . ASP B 1 54 ? -0.53 -17.156 9.352 1 96.56 54 ASP B O 1
ATOM 2337 N N . VAL B 1 55 ? -2.236 -17.875 10.625 1 97.25 55 VAL B N 1
ATOM 2338 C CA . VAL B 1 55 ? -2.551 -16.547 11.125 1 97.25 55 VAL B CA 1
ATOM 2339 C C . VAL B 1 55 ? -1.381 -16 11.945 1 97.25 55 VAL B C 1
ATOM 2341 O O . VAL B 1 55 ? -0.941 -14.875 11.75 1 97.25 55 VAL B O 1
ATOM 2344 N N . ILE B 1 56 ? -0.855 -16.812 12.773 1 97.06 56 ILE B N 1
ATOM 2345 C CA . ILE B 1 56 ? 0.244 -16.406 13.648 1 97.06 56 ILE B CA 1
ATOM 2346 C C . ILE B 1 56 ? 1.48 -16.094 12.812 1 97.06 56 ILE B C 1
ATOM 2348 O O . ILE B 1 56 ? 2.189 -15.117 13.078 1 97.06 56 ILE B O 1
ATOM 2352 N N . ALA B 1 57 ? 1.716 -16.891 11.828 1 96.19 57 ALA B N 1
ATOM 2353 C CA . ALA B 1 57 ? 2.875 -16.688 10.961 1 96.19 57 ALA B CA 1
ATOM 2354 C C . ALA B 1 57 ? 2.811 -15.336 10.258 1 96.19 57 ALA B C 1
ATOM 2356 O O . ALA B 1 57 ? 3.807 -14.609 10.211 1 96.19 57 ALA B O 1
ATOM 2357 N N . SER B 1 58 ? 1.674 -15.008 9.75 1 96.75 58 SER B N 1
ATOM 2358 C CA . SER B 1 58 ? 1.505 -13.734 9.055 1 96.75 58 SER B CA 1
ATOM 2359 C C . SER B 1 58 ? 1.627 -12.562 10.023 1 96.75 58 SER B C 1
ATOM 2361 O O . SER B 1 58 ? 2.32 -11.586 9.734 1 96.75 58 SER B O 1
ATOM 2363 N N . VAL B 1 59 ? 1 -12.703 11.172 1 97.62 59 VAL B N 1
ATOM 2364 C CA . VAL B 1 59 ? 0.996 -11.617 12.148 1 97.62 59 VAL B CA 1
ATOM 2365 C C . VAL B 1 59 ? 2.402 -11.414 12.703 1 97.62 59 VAL B C 1
ATOM 2367 O O . VAL B 1 59 ? 2.863 -10.281 12.852 1 97.62 59 VAL B O 1
ATOM 2370 N N . LEU B 1 60 ? 3.072 -12.453 12.969 1 97.56 60 LEU B N 1
ATOM 2371 C CA . LEU B 1 60 ? 4.422 -12.367 13.516 1 97.56 60 LEU B CA 1
ATOM 2372 C C . LEU B 1 60 ? 5.383 -11.766 12.5 1 97.56 60 LEU B C 1
ATOM 2374 O O . LEU B 1 60 ? 6.219 -10.93 12.859 1 97.56 60 LEU B O 1
ATOM 2378 N N . ALA B 1 61 ? 5.324 -12.227 11.297 1 97.38 61 ALA B N 1
ATOM 2379 C CA . ALA B 1 61 ? 6.168 -11.656 10.25 1 97.38 61 ALA B CA 1
ATOM 2380 C C . ALA B 1 61 ? 5.914 -10.156 10.094 1 97.38 61 ALA B C 1
ATOM 2382 O O . ALA B 1 61 ? 6.855 -9.375 9.938 1 97.38 61 ALA B O 1
ATOM 2383 N N . TRP B 1 62 ? 4.656 -9.805 10.133 1 96.88 62 TRP B N 1
ATOM 2384 C CA . TRP B 1 62 ? 4.262 -8.406 10.016 1 96.88 62 TRP B CA 1
ATOM 2385 C C . TRP B 1 62 ? 4.84 -7.582 11.156 1 96.88 62 TRP B C 1
ATOM 2387 O O . TRP B 1 62 ? 5.41 -6.512 10.93 1 96.88 62 TRP B O 1
ATOM 2397 N N . LEU B 1 63 ? 4.758 -8.109 12.383 1 97.69 63 LEU B N 1
ATOM 2398 C CA . LEU B 1 63 ? 5.266 -7.418 13.562 1 97.69 63 LEU B CA 1
ATOM 2399 C C . LEU B 1 63 ? 6.785 -7.289 13.508 1 97.69 63 LEU B C 1
ATOM 2401 O O . LEU B 1 63 ? 7.332 -6.227 13.812 1 97.69 63 LEU B O 1
ATOM 2405 N N . ILE B 1 64 ? 7.391 -8.305 13.148 1 98.25 64 ILE B N 1
ATOM 2406 C CA . ILE B 1 64 ? 8.844 -8.312 13.055 1 98.25 64 ILE B CA 1
ATOM 2407 C C . ILE B 1 64 ? 9.305 -7.305 12 1 98.25 64 ILE B C 1
ATOM 2409 O O . ILE B 1 64 ? 10.219 -6.512 12.242 1 98.25 64 ILE B O 1
ATOM 2413 N N . ALA B 1 65 ? 8.656 -7.336 10.875 1 98.19 65 ALA B N 1
ATOM 2414 C CA . ALA B 1 65 ? 9.016 -6.422 9.789 1 98.19 65 ALA B CA 1
ATOM 2415 C C . ALA B 1 65 ? 8.828 -4.969 10.219 1 98.19 65 ALA B C 1
ATOM 2417 O O . ALA B 1 65 ? 9.688 -4.121 9.953 1 98.19 65 ALA B O 1
ATOM 2418 N N . LEU B 1 66 ? 7.699 -4.699 10.844 1 97.56 66 LEU B N 1
ATOM 2419 C CA . LEU B 1 66 ? 7.438 -3.342 11.305 1 97.56 66 LEU B CA 1
ATOM 2420 C C . LEU B 1 66 ? 8.484 -2.912 12.336 1 97.56 66 LEU B C 1
ATOM 2422 O O . LEU B 1 66 ? 8.977 -1.782 12.289 1 97.56 66 LEU B O 1
ATOM 2426 N N . GLY B 1 67 ? 8.789 -3.822 13.242 1 97.81 67 GLY B N 1
ATOM 2427 C CA . GLY B 1 67 ? 9.82 -3.533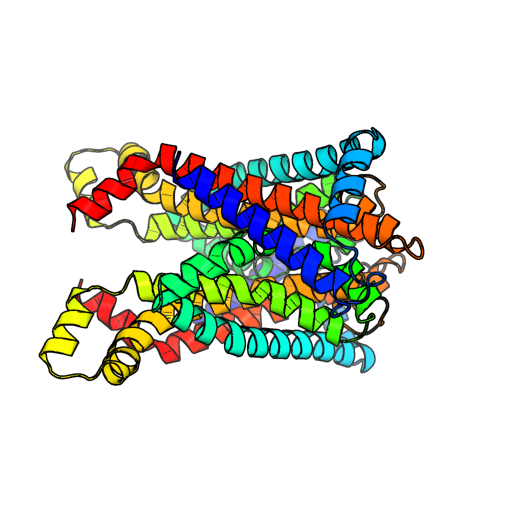 14.234 1 97.81 67 GLY B CA 1
ATOM 2428 C C . GLY B 1 67 ? 11.172 -3.219 13.609 1 97.81 67 GLY B C 1
ATOM 2429 O O . GLY B 1 67 ? 11.805 -2.227 13.969 1 97.81 67 GLY B O 1
ATOM 2430 N N . ILE B 1 68 ? 11.586 -3.99 12.695 1 98.44 68 ILE B N 1
ATOM 2431 C CA . ILE B 1 68 ? 12.859 -3.797 12.016 1 98.44 68 ILE B CA 1
ATOM 2432 C C . ILE B 1 68 ? 12.836 -2.482 11.242 1 98.44 68 ILE B C 1
ATOM 2434 O O . ILE B 1 68 ? 13.805 -1.719 11.273 1 98.44 68 ILE B O 1
ATOM 2438 N N . ALA B 1 69 ? 11.727 -2.23 10.539 1 98.06 69 ALA B N 1
ATOM 2439 C CA . ALA B 1 69 ? 11.594 -0.999 9.766 1 98.06 69 ALA B CA 1
ATOM 2440 C C . ALA B 1 69 ? 11.711 0.229 10.664 1 98.06 69 ALA B C 1
ATOM 2442 O O . ALA B 1 69 ? 12.344 1.223 10.289 1 98.06 69 ALA B O 1
ATOM 2443 N N . ILE B 1 70 ? 11.117 0.13 11.828 1 96.38 70 ILE B N 1
ATOM 2444 C CA . ILE B 1 70 ? 11.172 1.228 12.789 1 96.38 70 ILE B CA 1
ATOM 2445 C C . ILE B 1 70 ? 12.617 1.462 13.227 1 96.38 70 ILE B C 1
ATOM 2447 O O . ILE B 1 70 ? 13.094 2.598 13.227 1 96.38 70 ILE B O 1
ATOM 2451 N N . VAL B 1 71 ? 13.297 0.43 13.547 1 97.06 71 VAL B N 1
ATOM 2452 C CA . VAL B 1 71 ? 14.664 0.494 14.062 1 97.06 71 VAL B CA 1
ATOM 2453 C C . VAL B 1 71 ? 15.594 1.047 12.984 1 97.06 71 VAL B C 1
ATOM 2455 O O . VAL B 1 71 ? 16.562 1.757 13.289 1 97.06 71 VAL B O 1
ATOM 2458 N N . ILE B 1 72 ? 15.289 0.854 11.758 1 96.75 72 ILE B N 1
ATOM 2459 C CA . ILE B 1 72 ? 16.141 1.281 10.648 1 96.75 72 ILE B CA 1
ATOM 2460 C C . ILE B 1 72 ? 15.766 2.699 10.227 1 96.75 72 ILE B C 1
ATOM 2462 O O . ILE B 1 72 ? 16.625 3.57 10.109 1 96.75 72 ILE B O 1
ATOM 2466 N N . ALA B 1 73 ? 14.508 2.924 10.039 1 95.88 73 ALA B N 1
ATOM 2467 C CA . ALA B 1 73 ? 14.031 4.133 9.375 1 95.88 73 ALA B CA 1
ATOM 2468 C C . ALA B 1 73 ? 14.156 5.348 10.289 1 95.88 73 ALA B C 1
ATOM 2470 O O . ALA B 1 73 ? 14.445 6.453 9.828 1 95.88 73 ALA B O 1
ATOM 2471 N N . ILE B 1 74 ? 13.914 5.172 11.555 1 92.56 74 ILE B N 1
ATOM 2472 C CA . ILE B 1 74 ? 13.93 6.305 12.469 1 92.56 74 ILE B CA 1
ATOM 2473 C C . ILE B 1 74 ? 15.352 6.848 12.594 1 92.56 74 ILE B C 1
ATOM 2475 O O . ILE B 1 74 ? 15.594 8.031 12.359 1 92.56 74 ILE B O 1
ATOM 2479 N N . PRO B 1 75 ? 16.359 6.023 12.961 1 92.06 75 PRO B N 1
ATOM 2480 C CA . PRO B 1 75 ? 17.734 6.539 13.016 1 92.06 75 PRO B CA 1
ATOM 2481 C C . PRO B 1 75 ? 18.203 7.102 11.672 1 92.06 75 PRO B C 1
ATOM 2483 O O . PRO B 1 75 ? 18.859 8.141 11.633 1 92.06 75 PRO B O 1
ATOM 2486 N N . LEU B 1 76 ? 17.875 6.418 10.602 1 91.69 76 LEU B N 1
ATOM 2487 C CA . LEU B 1 76 ? 18.25 6.91 9.281 1 91.69 76 LEU B CA 1
ATOM 2488 C C . LEU B 1 76 ? 17.609 8.266 9 1 91.69 76 LEU B C 1
ATOM 2490 O O . LEU B 1 76 ? 18.25 9.156 8.43 1 91.69 76 LEU B O 1
ATOM 2494 N N . GLY B 1 77 ? 16.344 8.367 9.352 1 88.75 77 GLY B N 1
ATOM 2495 C CA . GLY B 1 77 ? 15.656 9.633 9.188 1 88.75 77 GLY B CA 1
ATOM 2496 C C . GLY B 1 77 ? 16.266 10.758 10.008 1 88.75 77 GLY B C 1
ATOM 2497 O O . GLY B 1 77 ? 16.328 11.898 9.555 1 88.75 77 GLY B O 1
ATOM 2498 N N . LEU B 1 78 ? 16.672 10.414 11.188 1 84.19 78 LEU B N 1
ATOM 2499 C CA . LEU B 1 78 ? 17.328 11.391 12.055 1 84.19 78 LEU B CA 1
ATOM 2500 C C . LEU B 1 78 ? 18.641 11.859 11.453 1 84.19 78 LEU B C 1
ATOM 2502 O O . LEU B 1 78 ? 18.953 13.055 11.469 1 84.19 78 LEU B O 1
ATOM 2506 N N . VAL B 1 79 ? 19.328 10.93 10.938 1 85.75 79 VAL B N 1
ATOM 2507 C CA . VAL B 1 79 ? 20.625 11.266 10.352 1 85.75 79 VAL B CA 1
ATOM 2508 C C . VAL B 1 79 ? 20.422 12.094 9.086 1 85.75 79 VAL B C 1
ATOM 2510 O O . VAL B 1 79 ? 21.062 13.141 8.914 1 85.75 79 VAL B O 1
ATOM 2513 N N . LEU B 1 80 ? 19.547 11.734 8.25 1 85.75 80 LEU B N 1
ATOM 2514 C CA . LEU B 1 80 ? 19.312 12.406 6.984 1 85.75 80 LEU B CA 1
ATOM 2515 C C . LEU B 1 80 ? 18.641 13.758 7.203 1 85.75 80 LEU B C 1
ATOM 2517 O O . LEU B 1 80 ? 18.844 14.695 6.422 1 85.75 80 LEU B O 1
ATOM 2521 N N . GLY B 1 81 ? 17.891 13.797 8.25 1 78.31 81 GLY B N 1
ATOM 2522 C CA . GLY B 1 81 ? 17.25 15.055 8.586 1 78.31 81 GLY B CA 1
ATOM 2523 C C . GLY B 1 81 ? 18.203 16.094 9.148 1 78.31 81 GLY B C 1
ATOM 2524 O O . GLY B 1 81 ? 17.984 17.297 9 1 78.31 81 GLY B O 1
ATOM 2525 N N . ASN B 1 82 ? 19.281 15.648 9.773 1 76.81 82 ASN B N 1
ATOM 2526 C CA . ASN B 1 82 ? 20.156 16.562 10.5 1 76.81 82 ASN B CA 1
ATOM 2527 C C . ASN B 1 82 ? 21.453 16.828 9.727 1 76.81 82 ASN B C 1
ATOM 2529 O 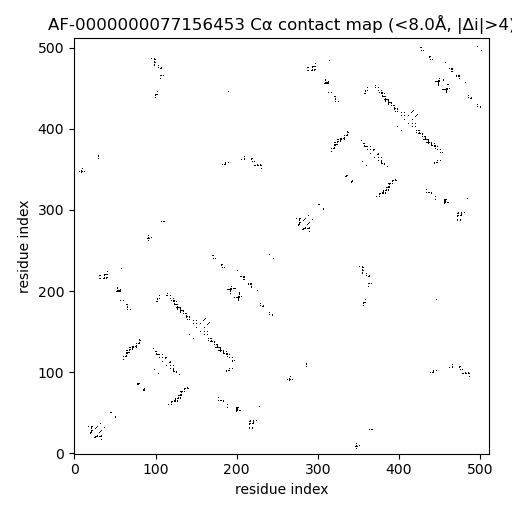O . ASN B 1 82 ? 22.156 17.781 10.008 1 76.81 82 ASN B O 1
ATOM 2533 N N . PHE B 1 83 ? 21.766 15.969 8.797 1 81.81 83 PHE B N 1
ATOM 2534 C CA . PHE B 1 83 ? 23 16.125 8.031 1 81.81 83 PHE B CA 1
ATOM 2535 C C . PHE B 1 83 ? 22.703 16.25 6.543 1 81.81 83 PHE B C 1
ATOM 2537 O O . PHE B 1 83 ? 22.656 15.25 5.824 1 81.81 83 PHE B O 1
ATOM 2544 N N . PRO B 1 84 ? 22.703 17.438 6.062 1 79.62 84 PRO B N 1
ATOM 2545 C CA . PRO B 1 84 ? 22.344 17.688 4.664 1 79.62 84 PRO B CA 1
ATOM 2546 C C . PRO B 1 84 ? 23.281 17 3.68 1 79.62 84 PRO B C 1
ATOM 2548 O O . PRO B 1 84 ? 22.859 16.578 2.602 1 79.62 84 PRO B O 1
ATOM 2551 N N . LEU B 1 85 ? 24.453 16.859 4.086 1 80.94 85 LEU B N 1
ATOM 2552 C CA . LEU B 1 85 ? 25.438 16.219 3.199 1 80.94 85 LEU B CA 1
ATOM 2553 C C . LEU B 1 85 ? 25.125 14.742 3.01 1 80.94 85 LEU B C 1
ATOM 2555 O O . LEU B 1 85 ? 25.281 14.211 1.91 1 80.94 85 LEU B O 1
ATOM 2559 N N . VAL B 1 86 ? 24.766 14.156 4.086 1 83.25 86 VAL B N 1
ATOM 2560 C CA . VAL B 1 86 ? 24.406 12.742 4.008 1 83.25 86 VAL B CA 1
ATOM 2561 C C . VAL B 1 86 ? 23.125 12.578 3.191 1 83.25 86 VAL B C 1
ATOM 2563 O O . VAL B 1 86 ? 23.016 11.648 2.389 1 83.25 86 VAL B O 1
ATOM 2566 N N . ARG B 1 87 ? 22.25 13.469 3.402 1 83.81 87 ARG B N 1
ATOM 2567 C CA . ARG B 1 87 ? 21 13.438 2.656 1 83.81 87 ARG B CA 1
ATOM 2568 C C . ARG B 1 87 ? 21.25 13.594 1.16 1 83.81 87 ARG B C 1
ATOM 2570 O O . ARG B 1 87 ? 20.656 12.883 0.349 1 83.81 87 ARG B O 1
ATOM 2577 N N . MET B 1 88 ? 22.141 14.43 0.814 1 81.94 88 MET B N 1
ATOM 2578 C CA . MET B 1 88 ? 22.469 14.664 -0.588 1 81.94 88 MET B CA 1
ATOM 2579 C C . MET B 1 88 ? 23.125 13.438 -1.206 1 81.94 88 MET B C 1
ATOM 2581 O O . MET B 1 88 ? 22.828 13.07 -2.342 1 81.94 88 MET B O 1
ATOM 2585 N N . ALA B 1 89 ? 23.875 12.812 -0.386 1 80.56 89 ALA B N 1
ATOM 2586 C CA . ALA B 1 89 ? 24.625 11.656 -0.871 1 80.56 89 ALA B CA 1
ATOM 2587 C C . ALA B 1 89 ? 23.719 10.445 -1.056 1 80.56 89 ALA B C 1
ATOM 2589 O O . ALA B 1 89 ? 23.969 9.602 -1.918 1 80.56 89 ALA B O 1
ATOM 2590 N N . THR B 1 90 ? 22.672 10.406 -0.277 1 84.5 90 THR B N 1
ATOM 2591 C CA . THR B 1 90 ? 21.828 9.219 -0.305 1 84.5 90 THR B CA 1
ATOM 2592 C C . THR B 1 90 ? 20.547 9.492 -1.104 1 84.5 90 THR B C 1
ATOM 2594 O O . THR B 1 90 ? 19.719 8.594 -1.283 1 84.5 90 THR B O 1
ATOM 2597 N N . ARG B 1 91 ? 20.422 10.594 -1.552 1 82.56 91 ARG B N 1
ATOM 2598 C CA . ARG B 1 91 ? 19.203 11.039 -2.227 1 82.56 91 ARG B CA 1
ATOM 2599 C C . ARG B 1 91 ? 18.906 10.172 -3.445 1 82.56 91 ARG B C 1
ATOM 2601 O O . ARG B 1 91 ? 17.766 9.773 -3.668 1 82.56 91 ARG B O 1
ATOM 2608 N N . SER B 1 92 ? 19.938 9.898 -4.195 1 81.12 92 SER B N 1
ATOM 2609 C CA . SER B 1 92 ? 19.75 9.109 -5.41 1 81.12 92 SER B CA 1
ATOM 2610 C C . SER B 1 92 ? 19.281 7.699 -5.086 1 81.12 92 SER B C 1
ATOM 2612 O O . SER B 1 92 ? 18.406 7.16 -5.777 1 81.12 92 SER B O 1
ATOM 2614 N N . ILE B 1 93 ? 19.781 7.137 -4.062 1 84 93 ILE B N 1
ATOM 2615 C CA . ILE B 1 93 ? 19.406 5.785 -3.658 1 84 93 ILE B CA 1
ATOM 2616 C C . ILE B 1 93 ? 17.938 5.762 -3.23 1 84 93 ILE B C 1
ATOM 2618 O O . ILE B 1 93 ? 17.172 4.914 -3.686 1 84 93 ILE B O 1
ATOM 2622 N N . VAL B 1 94 ? 17.609 6.73 -2.441 1 84.88 94 VAL B N 1
ATOM 2623 C CA . VAL B 1 94 ? 16.25 6.816 -1.926 1 84.88 94 VAL B CA 1
ATOM 2624 C C . VAL B 1 94 ? 15.281 7.094 -3.072 1 84.88 94 VAL B C 1
ATOM 2626 O O . VAL B 1 94 ? 14.242 6.441 -3.188 1 84.88 94 VAL B O 1
ATOM 2629 N N . GLU B 1 95 ? 15.664 7.926 -3.938 1 81.25 95 GLU B N 1
ATOM 2630 C CA . GLU B 1 95 ? 14.82 8.367 -5.043 1 81.25 95 GLU B CA 1
ATOM 2631 C C . GLU B 1 95 ? 14.578 7.234 -6.035 1 81.25 95 GLU B C 1
ATOM 2633 O O . GLU B 1 95 ? 13.523 7.18 -6.68 1 81.25 95 GLU B O 1
ATOM 2638 N N . PHE B 1 96 ? 15.484 6.285 -6.117 1 83.38 96 PHE B N 1
ATOM 2639 C CA . PHE B 1 96 ? 15.359 5.242 -7.133 1 83.38 96 PHE B CA 1
ATOM 2640 C C . PHE B 1 96 ? 14.773 3.971 -6.531 1 83.38 96 PHE B C 1
ATOM 2642 O O . PHE B 1 96 ? 14.125 3.191 -7.227 1 83.38 96 PHE B O 1
ATOM 2649 N N . LEU B 1 97 ? 15.016 3.768 -5.336 1 87.81 97 LEU B N 1
ATOM 2650 C CA . LEU B 1 97 ? 14.531 2.545 -4.707 1 87.81 97 LEU B CA 1
ATOM 2651 C C . LEU B 1 97 ? 13.094 2.719 -4.215 1 87.81 97 LEU B C 1
ATOM 2653 O O . LEU B 1 97 ? 12.289 1.796 -4.316 1 87.81 97 LEU B O 1
ATOM 2657 N N . ARG B 1 98 ? 12.797 3.898 -3.789 1 87 98 ARG B N 1
ATOM 2658 C CA . ARG B 1 98 ? 11.516 4.176 -3.146 1 87 98 ARG B CA 1
ATOM 2659 C C . ARG B 1 98 ? 10.352 3.924 -4.105 1 87 98 ARG B C 1
ATOM 2661 O O . ARG B 1 98 ? 9.336 3.352 -3.717 1 87 98 ARG B O 1
ATOM 2668 N N . PRO B 1 99 ? 10.523 4.281 -5.363 1 86.19 99 PRO B N 1
ATOM 2669 C CA . PRO B 1 99 ? 9.383 4.164 -6.277 1 86.19 99 PRO B CA 1
ATOM 2670 C C . PRO B 1 99 ? 9.109 2.721 -6.695 1 86.19 99 PRO B C 1
ATOM 2672 O O . PRO B 1 99 ? 8.039 2.424 -7.238 1 86.19 99 PRO B O 1
ATOM 2675 N N . ILE B 1 100 ? 10.023 1.868 -6.531 1 90.56 100 ILE B N 1
ATOM 2676 C CA . ILE B 1 100 ? 9.828 0.468 -6.895 1 90.56 100 ILE B CA 1
ATOM 2677 C C . ILE B 1 100 ? 8.789 -0.163 -5.969 1 90.56 100 ILE B C 1
ATOM 2679 O O . ILE B 1 100 ? 9.008 -0.268 -4.762 1 90.56 100 ILE B O 1
ATOM 2683 N N . PRO B 1 101 ? 7.668 -0.572 -6.594 1 90.44 101 PRO B N 1
ATOM 2684 C CA . PRO B 1 101 ? 6.711 -1.289 -5.75 1 90.44 101 PRO B CA 1
ATOM 2685 C C . PRO B 1 101 ? 7.312 -2.533 -5.102 1 90.44 101 PRO B C 1
ATOM 2687 O O . PRO B 1 101 ? 7.875 -3.387 -5.793 1 90.44 101 PRO B O 1
ATOM 2690 N N . SER B 1 102 ? 7.203 -2.566 -3.814 1 92.5 102 SER B N 1
ATOM 2691 C CA . SER B 1 102 ? 7.82 -3.66 -3.07 1 92.5 102 SER B CA 1
ATOM 2692 C C . SER B 1 102 ? 7.344 -5.016 -3.584 1 92.5 102 SER B C 1
ATOM 2694 O O . SER B 1 102 ? 8.109 -5.98 -3.607 1 92.5 102 SER B O 1
ATOM 2696 N N . VAL B 1 103 ? 6.145 -5.098 -4.051 1 93.69 103 VAL B N 1
ATOM 2697 C CA . VAL B 1 103 ? 5.578 -6.367 -4.492 1 93.69 103 VAL B CA 1
ATOM 2698 C C . VAL B 1 103 ? 6.254 -6.812 -5.789 1 93.69 103 VAL B C 1
ATOM 2700 O O . VAL B 1 103 ? 6.355 -8.008 -6.059 1 93.69 103 VAL B O 1
ATOM 2703 N N . ALA B 1 104 ? 6.711 -5.852 -6.602 1 94.06 104 ALA B N 1
ATOM 2704 C CA . ALA B 1 104 ? 7.387 -6.191 -7.852 1 94.06 104 ALA B CA 1
ATOM 2705 C C . ALA B 1 104 ? 8.711 -6.906 -7.586 1 94.06 104 ALA B C 1
ATOM 2707 O O . ALA B 1 104 ? 9.258 -7.566 -8.469 1 94.06 104 ALA B O 1
ATOM 2708 N N . LEU B 1 105 ? 9.188 -6.789 -6.383 1 95 105 LEU B N 1
ATOM 2709 C CA . LEU B 1 105 ? 10.461 -7.395 -5.988 1 95 105 LEU B CA 1
ATOM 2710 C C . LEU B 1 105 ? 10.25 -8.82 -5.504 1 95 105 LEU B C 1
ATOM 2712 O O . LEU B 1 105 ? 11.219 -9.555 -5.281 1 95 105 LEU B O 1
ATOM 2716 N N . ILE B 1 106 ? 9.016 -9.273 -5.371 1 94.19 106 ILE B N 1
ATOM 2717 C CA . ILE B 1 106 ? 8.695 -10.555 -4.746 1 94.19 106 ILE B CA 1
ATOM 2718 C C . ILE B 1 106 ? 9.414 -11.68 -5.484 1 94.19 106 ILE B C 1
ATOM 2720 O O . ILE B 1 106 ? 10.164 -12.453 -4.879 1 94.19 106 ILE B O 1
ATOM 2724 N N . PRO B 1 107 ? 9.266 -11.727 -6.809 1 91.69 107 PRO B N 1
ATOM 2725 C CA . PRO B 1 107 ? 9.93 -12.844 -7.492 1 91.69 107 PRO B CA 1
ATOM 2726 C C . PRO B 1 107 ? 11.445 -12.828 -7.32 1 91.69 107 PRO B C 1
ATOM 2728 O O . PRO B 1 107 ? 12.055 -13.883 -7.137 1 91.69 107 PRO B O 1
ATOM 2731 N N . LEU B 1 108 ? 12.016 -11.664 -7.379 1 91.88 108 LEU B N 1
ATOM 2732 C CA . LEU B 1 108 ? 13.461 -11.547 -7.207 1 91.88 108 LEU B CA 1
ATOM 2733 C C . LEU B 1 108 ? 13.883 -12.031 -5.82 1 91.88 108 LEU B C 1
ATOM 2735 O O . LEU B 1 108 ? 14.836 -12.805 -5.695 1 91.88 108 LEU B O 1
ATOM 2739 N N . VAL B 1 109 ? 13.195 -11.602 -4.809 1 92.81 109 VAL B N 1
ATOM 2740 C CA . VAL B 1 109 ? 13.531 -11.953 -3.432 1 92.81 109 VAL B CA 1
ATOM 2741 C C . VAL B 1 109 ? 13.328 -13.453 -3.217 1 92.81 109 VAL B C 1
ATOM 2743 O O . VAL B 1 109 ? 14.117 -14.094 -2.52 1 92.81 109 VAL B O 1
ATOM 2746 N N . LEU B 1 110 ? 12.312 -13.992 -3.855 1 90.44 110 LEU B N 1
ATOM 2747 C CA . LEU B 1 110 ? 12.062 -15.422 -3.725 1 90.44 110 LEU B CA 1
ATOM 2748 C C . LEU B 1 110 ? 13.188 -16.234 -4.363 1 90.44 110 LEU B C 1
ATOM 2750 O O . LEU B 1 110 ? 13.57 -17.281 -3.846 1 90.44 110 LEU B O 1
ATOM 2754 N N . VAL B 1 111 ? 13.656 -15.734 -5.457 1 85.31 111 VAL B N 1
ATOM 2755 C CA . VAL B 1 111 ? 14.719 -16.438 -6.168 1 85.31 111 VAL B CA 1
ATOM 2756 C C . VAL B 1 111 ? 16.016 -16.344 -5.371 1 85.31 111 VAL B C 1
ATOM 2758 O O . VAL B 1 111 ? 16.781 -17.312 -5.293 1 85.31 111 VAL B O 1
ATOM 2761 N N . VAL B 1 112 ? 16.297 -15.227 -4.633 1 86.19 112 VAL B N 1
ATOM 2762 C CA . VAL B 1 112 ? 17.578 -14.938 -3.994 1 86.19 112 VAL B CA 1
ATOM 2763 C C . VAL B 1 112 ? 17.594 -15.523 -2.582 1 86.19 112 VAL B C 1
ATOM 2765 O O . VAL B 1 112 ? 18.594 -16.094 -2.146 1 86.19 112 VAL B O 1
ATOM 2768 N N . ILE B 1 113 ? 16.469 -15.359 -1.855 1 87.88 113 ILE B N 1
ATOM 2769 C CA . ILE B 1 113 ? 16.484 -15.688 -0.434 1 87.88 113 ILE B CA 1
ATOM 2770 C C . ILE B 1 113 ? 15.625 -16.922 -0.178 1 87.88 113 ILE B C 1
ATOM 2772 O O . ILE B 1 113 ? 15.766 -17.578 0.853 1 87.88 113 ILE B O 1
ATOM 2776 N N . GLY B 1 114 ? 14.734 -17.234 -1.045 1 85.81 114 GLY B N 1
ATOM 2777 C CA . GLY B 1 114 ? 13.836 -18.375 -0.856 1 85.81 114 GLY B CA 1
ATOM 2778 C C . GLY B 1 114 ? 12.453 -17.953 -0.399 1 85.81 114 GLY B C 1
ATOM 2779 O O . GLY B 1 114 ? 12.164 -16.766 -0.258 1 85.81 114 GLY B O 1
ATOM 2780 N N . GLY B 1 115 ? 11.57 -18.953 -0.229 1 86.94 115 GLY B N 1
ATOM 2781 C CA . GLY B 1 115 ? 10.164 -18.703 0.045 1 86.94 115 GLY B CA 1
ATOM 2782 C C . GLY B 1 115 ? 9.82 -18.766 1.521 1 86.94 115 GLY B C 1
ATOM 2783 O O . GLY B 1 115 ? 8.656 -18.922 1.886 1 86.94 115 GLY B O 1
ATOM 2784 N N . GLY B 1 116 ? 10.859 -18.75 2.391 1 88.12 116 GLY B N 1
ATOM 2785 C CA . GLY B 1 116 ? 10.641 -18.781 3.828 1 88.12 116 GLY B CA 1
ATOM 2786 C C . GLY B 1 116 ? 10.211 -17.438 4.395 1 88.12 116 GLY B C 1
ATOM 2787 O O . GLY B 1 116 ? 9.914 -16.5 3.643 1 88.12 116 GLY B O 1
ATOM 2788 N N . PRO B 1 117 ? 10.094 -17.328 5.734 1 92.31 117 PRO B N 1
ATOM 2789 C CA . PRO B 1 117 ? 9.633 -16.094 6.391 1 92.31 117 PRO B CA 1
ATOM 2790 C C . PRO B 1 117 ? 10.57 -14.914 6.137 1 92.31 117 PRO B C 1
ATOM 2792 O O . PRO B 1 117 ? 10.125 -13.758 6.16 1 92.31 117 PRO B O 1
ATOM 2795 N N . GLU B 1 118 ? 11.758 -15.195 5.805 1 94.44 118 GLU B N 1
ATOM 2796 C CA . GLU B 1 118 ? 12.711 -14.125 5.555 1 94.44 118 GLU B CA 1
ATOM 2797 C C . GLU B 1 118 ? 12.312 -13.297 4.34 1 94.44 118 GLU B C 1
ATOM 2799 O O . GLU B 1 118 ? 12.547 -12.086 4.301 1 94.44 118 GLU B O 1
ATOM 2804 N N . ALA B 1 119 ? 11.695 -13.945 3.373 1 94.12 119 ALA B N 1
ATOM 2805 C CA . ALA B 1 119 ? 11.312 -13.242 2.152 1 94.12 119 ALA B CA 1
ATOM 2806 C C . ALA B 1 119 ? 10.234 -12.203 2.436 1 94.12 119 ALA B C 1
ATOM 2808 O O . ALA B 1 119 ? 10.391 -11.031 2.092 1 94.12 119 ALA B O 1
ATOM 2809 N N . LYS B 1 120 ? 9.148 -12.664 3.096 1 95.56 120 LYS B N 1
ATOM 2810 C CA . LYS B 1 120 ? 8.047 -11.742 3.357 1 95.56 120 LYS B CA 1
ATOM 2811 C C . LYS B 1 120 ? 8.461 -10.672 4.367 1 95.56 120 LYS B C 1
ATOM 2813 O O . LYS B 1 120 ? 8.023 -9.523 4.277 1 95.56 120 LYS B O 1
ATOM 2818 N N . ILE B 1 121 ? 9.352 -10.992 5.289 1 97.25 121 ILE B N 1
ATOM 2819 C CA . ILE B 1 121 ? 9.828 -10.008 6.254 1 97.25 121 ILE B CA 1
ATOM 2820 C C . ILE B 1 121 ? 10.695 -8.969 5.543 1 97.25 121 ILE B C 1
ATOM 2822 O O . ILE B 1 121 ? 10.516 -7.766 5.73 1 97.25 121 ILE B O 1
ATOM 2826 N N . THR B 1 122 ? 11.602 -9.43 4.727 1 96.88 122 THR B N 1
ATOM 2827 C CA . THR B 1 122 ? 12.492 -8.539 3.994 1 96.88 122 THR B CA 1
ATOM 2828 C C . THR B 1 122 ? 11.695 -7.57 3.127 1 96.88 122 THR B C 1
ATOM 2830 O O . THR B 1 122 ? 11.953 -6.363 3.131 1 96.88 122 THR B O 1
ATOM 2833 N N . LEU B 1 123 ? 10.75 -8.07 2.432 1 96.31 123 LEU B N 1
ATOM 2834 C CA . LEU B 1 123 ? 9.953 -7.254 1.524 1 96.31 123 LEU B CA 1
ATOM 2835 C C . LEU B 1 123 ? 9.086 -6.27 2.303 1 96.31 123 LEU B C 1
ATOM 2837 O O . LEU B 1 123 ? 8.938 -5.117 1.896 1 96.31 123 LEU B O 1
ATOM 2841 N N . ALA B 1 124 ? 8.516 -6.75 3.389 1 96.94 124 ALA B N 1
ATOM 2842 C CA . ALA B 1 124 ? 7.703 -5.871 4.227 1 96.94 124 ALA B CA 1
ATOM 2843 C C . ALA B 1 124 ? 8.555 -4.777 4.863 1 96.94 124 ALA B C 1
ATOM 2845 O O . ALA B 1 124 ? 8.102 -3.639 5.008 1 96.94 124 ALA B O 1
ATOM 2846 N N . VAL B 1 125 ? 9.758 -5.082 5.262 1 97.75 125 VAL B N 1
ATOM 2847 C CA . VAL B 1 125 ? 10.68 -4.078 5.781 1 97.75 125 VAL B CA 1
ATOM 2848 C C . VAL B 1 125 ? 10.969 -3.033 4.703 1 97.75 125 VAL B C 1
ATOM 2850 O O . VAL B 1 125 ? 10.875 -1.83 4.957 1 97.75 125 VAL B O 1
ATOM 2853 N N . TYR B 1 126 ? 11.25 -3.492 3.52 1 96.62 126 TYR B N 1
ATOM 2854 C CA . TYR B 1 126 ? 11.523 -2.598 2.402 1 96.62 126 TYR B CA 1
ATOM 2855 C C . TYR B 1 126 ? 10.375 -1.619 2.189 1 96.62 126 TYR B C 1
ATOM 2857 O O . TYR B 1 126 ? 10.602 -0.418 2.016 1 96.62 126 TYR B O 1
ATOM 2865 N N . ALA B 1 127 ? 9.219 -2.143 2.242 1 94.5 127 ALA B N 1
ATOM 2866 C CA . ALA B 1 127 ? 8.047 -1.314 1.998 1 94.5 127 ALA B CA 1
ATOM 2867 C C . ALA B 1 127 ? 7.805 -0.352 3.156 1 94.5 127 ALA B C 1
ATOM 2869 O O . ALA B 1 127 ? 7.418 0.801 2.945 1 94.5 127 ALA B O 1
ATOM 2870 N N . ALA B 1 128 ? 8.016 -0.806 4.332 1 96 128 ALA B N 1
ATOM 2871 C CA . ALA B 1 128 ? 7.648 -0.077 5.543 1 96 128 ALA B CA 1
ATOM 2872 C C . ALA B 1 128 ? 8.68 1.006 5.867 1 96 128 ALA B C 1
ATOM 2874 O O . ALA B 1 128 ? 8.359 1.998 6.523 1 96 128 ALA B O 1
ATOM 2875 N N . VAL B 1 129 ? 9.859 0.896 5.402 1 96.62 129 VAL B N 1
ATOM 2876 C CA . VAL B 1 129 ? 10.945 1.804 5.754 1 96.62 129 VAL B CA 1
ATOM 2877 C C . VAL B 1 129 ? 10.656 3.195 5.199 1 96.62 129 VAL B C 1
ATOM 2879 O O . VAL B 1 129 ? 10.906 4.203 5.867 1 96.62 129 VAL B O 1
ATOM 2882 N N . TRP B 1 130 ? 10.039 3.273 4.121 1 93.06 130 TRP B N 1
ATOM 2883 C CA . TRP B 1 130 ? 9.984 4.531 3.385 1 93.06 130 TRP B CA 1
ATOM 2884 C C . TRP B 1 130 ? 9.016 5.508 4.047 1 93.06 130 TRP B C 1
ATOM 2886 O O . TRP B 1 130 ? 9.375 6.656 4.316 1 93.06 130 TRP B O 1
ATOM 2896 N N . PRO B 1 131 ? 7.781 5.094 4.328 1 90.62 131 PRO B N 1
ATOM 2897 C CA . PRO B 1 131 ? 6.895 6.043 5.004 1 90.62 131 PRO B CA 1
ATOM 2898 C C . PRO B 1 131 ? 7.453 6.516 6.344 1 90.62 131 PRO B C 1
ATOM 2900 O O . PRO B 1 131 ? 7.332 7.699 6.684 1 90.62 131 PRO B O 1
ATOM 2903 N N . ILE B 1 132 ? 8.055 5.656 7.07 1 93.94 132 ILE B N 1
ATOM 2904 C CA . ILE B 1 132 ? 8.625 6.031 8.359 1 93.94 132 ILE B CA 1
ATOM 2905 C C . ILE B 1 132 ? 9.781 7 8.148 1 93.94 132 ILE B C 1
ATOM 2907 O O . ILE B 1 132 ? 9.875 8.023 8.836 1 93.94 132 ILE B O 1
ATOM 2911 N N . LEU B 1 133 ? 10.617 6.664 7.227 1 93.31 133 LEU B N 1
ATOM 2912 C CA . LEU B 1 133 ? 11.781 7.48 6.914 1 93.31 133 LEU B CA 1
ATOM 2913 C C . LEU B 1 133 ? 11.367 8.891 6.508 1 93.31 133 LEU B C 1
ATOM 2915 O O . LEU B 1 133 ? 11.875 9.875 7.047 1 93.31 133 LEU B O 1
ATOM 2919 N N . TYR B 1 134 ? 10.43 8.977 5.652 1 88.12 134 TYR B N 1
ATOM 2920 C CA . TYR B 1 134 ? 10.031 10.281 5.121 1 88.12 134 TYR B CA 1
ATOM 2921 C C . TYR B 1 134 ? 9.297 11.094 6.18 1 88.12 134 TYR B C 1
ATOM 2923 O O . TYR B 1 134 ? 9.477 12.312 6.262 1 88.12 134 TYR B O 1
ATOM 2931 N N . ASN B 1 135 ? 8.469 10.453 6.926 1 87.88 135 ASN B N 1
ATOM 2932 C CA . ASN B 1 135 ? 7.801 11.172 8 1 87.88 135 ASN B CA 1
ATOM 2933 C C . ASN B 1 135 ? 8.789 11.656 9.055 1 87.88 135 ASN B C 1
ATOM 2935 O O . ASN B 1 135 ? 8.609 12.727 9.648 1 87.88 135 ASN B O 1
ATOM 2939 N N . THR B 1 136 ? 9.789 10.875 9.219 1 88.44 136 THR B N 1
ATOM 2940 C CA . THR B 1 136 ? 10.82 11.266 10.172 1 88.44 136 THR B CA 1
ATOM 2941 C C . THR B 1 136 ? 11.617 12.461 9.648 1 88.44 136 THR B C 1
ATOM 2943 O O . THR B 1 136 ? 11.844 13.43 10.375 1 88.44 136 THR B O 1
ATOM 2946 N N . ILE B 1 137 ? 12.023 12.414 8.438 1 86.44 137 ILE B N 1
ATOM 2947 C CA . ILE B 1 137 ? 12.758 13.523 7.832 1 86.44 137 ILE B CA 1
ATOM 2948 C C . ILE B 1 137 ? 11.898 14.781 7.844 1 86.44 137 ILE B C 1
ATOM 2950 O O . ILE B 1 137 ? 12.367 15.859 8.219 1 86.44 137 ILE B O 1
ATOM 2954 N N . TYR B 1 138 ? 10.648 14.594 7.43 1 80.44 138 TYR B N 1
ATOM 2955 C CA . TYR B 1 138 ? 9.719 15.711 7.383 1 80.44 138 TYR B CA 1
ATOM 2956 C C . TYR B 1 138 ? 9.539 16.328 8.766 1 80.44 138 TYR B C 1
ATOM 2958 O O . TYR B 1 138 ? 9.484 17.562 8.898 1 80.44 138 TYR B O 1
ATOM 2966 N N . ALA B 1 139 ? 9.383 15.547 9.773 1 79.44 139 ALA B N 1
ATOM 2967 C CA . ALA B 1 139 ? 9.195 16.016 11.141 1 79.44 139 ALA B CA 1
ATOM 2968 C C . ALA B 1 139 ? 10.352 16.906 11.578 1 79.44 139 ALA B C 1
ATOM 2970 O O . ALA B 1 139 ? 10.148 17.906 12.258 1 79.44 139 ALA B O 1
ATOM 2971 N N . PHE B 1 140 ? 11.477 16.656 11.141 1 77.81 140 PHE B N 1
ATOM 2972 C CA . PHE B 1 140 ? 12.648 17.422 11.539 1 77.81 140 PHE B CA 1
ATOM 2973 C C . PHE B 1 140 ? 12.773 18.688 10.703 1 77.81 140 PHE B C 1
ATOM 2975 O O . PHE B 1 140 ? 13.258 19.719 11.188 1 77.81 140 PHE B O 1
ATOM 2982 N N . ASP B 1 141 ? 12.305 18.594 9.5 1 76.44 141 ASP B N 1
ATOM 2983 C CA . ASP B 1 141 ? 12.32 19.766 8.633 1 76.44 141 ASP B CA 1
ATOM 2984 C C . ASP B 1 141 ? 11.297 20.797 9.094 1 76.44 141 ASP B C 1
ATOM 2986 O O . ASP B 1 141 ? 11.461 22 8.836 1 76.44 141 ASP B O 1
ATOM 2990 N N . GLU B 1 142 ? 10.32 20.312 9.719 1 72.12 142 GLU B N 1
ATOM 2991 C CA . GLU B 1 142 ? 9.219 21.203 10.094 1 72.12 142 GLU B CA 1
ATOM 2992 C C . GLU B 1 142 ? 9.453 21.844 11.461 1 72.12 142 GLU B C 1
ATOM 2994 O O . GLU B 1 142 ? 8.695 22.703 11.891 1 72.12 142 GLU B O 1
ATOM 2999 N N . ILE B 1 143 ? 10.523 21.453 12.047 1 72.75 143 ILE B N 1
ATOM 3000 C CA . ILE B 1 143 ? 10.812 22.062 13.344 1 72.75 143 ILE B CA 1
ATOM 3001 C C . ILE B 1 143 ? 11.141 23.531 13.172 1 72.75 143 ILE B C 1
ATOM 3003 O O . ILE B 1 143 ? 11.961 23.906 12.328 1 72.75 143 ILE B O 1
ATOM 3007 N N . ASP B 1 144 ? 10.375 24.375 13.836 1 65.81 144 ASP B N 1
ATOM 3008 C CA . ASP B 1 144 ? 10.602 25.812 13.844 1 65.81 144 ASP B CA 1
ATOM 3009 C C . ASP B 1 144 ? 12.016 26.141 14.312 1 65.81 144 ASP B C 1
ATOM 3011 O O . ASP B 1 144 ? 12.414 25.766 15.414 1 65.81 144 ASP B O 1
ATOM 3015 N N . PRO B 1 145 ? 12.641 26.719 13.383 1 73.75 145 PRO B N 1
ATOM 3016 C CA . PRO B 1 145 ? 13.992 27.109 13.789 1 73.75 145 PRO B CA 1
ATOM 3017 C C . PRO B 1 145 ? 14.016 27.906 15.086 1 73.75 145 PRO B C 1
ATOM 3019 O O . PRO B 1 145 ? 14.992 27.859 15.836 1 73.75 145 PRO B O 1
ATOM 3022 N N . LEU B 1 146 ? 12.875 28.531 15.289 1 72.75 146 LEU B N 1
ATOM 3023 C CA . LEU B 1 146 ? 12.797 29.344 16.5 1 72.75 146 LEU B CA 1
ATOM 3024 C C . LEU B 1 146 ? 12.852 28.469 17.75 1 72.75 146 LEU B C 1
ATOM 3026 O O . LEU B 1 146 ? 13.445 28.844 18.75 1 72.75 146 LEU B O 1
ATOM 3030 N N . LEU B 1 147 ? 12.281 27.344 17.656 1 72.94 147 LEU B N 1
ATOM 3031 C CA . LEU B 1 147 ? 12.289 26.422 18.781 1 72.94 147 LEU B CA 1
ATOM 3032 C C . LEU B 1 147 ? 13.695 25.906 19.047 1 72.94 147 LEU B C 1
ATOM 3034 O O . LEU B 1 147 ? 14.102 25.766 20.203 1 72.94 147 LEU B O 1
ATOM 3038 N N . ILE B 1 148 ? 14.375 25.766 18.016 1 74.12 148 ILE B N 1
ATOM 3039 C CA . ILE B 1 148 ? 15.742 25.281 18.125 1 74.12 148 ILE B CA 1
ATOM 3040 C C . ILE B 1 148 ? 16.641 26.375 18.688 1 74.12 148 ILE B C 1
ATOM 3042 O O . ILE B 1 148 ? 17.453 26.125 19.578 1 74.12 148 ILE B O 1
ATOM 3046 N N . ASP B 1 149 ? 16.328 27.547 18.203 1 77.25 149 ASP B N 1
ATOM 3047 C CA . ASP B 1 149 ? 17.125 28.688 18.641 1 77.25 149 ASP B CA 1
ATOM 3048 C C . ASP B 1 149 ? 16.859 29 20.109 1 77.25 149 ASP B C 1
ATOM 3050 O O . ASP B 1 149 ? 17.797 29.328 20.859 1 77.25 149 ASP B O 1
ATOM 3054 N N . THR B 1 150 ? 15.625 28.859 20.406 1 74.5 150 THR B N 1
ATOM 3055 C CA . THR B 1 150 ? 15.266 29.109 21.797 1 74.5 150 THR B CA 1
ATOM 3056 C C . THR B 1 150 ? 15.922 28.094 22.719 1 74.5 150 THR B C 1
ATOM 3058 O O . THR B 1 150 ? 16.438 28.453 23.781 1 74.5 150 THR B O 1
ATOM 3061 N N . ALA B 1 151 ? 15.961 26.953 22.312 1 74.75 151 ALA B N 1
ATOM 3062 C CA . ALA B 1 151 ? 16.578 25.906 23.125 1 74.75 151 ALA B CA 1
ATOM 3063 C C . ALA B 1 151 ? 18.078 26.109 23.234 1 74.75 151 ALA B C 1
ATOM 3065 O O . ALA B 1 151 ? 18.672 25.922 24.312 1 74.75 151 ALA B O 1
ATOM 3066 N N . ARG B 1 152 ? 18.594 26.578 22.188 1 76.94 152 ARG B N 1
ATOM 3067 C CA . ARG B 1 152 ? 20.031 26.859 22.172 1 76.94 152 ARG B CA 1
ATOM 3068 C C . ARG B 1 152 ? 20.359 28.031 23.094 1 76.94 152 ARG B C 1
ATOM 3070 O O . ARG B 1 152 ? 21.375 28 23.797 1 76.94 152 ARG B O 1
ATOM 3077 N N . SER B 1 153 ? 19.469 28.922 22.984 1 82.44 153 SER B N 1
ATOM 3078 C CA . SER B 1 153 ? 19.672 30.094 23.828 1 82.44 153 SER B CA 1
ATOM 3079 C C . SER B 1 153 ? 19.516 29.75 25.312 1 82.44 153 SER B C 1
ATOM 3081 O O . SER B 1 153 ? 20.125 30.406 26.156 1 82.44 153 SER B O 1
ATOM 3083 N N . CYS B 1 154 ? 18.734 28.766 25.578 1 83.5 154 CYS B N 1
ATOM 3084 C CA . CYS B 1 154 ? 18.516 28.344 26.953 1 83.5 154 CYS B CA 1
ATOM 3085 C C . CYS B 1 154 ? 19.625 27.406 27.406 1 83.5 154 CYS B C 1
ATOM 3087 O O . CYS B 1 154 ? 19.578 26.859 28.516 1 83.5 154 CYS B O 1
ATOM 3089 N N . GLY B 1 155 ? 20.609 27.219 26.531 1 76.69 155 GLY B N 1
ATOM 3090 C CA . GLY B 1 155 ? 21.797 26.469 26.922 1 76.69 155 GLY B CA 1
ATOM 3091 C C . GLY B 1 155 ? 21.672 24.969 26.672 1 76.69 155 GLY B C 1
ATOM 3092 O O . GLY B 1 155 ? 22.422 24.172 27.219 1 76.69 155 GLY B O 1
ATOM 3093 N N . VAL B 1 156 ? 20.672 24.641 26.078 1 72.19 156 VAL B N 1
ATOM 3094 C CA . VAL B 1 156 ? 20.469 23.219 25.812 1 72.19 156 VAL B CA 1
ATOM 3095 C C . VAL B 1 156 ? 21.469 22.75 24.75 1 72.19 156 VAL B C 1
ATOM 3097 O O . VAL B 1 156 ? 21.656 23.406 23.719 1 72.19 156 VAL B O 1
ATOM 3100 N N . HIS B 1 157 ? 22.266 21.688 25.172 1 78.81 157 HIS B N 1
ATOM 3101 C CA . HIS B 1 157 ? 23.234 21.109 24.25 1 78.81 157 HIS B CA 1
ATOM 3102 C C . HIS B 1 157 ? 22.531 20.422 23.078 1 78.81 157 HIS B C 1
ATOM 3104 O O . HIS B 1 157 ? 21.344 20.125 23.156 1 78.81 157 HIS B O 1
ATOM 3110 N N . LYS B 1 158 ? 23.203 20.266 21.969 1 74.56 158 LYS B N 1
ATOM 3111 C CA . LYS B 1 158 ? 22.672 19.703 20.719 1 74.56 158 LYS B CA 1
ATOM 3112 C C . LYS B 1 158 ? 21.906 18.422 21 1 74.56 158 LYS B C 1
ATOM 3114 O O . LYS B 1 158 ? 20.812 18.203 20.453 1 74.56 158 LYS B O 1
ATOM 3119 N N . SER B 1 159 ? 22.531 17.594 21.844 1 76.5 159 SER B N 1
ATOM 3120 C CA . SER B 1 159 ? 21.875 16.328 22.203 1 76.5 159 SER B CA 1
ATOM 3121 C C . SER B 1 159 ? 20.609 16.578 23 1 76.5 159 SER B C 1
ATOM 3123 O O . SER B 1 159 ? 19.625 15.836 22.859 1 76.5 159 SER B O 1
ATOM 3125 N N . GLY B 1 160 ? 20.656 17.594 23.734 1 73.75 160 GLY B N 1
ATOM 3126 C CA . GLY B 1 160 ? 19.469 17.969 24.484 1 73.75 160 GLY B CA 1
ATOM 3127 C C . GLY B 1 160 ? 18.344 18.5 23.609 1 73.75 160 GLY B C 1
ATOM 3128 O O . GLY B 1 160 ? 17.172 18.203 23.859 1 73.75 160 GLY B O 1
ATOM 3129 N N . ILE B 1 161 ? 18.75 19.219 22.625 1 74.19 161 ILE B N 1
ATOM 3130 C CA . ILE B 1 161 ? 17.766 19.766 21.703 1 74.19 161 ILE B CA 1
ATOM 3131 C C . ILE B 1 161 ? 17.062 18.641 20.969 1 74.19 161 ILE B C 1
ATOM 3133 O O . ILE B 1 161 ? 15.844 18.672 20.797 1 74.19 161 ILE B O 1
ATOM 3137 N N . LEU B 1 162 ? 17.844 17.656 20.594 1 71.25 162 LEU B N 1
ATOM 3138 C CA . LEU B 1 162 ? 17.266 16.516 19.891 1 71.25 162 LEU B CA 1
ATOM 3139 C C . LEU B 1 162 ? 16.266 15.781 20.766 1 71.25 162 LEU B C 1
ATOM 3141 O O . LEU B 1 162 ? 15.172 15.438 20.312 1 71.25 162 LEU B O 1
ATOM 3145 N N . THR B 1 163 ? 16.562 15.594 21.969 1 74.38 163 THR B N 1
ATOM 3146 C CA . THR B 1 163 ? 15.75 14.75 22.828 1 74.38 163 THR B CA 1
ATOM 3147 C C . THR B 1 163 ? 14.602 15.555 23.438 1 74.38 163 THR B C 1
ATOM 3149 O O . THR B 1 163 ? 13.531 15.008 23.719 1 74.38 163 THR B O 1
ATOM 3152 N N . THR B 1 164 ? 14.789 16.844 23.594 1 72.19 164 THR B N 1
ATOM 3153 C CA . THR B 1 164 ? 13.797 17.609 24.344 1 72.19 164 THR B CA 1
ATOM 3154 C C . THR B 1 164 ? 12.883 18.375 23.391 1 72.19 164 THR B C 1
ATOM 3156 O O . THR B 1 164 ? 11.734 18.672 23.734 1 72.19 164 THR B O 1
ATOM 3159 N N . VAL B 1 165 ? 13.344 18.609 22.281 1 71.56 165 VAL B N 1
ATOM 3160 C CA . VAL B 1 165 ? 12.547 19.438 21.391 1 71.56 165 VAL B CA 1
ATOM 3161 C C . VAL B 1 165 ? 12.211 18.656 20.125 1 71.56 165 VAL B C 1
ATOM 3163 O O . VAL B 1 165 ? 11.047 18.391 19.844 1 71.56 165 VAL B O 1
ATOM 3166 N N . ALA B 1 166 ? 13.242 18.172 19.578 1 72.69 166 ALA B N 1
ATOM 3167 C CA . ALA B 1 166 ? 13.094 17.609 18.234 1 72.69 166 ALA B CA 1
ATOM 3168 C C . ALA B 1 166 ? 12.305 16.312 18.266 1 72.69 166 ALA B C 1
ATOM 3170 O O . ALA B 1 166 ? 11.344 16.141 17.516 1 72.69 166 ALA B O 1
ATOM 3171 N N . LEU B 1 167 ? 12.641 15.477 19.188 1 74.94 167 LEU B N 1
ATOM 3172 C CA . LEU B 1 167 ? 12.047 14.148 19.219 1 74.94 167 LEU B CA 1
ATOM 3173 C C . LEU B 1 167 ? 10.578 14.211 19.625 1 74.94 167 LEU B C 1
ATOM 3175 O O . LEU B 1 167 ? 9.719 13.594 18.984 1 74.94 167 LEU B O 1
ATOM 3179 N N . PRO B 1 168 ? 10.32 14.961 20.656 1 76.19 168 PRO B N 1
ATOM 3180 C CA . PRO B 1 168 ? 8.906 15.07 21.016 1 76.19 168 PRO B CA 1
ATOM 3181 C C . PRO B 1 168 ? 8.062 15.727 19.922 1 76.19 168 PRO B C 1
ATOM 3183 O O . PRO B 1 168 ? 6.906 15.344 19.719 1 76.19 168 PRO B O 1
ATOM 3186 N N . HIS B 1 169 ? 8.641 16.625 19.234 1 75.56 169 HIS B N 1
ATOM 3187 C CA . HIS B 1 169 ? 7.938 17.297 18.141 1 75.56 169 HIS B CA 1
ATOM 3188 C C . HIS B 1 169 ? 7.773 16.375 16.953 1 75.56 169 HIS B C 1
ATOM 3190 O O . HIS B 1 169 ? 6.758 16.422 16.25 1 75.56 169 HIS B O 1
ATOM 3196 N N . ALA B 1 170 ? 8.727 15.539 16.781 1 80.19 170 ALA B N 1
ATOM 3197 C CA . ALA B 1 170 ? 8.766 14.68 15.602 1 80.19 170 ALA B CA 1
ATOM 3198 C C . ALA B 1 170 ? 7.961 13.398 15.828 1 80.19 170 ALA B C 1
ATOM 3200 O O . ALA B 1 170 ? 7.508 12.766 14.875 1 80.19 170 ALA B O 1
ATOM 3201 N N . ALA B 1 171 ? 7.695 13.062 17.047 1 85.31 171 ALA B N 1
ATOM 3202 C CA . ALA B 1 171 ? 7.164 11.758 17.438 1 85.31 171 ALA B CA 1
ATOM 3203 C C . ALA B 1 171 ? 5.801 11.516 16.797 1 85.31 171 ALA B C 1
ATOM 3205 O O . ALA B 1 171 ? 5.555 10.445 16.234 1 85.31 171 ALA B O 1
ATOM 3206 N N . PRO B 1 172 ? 4.926 12.539 16.766 1 82.44 172 PRO B N 1
ATOM 3207 C CA . PRO B 1 172 ? 3.625 12.297 16.141 1 82.44 172 PRO B CA 1
ATOM 3208 C C . PRO B 1 172 ? 3.734 12.039 14.641 1 82.44 172 PRO B C 1
ATOM 3210 O O . PRO B 1 172 ? 2.984 11.227 14.094 1 82.44 172 PRO B O 1
ATOM 3213 N N . PHE B 1 173 ? 4.633 12.688 14.062 1 83.25 173 PHE B N 1
ATOM 3214 C CA . PHE B 1 173 ? 4.84 12.508 12.633 1 83.25 173 PHE B CA 1
ATOM 3215 C C . PHE B 1 173 ? 5.441 11.141 12.336 1 83.25 173 PHE B C 1
ATOM 3217 O O . PHE B 1 173 ? 5.035 10.469 11.383 1 83.25 173 PHE B O 1
ATOM 3224 N N . VAL B 1 174 ? 6.383 10.812 13.164 1 89.31 174 VAL B N 1
ATOM 3225 C CA . VAL B 1 174 ? 6.988 9.484 13.031 1 89.31 174 VAL B CA 1
ATOM 3226 C C . VAL B 1 174 ? 5.918 8.414 13.203 1 89.31 174 VAL B C 1
ATOM 3228 O O . VAL B 1 174 ? 5.902 7.418 12.477 1 89.31 174 VAL B O 1
ATOM 3231 N N . PHE B 1 175 ? 5.055 8.672 14.141 1 90.5 175 PHE B N 1
ATOM 3232 C CA . PHE B 1 175 ? 3.996 7.707 14.414 1 90.5 175 PHE B CA 1
ATOM 3233 C C . PHE B 1 175 ? 3.039 7.602 13.227 1 90.5 175 PHE B C 1
ATOM 3235 O O . PHE B 1 175 ? 2.523 6.523 12.938 1 90.5 175 PHE B O 1
ATOM 3242 N N . THR B 1 176 ? 2.775 8.711 12.547 1 85.69 176 THR B N 1
ATOM 3243 C CA . THR B 1 176 ? 1.985 8.68 11.328 1 85.69 176 THR B CA 1
ATOM 3244 C C . THR B 1 176 ? 2.643 7.785 10.281 1 85.69 176 THR B C 1
ATOM 3246 O O . THR B 1 176 ? 1.965 7.004 9.609 1 85.69 176 THR B O 1
ATOM 3249 N N . GLY B 1 177 ? 3.896 7.895 10.148 1 90.69 177 GLY B N 1
ATOM 3250 C CA . GLY B 1 177 ? 4.645 7.023 9.25 1 90.69 177 GLY B CA 1
ATOM 3251 C C . GLY B 1 177 ? 4.531 5.555 9.617 1 90.69 177 GLY B C 1
ATOM 3252 O O . GLY B 1 177 ? 4.395 4.699 8.734 1 90.69 177 GLY B O 1
ATOM 3253 N N . ILE B 1 178 ? 4.547 5.309 10.891 1 93.81 178 ILE B N 1
ATOM 3254 C CA . ILE B 1 178 ? 4.441 3.938 11.383 1 93.81 178 ILE B CA 1
ATOM 3255 C C . ILE B 1 178 ? 3.061 3.375 11.047 1 93.81 178 ILE B C 1
ATOM 3257 O O . ILE B 1 178 ? 2.938 2.225 10.617 1 93.81 178 ILE B O 1
ATOM 3261 N N . ARG B 1 179 ? 2.084 4.16 11.188 1 90.5 179 ARG B N 1
ATOM 3262 C CA . ARG B 1 179 ? 0.726 3.721 10.883 1 90.5 179 ARG B CA 1
ATOM 3263 C C . ARG B 1 179 ? 0.571 3.41 9.391 1 90.5 179 ARG B C 1
ATOM 3265 O O . ARG B 1 179 ? -0.024 2.396 9.023 1 90.5 179 ARG B O 1
ATOM 3272 N N . ILE B 1 180 ? 1.058 4.227 8.57 1 86.94 180 ILE B N 1
ATOM 3273 C CA . ILE B 1 180 ? 1.027 3.996 7.133 1 86.94 180 ILE B CA 1
ATOM 3274 C C . ILE B 1 180 ? 1.795 2.719 6.797 1 86.94 180 ILE B C 1
ATOM 3276 O O . ILE B 1 180 ? 1.311 1.877 6.039 1 86.94 180 ILE B O 1
ATOM 3280 N N . SER B 1 181 ? 2.932 2.592 7.41 1 94.38 181 SER B N 1
ATOM 3281 C CA . SER B 1 181 ? 3.787 1.438 7.156 1 94.38 181 SER B CA 1
ATOM 3282 C C . SER B 1 181 ? 3.119 0.143 7.605 1 94.38 181 SER B C 1
ATOM 3284 O O . SER B 1 181 ? 3.312 -0.907 6.988 1 94.38 181 SER B O 1
ATOM 3286 N N . ALA B 1 182 ? 2.385 0.262 8.703 1 94.19 182 ALA B N 1
ATOM 3287 C CA . ALA B 1 182 ? 1.669 -0.917 9.188 1 94.19 182 ALA B CA 1
ATOM 3288 C C . ALA B 1 182 ? 0.688 -1.431 8.133 1 94.19 182 ALA B C 1
ATOM 3290 O O . ALA B 1 182 ? 0.623 -2.635 7.875 1 94.19 182 ALA B O 1
ATOM 3291 N N . SER B 1 183 ? -0.007 -0.551 7.512 1 89.75 183 SER B N 1
ATOM 3292 C CA . SER B 1 183 ? -0.975 -0.931 6.484 1 89.75 183 SER B CA 1
ATOM 3293 C C . SER B 1 183 ? -0.28 -1.48 5.246 1 89.75 183 SER B C 1
ATOM 3295 O O . SER B 1 183 ? -0.675 -2.521 4.715 1 89.75 183 SER B O 1
ATOM 3297 N N . VAL B 1 184 ? 0.753 -0.836 4.84 1 90 184 VAL B N 1
ATOM 3298 C CA . VAL B 1 184 ? 1.486 -1.245 3.645 1 90 184 VAL B CA 1
ATOM 3299 C C . VAL B 1 184 ? 2.168 -2.588 3.893 1 90 184 VAL B C 1
ATOM 3301 O O . VAL B 1 184 ? 2.203 -3.447 3.008 1 90 184 VAL B O 1
ATOM 3304 N N . GLY B 1 185 ? 2.729 -2.688 5.105 1 94.56 185 GLY B N 1
ATOM 3305 C CA . GLY B 1 185 ? 3.383 -3.938 5.461 1 94.56 185 GLY B CA 1
ATOM 3306 C C . GLY B 1 185 ? 2.463 -5.141 5.371 1 94.56 185 GLY B C 1
ATOM 3307 O O . GLY B 1 185 ? 2.873 -6.207 4.91 1 94.56 185 GLY B O 1
ATOM 3308 N N . LEU B 1 186 ? 1.262 -4.961 5.816 1 93.5 186 LEU B N 1
ATOM 3309 C CA . LEU B 1 186 ? 0.298 -6.055 5.766 1 93.5 186 LEU B CA 1
ATOM 3310 C C . LEU B 1 186 ? -0.018 -6.438 4.324 1 93.5 186 LEU B C 1
ATOM 3312 O O . LEU B 1 186 ? -0.136 -7.621 4 1 93.5 186 LEU B O 1
ATOM 3316 N N . ILE B 1 187 ? -0.159 -5.457 3.461 1 91.94 187 ILE B N 1
ATOM 3317 C CA . ILE B 1 187 ? -0.405 -5.691 2.043 1 91.94 187 ILE B CA 1
ATOM 3318 C C . ILE B 1 187 ? 0.736 -6.516 1.449 1 91.94 187 ILE B C 1
ATOM 3320 O O . ILE B 1 187 ? 0.499 -7.492 0.738 1 91.94 187 ILE B O 1
ATOM 3324 N N . VAL B 1 188 ? 1.942 -6.16 1.806 1 94 188 VAL B N 1
ATOM 3325 C CA . VAL B 1 188 ? 3.119 -6.809 1.235 1 94 188 VAL B CA 1
ATOM 3326 C C . VAL B 1 188 ? 3.234 -8.234 1.769 1 94 188 VAL B C 1
ATOM 3328 O O . VAL B 1 188 ? 3.562 -9.156 1.021 1 94 188 VAL B O 1
ATOM 3331 N N . ILE B 1 189 ? 2.947 -8.398 3.066 1 95.31 189 ILE B N 1
ATOM 3332 C CA . ILE B 1 189 ? 3.021 -9.727 3.668 1 95.31 189 ILE B CA 1
ATOM 3333 C C . ILE B 1 189 ? 2.041 -10.664 2.969 1 95.31 189 ILE B C 1
ATOM 3335 O O . ILE B 1 189 ? 2.424 -11.742 2.52 1 95.31 189 ILE B O 1
ATOM 3339 N N . VAL B 1 190 ? 0.843 -10.25 2.826 1 94.69 190 VAL B N 1
ATOM 3340 C CA . VAL B 1 190 ? -0.188 -11.086 2.221 1 94.69 190 VAL B CA 1
ATOM 3341 C C . VAL B 1 190 ? 0.151 -11.344 0.753 1 94.69 190 VAL B C 1
ATOM 3343 O O . VAL B 1 190 ? 0.023 -12.469 0.268 1 94.69 190 VAL B O 1
ATOM 3346 N N . SER B 1 191 ? 0.611 -10.336 0.055 1 93.31 191 SER B N 1
ATOM 3347 C CA . SER B 1 191 ? 0.978 -10.469 -1.351 1 93.31 191 SER B CA 1
ATOM 3348 C C . SER B 1 191 ? 2.107 -11.477 -1.53 1 93.31 191 SER B C 1
ATOM 3350 O O . SER B 1 191 ? 2.084 -12.289 -2.461 1 93.31 191 SER B O 1
ATOM 3352 N N . THR B 1 192 ? 3.084 -11.344 -0.651 1 94.44 192 THR B N 1
ATOM 3353 C CA . THR B 1 192 ? 4.219 -12.25 -0.742 1 94.44 192 THR B CA 1
ATOM 3354 C C . THR B 1 192 ? 3.777 -13.695 -0.483 1 94.44 192 THR B C 1
ATOM 3356 O O . THR B 1 192 ? 4.254 -14.617 -1.142 1 94.44 192 THR B O 1
ATOM 3359 N N . GLU B 1 193 ? 2.869 -13.875 0.433 1 94.62 193 GLU B N 1
ATOM 3360 C CA . GLU B 1 193 ? 2.377 -15.203 0.785 1 94.62 193 GLU B CA 1
ATOM 3361 C C . GLU B 1 193 ? 1.588 -15.82 -0.365 1 94.62 193 GLU B C 1
ATOM 3363 O O . GLU B 1 193 ? 1.474 -17.047 -0.458 1 94.62 193 GLU B O 1
ATOM 3368 N N . PHE B 1 194 ? 1.05 -14.984 -1.247 1 92.38 194 PHE B N 1
ATOM 3369 C CA . PHE B 1 194 ? 0.337 -15.492 -2.416 1 92.38 194 PHE B CA 1
ATOM 3370 C C . PHE B 1 194 ? 1.301 -16.141 -3.4 1 92.38 194 PHE B C 1
ATOM 3372 O O . PHE B 1 194 ? 0.908 -17.016 -4.18 1 92.38 194 PHE B O 1
ATOM 3379 N N . ILE B 1 195 ? 2.492 -15.695 -3.268 1 88.69 195 ILE B N 1
ATOM 3380 C CA . ILE B 1 195 ? 3.4 -16.078 -4.344 1 88.69 195 ILE B CA 1
ATOM 3381 C C . ILE B 1 195 ? 4.449 -17.047 -3.812 1 88.69 195 ILE B C 1
ATOM 3383 O O . ILE B 1 195 ? 4.926 -17.922 -4.547 1 88.69 195 ILE B O 1
ATOM 3387 N N . ALA B 1 196 ? 4.812 -16.719 -2.447 1 82.69 196 ALA B N 1
ATOM 3388 C CA . ALA B 1 196 ? 5.914 -17.453 -1.849 1 82.69 196 ALA B CA 1
ATOM 3389 C C . ALA B 1 196 ? 5.543 -18.922 -1.658 1 82.69 196 ALA B C 1
ATOM 3391 O O . ALA B 1 196 ? 4.391 -19.25 -1.364 1 82.69 196 ALA B O 1
ATOM 3392 N N . GLY B 1 197 ? 5.719 -19.797 -2.398 1 65.81 197 GLY B N 1
ATOM 3393 C CA . GLY B 1 197 ? 5.555 -21.25 -2.396 1 65.81 197 GLY B CA 1
ATOM 3394 C C . GLY B 1 197 ? 5.555 -21.844 -1.003 1 65.81 197 GLY B C 1
ATOM 3395 O O . GLY B 1 197 ? 5.344 -23.047 -0.839 1 65.81 197 GLY B O 1
ATOM 3396 N N . ALA B 1 198 ? 6.059 -21.125 0.127 1 58.78 198 ALA B N 1
ATOM 3397 C CA . ALA B 1 198 ? 6.418 -21.734 1.408 1 58.78 198 ALA B CA 1
ATOM 3398 C C . ALA B 1 198 ? 5.176 -22.172 2.178 1 58.78 198 ALA B C 1
ATOM 3400 O O . ALA B 1 198 ? 5.266 -22.953 3.119 1 58.78 198 ALA B O 1
ATOM 3401 N N . ASN B 1 199 ? 4.168 -22.234 1.833 1 68.62 199 ASN B N 1
ATOM 3402 C CA . ASN B 1 199 ? 2.928 -22.875 2.256 1 68.62 199 ASN B CA 1
ATOM 3403 C C . ASN B 1 199 ? 2.465 -22.359 3.617 1 68.62 199 ASN B C 1
ATOM 3405 O O . ASN B 1 199 ? 1.56 -22.938 4.227 1 68.62 199 ASN B O 1
ATOM 3409 N N . VAL B 1 200 ? 3.162 -21.391 4.297 1 88.69 200 VAL B N 1
ATOM 3410 C CA . VAL B 1 200 ? 2.613 -20.984 5.586 1 88.69 200 VAL B CA 1
ATOM 3411 C C . VAL B 1 200 ? 2.25 -19.5 5.547 1 88.69 200 VAL B C 1
ATOM 3413 O O . VAL B 1 200 ? 3.061 -18.656 5.133 1 88.69 200 VAL B O 1
ATOM 3416 N N . GLY B 1 201 ? 1.052 -19.172 6.008 1 95.56 201 GLY B N 1
ATOM 3417 C CA . GLY B 1 201 ? 0.579 -17.797 6.07 1 95.56 201 GLY B CA 1
ATOM 3418 C C . GLY B 1 201 ? -0.885 -17.656 5.699 1 95.56 201 GLY B C 1
ATOM 3419 O O . GLY B 1 201 ? -1.44 -18.5 5 1 95.56 201 GLY B O 1
ATOM 3420 N N . LEU B 1 202 ? -1.461 -16.641 6.172 1 96.19 202 LEU B N 1
ATOM 3421 C CA . LEU B 1 202 ? -2.863 -16.344 5.898 1 96.19 202 LEU B CA 1
ATOM 3422 C C . LEU B 1 202 ? -3.1 -16.172 4.402 1 96.19 202 LEU B C 1
ATOM 3424 O O . LEU B 1 202 ? -4.113 -16.641 3.873 1 96.19 202 LEU B O 1
ATOM 3428 N N . GLY B 1 203 ? -2.188 -15.5 3.727 1 94.5 203 GLY B N 1
ATOM 3429 C CA . GLY B 1 203 ? -2.285 -15.367 2.281 1 94.5 203 GLY B CA 1
ATOM 3430 C C . GLY B 1 203 ? -2.258 -16.703 1.558 1 94.5 203 GLY B C 1
ATOM 3431 O O . GLY B 1 203 ? -3.016 -16.906 0.609 1 94.5 203 GLY B O 1
ATOM 3432 N N . SER B 1 204 ? -1.405 -17.547 2 1 93.88 204 SER B N 1
ATOM 3433 C CA . SER B 1 204 ? -1.334 -18.875 1.418 1 93.88 204 SER B CA 1
ATOM 3434 C C . SER B 1 204 ? -2.645 -19.641 1.61 1 93.88 204 SER B C 1
ATOM 3436 O O . SER B 1 204 ? -3.111 -20.312 0.698 1 93.88 204 SER B O 1
ATOM 3438 N N . PHE B 1 205 ? -3.172 -19.547 2.785 1 95.25 205 PHE B N 1
ATOM 3439 C CA . PHE B 1 205 ? -4.457 -20.172 3.055 1 95.25 205 PHE B CA 1
ATOM 3440 C C . PHE B 1 205 ? -5.523 -19.672 2.09 1 95.25 205 PHE B C 1
ATOM 3442 O O . PHE B 1 205 ? -6.27 -20.453 1.512 1 95.25 205 PHE B O 1
ATOM 3449 N N . ILE B 1 206 ? -5.605 -18.344 1.91 1 94.06 206 ILE B N 1
ATOM 3450 C CA . ILE B 1 206 ? -6.625 -17.734 1.067 1 94.06 206 ILE B CA 1
ATOM 3451 C C . ILE B 1 206 ? -6.465 -18.219 -0.372 1 94.06 206 ILE B C 1
ATOM 3453 O O . ILE B 1 206 ? -7.445 -18.594 -1.021 1 94.06 206 ILE B O 1
ATOM 3457 N N . LEU B 1 207 ? -5.242 -18.25 -0.81 1 91.19 207 LEU B N 1
ATOM 3458 C CA . LEU B 1 207 ? -4.992 -18.656 -2.189 1 91.19 207 LEU B CA 1
ATOM 3459 C C . LEU B 1 207 ? -5.32 -20.125 -2.393 1 91.19 207 LEU B C 1
ATOM 3461 O O . LEU B 1 207 ? -5.91 -20.5 -3.408 1 91.19 207 LEU B O 1
ATOM 3465 N N . LYS B 1 208 ? -4.922 -20.938 -1.455 1 91.5 208 LYS B N 1
ATOM 3466 C CA . LYS B 1 208 ? -5.234 -22.359 -1.534 1 91.5 208 LYS B CA 1
ATOM 3467 C C . LYS B 1 208 ? -6.746 -22.594 -1.545 1 91.5 208 LYS B C 1
ATOM 3469 O O . LYS B 1 208 ? -7.246 -23.422 -2.301 1 91.5 208 LYS B O 1
ATOM 3474 N N . ALA B 1 209 ? -7.41 -21.875 -0.673 1 92 209 ALA B N 1
ATOM 3475 C CA . ALA B 1 209 ? -8.867 -21.969 -0.634 1 92 209 ALA B CA 1
ATOM 3476 C C . ALA B 1 209 ? -9.477 -21.578 -1.975 1 92 209 ALA B C 1
ATOM 3478 O O . ALA B 1 209 ? -10.469 -22.172 -2.41 1 92 209 ALA B O 1
ATOM 3479 N N . ALA B 1 210 ? -8.914 -20.672 -2.646 1 89.69 210 ALA B N 1
ATOM 3480 C CA . ALA B 1 210 ? -9.43 -20.156 -3.91 1 89.69 210 ALA B CA 1
ATOM 3481 C C . ALA B 1 210 ? -9.266 -21.172 -5.027 1 89.69 210 ALA B C 1
ATOM 3483 O O . ALA B 1 210 ? -10 -21.141 -6.02 1 89.69 210 ALA B O 1
ATOM 3484 N N . HIS B 1 211 ? -8.266 -21.969 -4.91 1 86.31 211 HIS B N 1
ATOM 3485 C CA . HIS B 1 211 ? -8.023 -22.984 -5.922 1 86.31 211 HIS B CA 1
ATOM 3486 C C . HIS B 1 211 ? -9 -24.141 -5.777 1 86.31 211 HIS B C 1
ATOM 3488 O O . HIS B 1 211 ? -9.172 -24.938 -6.707 1 86.31 211 HIS B O 1
ATOM 3494 N N . GLY B 1 212 ? -9.547 -24.203 -4.562 1 81.56 212 GLY B N 1
ATOM 3495 C CA . GLY B 1 212 ? -10.555 -25.234 -4.363 1 81.56 212 GLY B CA 1
ATOM 3496 C C . GLY B 1 212 ? -11.93 -24.828 -4.848 1 81.56 212 GLY B C 1
ATOM 3497 O O . GLY B 1 212 ? -12.383 -23.719 -4.586 1 81.56 212 GLY B O 1
ATOM 3498 N N . ALA B 1 213 ? -12.461 -25.516 -5.746 1 74.88 213 ALA B N 1
ATOM 3499 C CA . ALA B 1 213 ? -13.75 -25.188 -6.352 1 74.88 213 ALA B CA 1
ATOM 3500 C C . ALA B 1 213 ? -14.828 -25.016 -5.285 1 74.88 213 ALA B C 1
ATOM 3502 O O . ALA B 1 213 ? -14.977 -25.875 -4.406 1 74.88 213 ALA B O 1
ATOM 3503 N N . GLY B 1 214 ? -15.477 -23.953 -5.332 1 75.88 214 GLY B N 1
ATOM 3504 C CA . GLY B 1 214 ? -16.656 -23.734 -4.512 1 75.88 214 GLY B CA 1
ATOM 3505 C C . GLY B 1 214 ? -16.328 -23.375 -3.076 1 75.88 214 GLY B C 1
ATOM 3506 O O . GLY B 1 214 ? -17.172 -23.516 -2.188 1 75.88 214 GLY B O 1
ATOM 3507 N N . ARG B 1 215 ? -15.172 -23.016 -2.826 1 88.19 215 ARG B N 1
ATOM 3508 C CA . ARG B 1 215 ? -14.805 -22.719 -1.444 1 88.19 215 ARG B CA 1
ATOM 3509 C C . ARG B 1 215 ? -14.633 -21.219 -1.234 1 88.19 215 ARG B C 1
ATOM 3511 O O . ARG B 1 215 ? -13.68 -20.781 -0.585 1 88.19 215 ARG B O 1
ATOM 3518 N N . THR B 1 216 ? -15.609 -20.531 -1.736 1 93 216 THR B N 1
ATOM 3519 C CA . THR B 1 216 ? -15.57 -19.078 -1.599 1 93 216 THR B CA 1
ATOM 3520 C C . THR B 1 216 ? -15.781 -18.656 -0.145 1 93 216 THR B C 1
ATOM 3522 O O . THR B 1 216 ? -15.312 -17.609 0.281 1 93 216 THR B O 1
ATOM 3525 N N . ASP B 1 217 ? -16.422 -19.516 0.629 1 94.75 217 ASP B N 1
ATOM 3526 C CA . ASP B 1 217 ? -16.625 -19.234 2.047 1 94.75 217 ASP B CA 1
ATOM 3527 C C . ASP B 1 217 ? -15.305 -19.188 2.803 1 94.75 217 ASP B C 1
ATOM 3529 O O . ASP B 1 217 ? -15.094 -18.312 3.643 1 94.75 217 ASP B O 1
ATOM 3533 N N . LEU B 1 218 ? -14.398 -20.125 2.373 1 95 218 LEU B N 1
ATOM 3534 C CA . LEU B 1 218 ? -13.086 -20.156 3.014 1 95 218 LEU B CA 1
ATOM 3535 C C . LEU B 1 218 ? -12.242 -18.969 2.57 1 95 218 LEU B C 1
ATOM 3537 O O . LEU B 1 218 ? -11.508 -18.391 3.375 1 95 218 LEU B O 1
ATOM 3541 N N . VAL B 1 219 ? -12.367 -18.641 1.311 1 95.25 219 VAL B N 1
ATOM 3542 C CA . VAL B 1 219 ? -11.641 -17.484 0.773 1 95.25 219 VAL B CA 1
ATOM 3543 C C . VAL B 1 219 ? -12.062 -16.219 1.516 1 95.25 219 VAL B C 1
ATOM 3545 O O . VAL B 1 219 ? -11.211 -15.461 1.989 1 95.25 219 VAL B O 1
ATOM 3548 N N . LEU B 1 220 ? -13.359 -16.031 1.612 1 95.5 220 LEU B N 1
ATOM 3549 C CA . LEU B 1 220 ? -13.875 -14.828 2.266 1 95.5 220 LEU B CA 1
ATOM 3550 C C . LEU B 1 220 ? -13.602 -14.867 3.766 1 95.5 220 LEU B C 1
ATOM 3552 O O . LEU B 1 220 ? -13.352 -13.82 4.379 1 95.5 220 LEU B O 1
ATOM 3556 N N . ALA B 1 221 ? -13.664 -16.016 4.352 1 96.69 221 ALA B N 1
ATOM 3557 C CA . ALA B 1 221 ? -13.328 -16.141 5.766 1 96.69 221 ALA B CA 1
ATOM 3558 C C . ALA B 1 221 ? -11.898 -15.68 6.031 1 96.69 221 ALA B C 1
ATOM 3560 O O . ALA B 1 221 ? -11.664 -14.875 6.941 1 96.69 221 ALA B O 1
ATOM 3561 N N . GLY B 1 222 ? -10.969 -16.219 5.242 1 96.12 222 GLY B N 1
ATOM 3562 C CA . GLY B 1 222 ? -9.594 -15.773 5.371 1 96.12 222 GLY B CA 1
ATOM 3563 C C . GLY B 1 222 ? -9.422 -14.289 5.133 1 96.12 222 GLY B C 1
ATOM 3564 O O . GLY B 1 222 ? -8.656 -13.625 5.836 1 96.12 222 GLY B O 1
ATOM 3565 N N . THR B 1 223 ? -10.125 -13.758 4.168 1 95.75 223 THR B N 1
ATOM 3566 C CA . THR B 1 223 ? -10.062 -12.352 3.811 1 95.75 223 THR B CA 1
ATOM 3567 C C . THR B 1 223 ? -10.578 -11.477 4.953 1 95.75 223 THR B C 1
ATOM 3569 O O . THR B 1 223 ? -9.992 -10.445 5.27 1 95.75 223 THR B O 1
ATOM 3572 N N . VAL B 1 224 ? -11.664 -11.875 5.559 1 95.56 224 VAL B N 1
ATOM 3573 C CA . VAL B 1 224 ? -12.234 -11.141 6.684 1 95.56 224 VAL B CA 1
ATOM 3574 C C . VAL B 1 224 ? -11.266 -11.156 7.859 1 95.56 224 VAL B C 1
ATOM 3576 O O . VAL B 1 224 ? -11.086 -10.148 8.547 1 95.56 224 VAL B O 1
ATOM 3579 N N . VAL B 1 225 ? -10.633 -12.273 8.078 1 96.94 225 VAL B N 1
ATOM 3580 C CA . VAL B 1 225 ? -9.648 -12.375 9.148 1 96.94 225 VAL B CA 1
ATOM 3581 C C . VAL B 1 225 ? -8.5 -11.406 8.875 1 96.94 225 VAL B C 1
ATOM 3583 O O . VAL B 1 225 ? -8.023 -10.719 9.781 1 96.94 225 VAL B O 1
ATOM 3586 N N . ALA B 1 226 ? -8.047 -11.375 7.621 1 95.56 226 ALA B N 1
ATOM 3587 C CA . ALA B 1 226 ? -7.02 -10.414 7.242 1 95.56 226 ALA B CA 1
ATOM 3588 C C . ALA B 1 226 ? -7.473 -8.984 7.535 1 95.56 226 ALA B C 1
ATOM 3590 O O . ALA B 1 226 ? -6.684 -8.156 8 1 95.56 226 ALA B O 1
ATOM 3591 N N . GLY B 1 227 ? -8.711 -8.719 7.234 1 94.62 227 GLY B N 1
ATOM 3592 C CA . GLY B 1 227 ? -9.281 -7.414 7.535 1 94.62 227 GLY B CA 1
ATOM 3593 C C . GLY B 1 227 ? -9.312 -7.105 9.023 1 94.62 227 GLY B C 1
ATOM 3594 O O . GLY B 1 227 ? -9.016 -5.984 9.438 1 94.62 227 GLY B O 1
ATOM 3595 N N . VAL B 1 228 ? -9.68 -8.055 9.82 1 94.31 228 VAL B N 1
ATOM 3596 C CA . VAL B 1 228 ? -9.719 -7.891 11.273 1 94.31 228 VAL B CA 1
ATOM 3597 C C . VAL B 1 228 ? -8.312 -7.602 11.797 1 94.31 228 VAL B C 1
ATOM 3599 O O . VAL B 1 228 ? -8.141 -6.758 12.68 1 94.31 228 VAL B O 1
ATOM 3602 N N . ILE B 1 229 ? -7.352 -8.289 11.266 1 94.88 229 ILE B N 1
ATOM 3603 C CA . ILE B 1 229 ? -5.965 -8.039 11.648 1 94.88 229 ILE B CA 1
ATOM 3604 C C . ILE B 1 229 ? -5.582 -6.605 11.297 1 94.88 229 ILE B C 1
ATOM 3606 O O . ILE B 1 229 ? -4.984 -5.898 12.109 1 94.88 229 ILE B O 1
ATOM 3610 N N . GLY B 1 230 ? -5.957 -6.258 10.07 1 91.94 230 GLY B N 1
ATOM 3611 C CA . GLY B 1 230 ? -5.711 -4.883 9.672 1 91.94 230 GLY B CA 1
ATOM 3612 C C . GLY B 1 230 ? -6.391 -3.869 10.57 1 91.94 230 GLY B C 1
ATOM 3613 O O . GLY B 1 230 ? -5.789 -2.855 10.938 1 91.94 230 GLY B O 1
ATOM 3614 N N . TYR B 1 231 ? -7.555 -4.121 10.922 1 90.75 231 TYR B N 1
ATOM 3615 C CA . TYR B 1 231 ? -8.312 -3.238 11.805 1 90.75 231 TYR B CA 1
ATOM 3616 C C . TYR B 1 231 ? -7.664 -3.15 13.18 1 90.75 231 TYR B C 1
ATOM 3618 O O . TYR B 1 231 ? -7.496 -2.057 13.727 1 90.75 231 TYR B O 1
ATOM 3626 N N . LEU B 1 232 ? -7.359 -4.254 13.742 1 91.69 232 LEU B N 1
ATOM 3627 C CA . LEU B 1 232 ? -6.754 -4.305 15.062 1 91.69 232 LEU B CA 1
ATOM 3628 C C . LEU B 1 232 ? -5.391 -3.621 15.07 1 91.69 232 LEU B C 1
ATOM 3630 O O . LEU B 1 232 ? -5.023 -2.963 16.047 1 91.69 232 LEU B O 1
ATOM 3634 N N . ALA B 1 233 ? -4.695 -3.805 14.016 1 90.25 233 ALA B N 1
ATOM 3635 C CA . ALA B 1 233 ? -3.406 -3.131 13.891 1 90.25 233 ALA B CA 1
ATOM 3636 C C . ALA B 1 233 ? -3.574 -1.615 13.883 1 90.25 233 ALA B C 1
ATOM 3638 O O . ALA B 1 233 ? -2.891 -0.906 14.625 1 90.25 233 ALA B O 1
ATOM 3639 N N . ASN B 1 234 ? -4.453 -1.177 13.062 1 85.62 234 ASN B N 1
ATOM 3640 C CA . ASN B 1 234 ? -4.703 0.258 12.961 1 85.62 234 ASN B CA 1
ATOM 3641 C C . ASN B 1 234 ? -5.242 0.826 14.273 1 85.62 234 ASN B C 1
ATOM 3643 O O . ASN B 1 234 ? -4.773 1.865 14.742 1 85.62 234 ASN B O 1
ATOM 3647 N N . GLU B 1 235 ? -6.219 0.175 14.82 1 84.75 235 GLU B N 1
ATOM 3648 C CA . GLU B 1 235 ? -6.816 0.62 16.078 1 84.75 235 GLU B CA 1
ATOM 3649 C C . GLU B 1 235 ? -5.801 0.575 17.219 1 84.75 235 GLU B C 1
ATOM 3651 O O . GLU B 1 235 ? -5.766 1.476 18.062 1 84.75 235 GLU B O 1
ATOM 3656 N N . GLY B 1 236 ? -5.105 -0.503 17.234 1 88.88 236 GLY B N 1
ATOM 3657 C CA . GLY B 1 236 ? -4.066 -0.621 18.25 1 88.88 236 GLY B CA 1
ATOM 3658 C C . GLY B 1 236 ? -3.033 0.486 18.172 1 88.88 236 GLY B C 1
ATOM 3659 O O . GLY B 1 236 ? -2.68 1.081 19.203 1 88.88 236 GLY B O 1
ATOM 3660 N N . LEU B 1 237 ? -2.588 0.775 17.016 1 88.25 237 LEU B N 1
ATOM 3661 C CA . LEU B 1 237 ? -1.597 1.83 16.828 1 88.25 237 LEU B CA 1
ATOM 3662 C C . LEU B 1 237 ? -2.197 3.199 17.125 1 88.25 237 LEU B C 1
ATOM 3664 O O . LEU B 1 237 ? -1.529 4.062 17.703 1 88.25 237 LEU B O 1
ATOM 3668 N N . GLU B 1 238 ? -3.395 3.369 16.75 1 82.38 238 GLU B N 1
ATOM 3669 C CA . GLU B 1 238 ? -4.066 4.633 17.047 1 82.38 238 GLU B CA 1
ATOM 3670 C C . GLU B 1 238 ? -4.188 4.855 18.547 1 82.38 238 GLU B C 1
ATOM 3672 O O . GLU B 1 238 ? -3.949 5.961 19.047 1 82.38 238 GLU B O 1
ATOM 3677 N N . ARG B 1 239 ? -4.594 3.902 19.234 1 84 239 ARG B N 1
ATOM 3678 C CA . ARG B 1 239 ? -4.727 3.996 20.672 1 84 239 ARG B CA 1
ATOM 3679 C C . ARG B 1 239 ? -3.369 4.234 21.344 1 84 239 ARG B C 1
ATOM 3681 O O . ARG B 1 239 ? -3.26 5.023 22.281 1 84 239 ARG B O 1
ATOM 3688 N N . LEU B 1 240 ? -2.43 3.533 20.812 1 85.81 240 LEU B N 1
ATOM 3689 C CA . LEU B 1 240 ? -1.077 3.725 21.312 1 85.81 240 LEU B CA 1
ATOM 3690 C C . LEU B 1 240 ? -0.6 5.152 21.078 1 85.81 240 LEU B C 1
ATOM 3692 O O . LEU B 1 240 ? -0 5.77 21.953 1 85.81 240 LEU B O 1
ATOM 3696 N N . GLY B 1 241 ? -0.8 5.66 19.953 1 82.5 241 GLY B N 1
ATOM 3697 C CA . GLY B 1 241 ? -0.463 7.043 19.641 1 82.5 241 GLY B CA 1
ATOM 3698 C C . GLY B 1 241 ? -1.189 8.047 20.516 1 82.5 241 GLY B C 1
ATOM 3699 O O . GLY B 1 241 ? -0.591 9.016 20.984 1 82.5 241 GLY B O 1
ATOM 3700 N N . GLY B 1 242 ? -2.467 7.812 20.703 1 76.44 242 GLY B N 1
ATOM 3701 C CA . GLY B 1 242 ? -3.25 8.68 21.578 1 76.44 242 GLY B CA 1
ATOM 3702 C C . GLY B 1 242 ? -2.725 8.734 23 1 76.44 242 GLY B C 1
ATOM 3703 O O . GLY B 1 242 ? -2.691 9.805 23.609 1 76.44 242 GLY B O 1
ATOM 3704 N N . LYS B 1 243 ? -2.318 7.652 23.438 1 78.12 243 LYS B N 1
ATOM 3705 C CA . LYS B 1 243 ? -1.786 7.59 24.781 1 78.12 243 LYS B CA 1
ATOM 3706 C C . LYS B 1 243 ? -0.399 8.219 24.859 1 78.12 243 LYS B C 1
ATOM 3708 O O . LYS B 1 243 ? -0.089 8.938 25.828 1 78.12 243 LYS B O 1
ATOM 3713 N N . LEU B 1 244 ? 0.415 7.93 23.859 1 77.75 244 LEU B N 1
ATOM 3714 C CA . LEU B 1 244 ? 1.806 8.367 23.859 1 77.75 244 LEU B CA 1
ATOM 3715 C C . LEU B 1 244 ? 1.906 9.859 23.562 1 77.75 244 LEU B C 1
ATOM 3717 O O . LEU B 1 244 ? 2.826 10.531 24.031 1 77.75 244 LEU B O 1
ATOM 3721 N N . PHE B 1 245 ? 0.946 10.375 22.828 1 73.31 245 PHE B N 1
ATOM 3722 C CA . PHE B 1 245 ? 1.089 11.758 22.359 1 73.31 245 PHE B CA 1
ATOM 3723 C C . PHE B 1 245 ? -0.083 12.609 22.844 1 73.31 245 PHE B C 1
ATOM 3725 O O . PHE B 1 245 ? -0.516 13.523 22.141 1 73.31 245 PHE B O 1
ATOM 3732 N N . LYS B 1 246 ? -0.717 12.258 23.859 1 64.06 246 LYS B N 1
ATOM 3733 C CA . LYS B 1 246 ? -1.775 13.047 24.484 1 64.06 246 LYS B CA 1
ATOM 3734 C C . LYS B 1 246 ? -1.368 14.508 24.625 1 64.06 246 LYS B C 1
ATOM 3736 O O . LYS B 1 246 ? -2.203 15.406 24.484 1 64.06 246 LYS B O 1
ATOM 3741 N N . TRP B 1 247 ? -0.124 14.711 24.812 1 55.31 247 TRP B N 1
ATOM 3742 C CA . TRP B 1 247 ? 0.37 16.062 25.047 1 55.31 247 TRP B CA 1
ATOM 3743 C C . TRP B 1 247 ? 0.333 16.891 23.766 1 55.31 247 TRP B C 1
ATOM 3745 O O . TRP B 1 247 ? 0.235 18.125 23.797 1 55.31 247 TRP B O 1
ATOM 3755 N N . HIS B 1 248 ? 0.623 16.234 22.641 1 54.53 248 HIS B N 1
ATOM 3756 C CA . HIS B 1 248 ? 0.635 16.953 21.359 1 54.53 248 HIS B CA 1
ATOM 3757 C C . HIS B 1 248 ? -0.756 17.469 21 1 54.53 248 HIS B C 1
ATOM 3759 O O . HIS B 1 248 ? -0.894 18.562 20.438 1 54.53 248 HIS B O 1
ATOM 3765 N N . LYS B 1 249 ? -1.838 16.75 21.25 1 50.25 249 LYS B N 1
ATOM 3766 C CA . LYS B 1 249 ? -3.203 17.219 21.031 1 50.25 249 LYS B CA 1
ATOM 3767 C C . LYS B 1 249 ? -3.512 18.438 21.906 1 50.25 249 LYS B C 1
ATOM 3769 O O . LYS B 1 249 ? -4.23 19.328 21.469 1 50.25 249 LYS B O 1
ATOM 3774 N N . ALA B 1 250 ? -2.949 18.578 22.969 1 43.62 250 ALA B N 1
ATOM 3775 C CA . ALA B 1 250 ? -3.188 19.688 23.891 1 43.62 250 ALA B CA 1
ATOM 3776 C C . ALA B 1 250 ? -2.518 20.969 23.391 1 43.62 250 ALA B C 1
ATOM 3778 O O . ALA B 1 250 ? -3.076 22.062 23.516 1 43.62 250 ALA B O 1
ATOM 3779 N N . THR B 1 251 ? -1.399 20.734 22.844 1 42.94 251 THR B N 1
ATOM 3780 C CA . THR B 1 251 ? -0.679 21.938 22.469 1 42.94 251 THR B CA 1
ATOM 3781 C C . THR B 1 251 ? -1.271 22.562 21.203 1 42.94 251 THR B C 1
ATOM 3783 O O . THR B 1 251 ? -1.312 23.781 21.062 1 42.94 251 THR B O 1
ATOM 3786 N N . THR B 1 252 ? -1.713 21.703 20.375 1 42.72 252 THR B N 1
ATOM 3787 C CA . THR B 1 252 ? -2.35 22.312 19.203 1 42.72 252 THR B CA 1
ATOM 3788 C C . THR B 1 252 ? -3.676 22.953 19.578 1 42.72 252 THR B C 1
ATOM 3790 O O . THR B 1 252 ? -4.07 23.969 18.984 1 42.72 252 THR B O 1
ATOM 3793 N N . ALA B 1 253 ? -4.309 22.547 20.672 1 41.09 253 ALA B N 1
ATOM 3794 C CA . ALA B 1 253 ? -5.531 23.141 21.188 1 41.09 253 ALA B CA 1
ATOM 3795 C C . ALA B 1 253 ? -5.238 24.453 21.922 1 41.09 253 ALA B C 1
ATOM 3797 O O . ALA B 1 253 ? -6.043 25.375 21.891 1 41.09 253 ALA B O 1
ATOM 3798 N N . GLU B 1 254 ? -4.145 24.469 22.672 1 38.62 254 GLU B N 1
ATOM 3799 C CA . GLU B 1 254 ? -3.887 25.688 23.453 1 38.62 254 GLU B CA 1
ATOM 3800 C C . GLU B 1 254 ? -3.369 26.797 22.547 1 38.62 254 GLU B C 1
ATOM 3802 O O . GLU B 1 254 ? -3.543 27.984 22.859 1 38.62 254 GLU B O 1
ATOM 3807 N N . VAL B 1 255 ? -2.629 26.453 21.562 1 39.44 255 VAL B N 1
ATOM 3808 C CA . VAL B 1 255 ? -2.215 27.562 20.703 1 39.44 255 VAL B CA 1
ATOM 3809 C C . VAL B 1 255 ? -3.395 28.031 19.859 1 39.44 255 VAL B C 1
ATOM 3811 O O . VAL B 1 255 ? -3.295 29.031 19.141 1 39.44 255 VAL B O 1
ATOM 3814 N N . ALA B 1 256 ? -4.457 27.359 19.906 1 38.94 256 ALA B N 1
ATOM 3815 C CA . ALA B 1 256 ? -5.664 27.953 19.344 1 38.94 256 ALA B CA 1
ATOM 3816 C C . ALA B 1 256 ? -6.457 28.703 20.406 1 38.94 256 ALA B C 1
ATOM 3818 O O . ALA B 1 256 ? -6.555 28.266 21.547 1 38.94 256 ALA B O 1
#

Nearest PDB structures (foldseek):
  8w9m-assembly1_B  TM=8.377E-01  e=6.700E-08  Nostoc sp. PCC 7120 = FACHB-418
  7ahd-assembly1_A  TM=7.894E-01  e=2.623E-06  Lactococcus lactis subsp. lactis
  7ahd-assembly1_B  TM=7.591E-01  e=5.009E-06  Lactococcus lactis subsp. lactis
  7ahh-assembly1_B  TM=8.167E-01  e=1.240E-05  Lactococcus lactis subsp. lactis
  7ahc-assembly1_B  TM=7.093E-01  e=6.775E-06  Lactococcus lactis subsp. lactis

InterPro domains:
  IPR000515 ABC transporter type 1, transmembrane domain MetI-like [PF00528] (73-231)
  IPR000515 ABC transporter type 1, transmembrane domain MetI-like [PS50928] (55-237)
  IPR000515 ABC transporter type 1, transmembrane domain MetI-like [cd06261] (63-229)
  IPR035906 MetI-like superfamily [G3DSA:1.10.3720.10] (47-240)
  IPR035906 MetI-like superfamily [SSF161098] (50-237)

Secondary structure (DSSP, 8-state):
-HHHHHHHHHHHHHHHHHHHHHHTTSS-TTTS--HHHHHHHHHHHTT-HHHHHHHHHHHHHHHHHHHHHHHHHHHHHHHHHH-HHHHHHHHHHHHHHTTS-GGGGHHHHHHHH-SSHHHHHHHHHHHHHHHHHHHHHHHHHTS-HHHHHHHH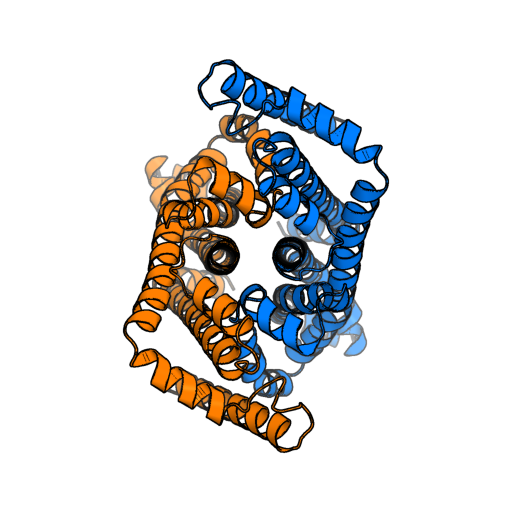HTT--HHHHIIIIIHHHHHHHHHHHHHHHHHHHHHHHHHHHHHS--S-SHHHHHHHHHHSTT-HHHHHHHHHHHHHHHHHHHHHHHHHHHHHTHHHHHHHHH--/-HHHHHHHHHHHHHHHHHHHHHHTTSS-TTTS--HHHHHHHHHHHTT-HHHHHHHHHHHHHHHHHHHHHHHHHHHHHHHHHH-HHHHHHHHHHHHHHTTS-GGGGHHHHHHHH-SSHHHHHHHHHHHHHHHHHHHHHHHHHTS-HHHHHHHHHTT--HHHHIIIIIHHHHHHHHHHHHHHHHHHHHHHHHHHHHH-TT--SHHHHHHHHHHSTT-HHHHHHHHHHHHHHHHHHHHHHHHHHHHHTHHHHHHHHH--

Solvent-accessible surface area (backbone atoms only — not comparable to full-atom values): 24842 Å² total; per-residue (Å²): 113,70,65,54,51,51,50,50,50,25,49,51,51,42,44,49,49,48,29,47,43,22,74,71,54,77,37,54,51,80,62,45,52,34,42,69,58,25,53,50,46,39,59,54,40,69,73,32,67,71,50,45,49,12,46,48,49,41,51,49,40,44,50,52,15,52,51,51,16,50,67,49,16,47,57,49,11,53,48,40,50,73,31,65,67,57,31,62,71,43,40,33,53,51,64,58,54,66,31,30,43,49,63,60,42,42,55,56,39,34,73,63,73,28,40,53,71,65,34,36,24,52,41,14,20,62,52,18,23,50,44,21,20,51,26,29,25,48,28,54,68,63,51,52,63,62,61,53,48,50,38,45,71,72,63,41,48,73,70,45,40,42,62,67,46,48,41,65,66,18,44,63,38,29,49,51,12,46,53,54,17,52,55,52,18,48,39,38,35,36,50,34,26,60,63,38,72,34,89,66,15,44,27,25,51,25,50,54,28,53,71,38,83,88,29,42,42,52,23,49,22,43,29,51,50,47,12,51,51,38,37,49,51,52,52,50,50,49,52,49,46,50,66,74,40,49,66,59,61,48,50,63,51,63,78,92,112,68,67,57,51,51,48,49,51,25,49,52,51,42,44,49,50,46,28,47,42,23,74,71,55,79,37,54,53,81,60,45,52,34,41,69,59,24,53,51,45,40,58,54,40,68,72,32,68,71,52,46,49,13,45,49,47,42,52,49,40,44,50,52,14,51,50,51,16,48,66,49,15,46,58,49,11,52,48,38,50,72,31,64,67,58,31,62,71,42,40,32,52,51,64,58,54,64,32,30,45,49,63,59,43,42,54,55,40,35,72,62,73,29,42,52,71,65,35,37,23,53,41,14,21,61,51,18,22,50,45,22,20,52,25,28,24,48,30,55,67,64,52,53,63,63,59,54,48,50,37,46,72,72,64,43,48,74,69,45,39,42,64,68,46,47,42,65,66,18,44,63,37,29,48,52,11,46,54,53,17,52,56,51,18,49,41,38,35,37,51,34,26,62,65,34,78,56,75,68,15,44,28,27,52,25,48,54,28,52,72,38,84,88,28,41,43,52,24,50,23,42,31,50,50,48,13,49,52,37,38,50,52,52,50,50,50,48,53,47,47,50,67,75,40,50,65,58,61,48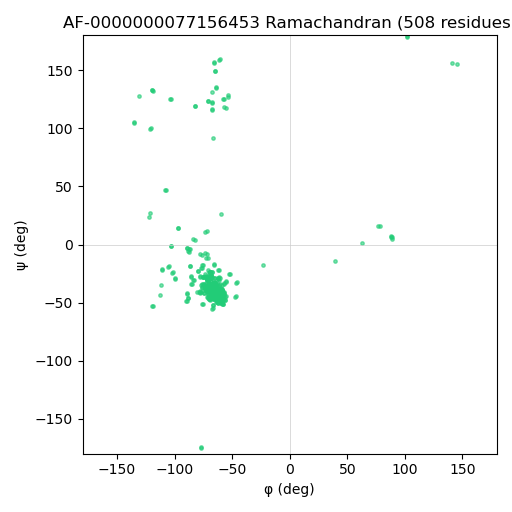,50,63,52,63,77,90

pLDDT: mean 85.92, std 12.42, range [38.38, 98.44]

Foldseek 3Di:
DVVVVVVVVVVVVVLVVQQCCDVVPVDDCLQPNHSVLLVVVLVVLVVDPQSVQQACLLLVLLVLLLVVLLVPQQVLLVCVLVDVVVVVVCVVVCVVQQPDQLLVCLVVLCVVPNLDSCSLSVSLNSNLNNLLNVLNSVLSVPQPVVLVVVCVVVVQDPVRCCVPPSCLSSVLSSLVSSLVSSLSSLVSSLSSCCPRPPCGHLNNQLNVLVVDRSSVSSNVSSVVSSVVSNVCSNVVSVVVSCVVNVVVVVVVVVVD/DVVVVVVVVVVVVVLVVQQCCDVVPVDDCLQPNHSVLLVVVLVVLVVDPQSVQQACLLLVLLVLLLVVLLVPQQVLLVCVLVDVVVVVVCVVVCVVQQPDQLLVCLVVLCVVPNLDSCSLSVSLNSNLNNLLNVLNSVLSVPQPVVLVVVCVVVVQDPVRCCVPPSCLSSVLSSLVSSLVSSLSSLVSSLSSCCPRPPCGHLNNQLNVLVVDPSSVSSNVSSVVSSVVSNVCSNVVSVVVSCVVNVVVVVVVVVVD

Organism: Saccharomonospora viridis (strain ATCC 15386 / DSM 43017 / JCM 3036 / CCUG 5913 / NBRC 12207 / NCIMB 9602 / P101) (NCBI:txid471857)

Sequence (512 aa):
MRSLVRNFAGLIAFLLLWELVVRLGVIAEEDVPPASVVLTRIAELFGQEAFLRDVIASVLAWLIALGIAIVIAIPLGLVLGNFPLVRMATRSIVEFLRPIPSVALIPLVLVVIGGGPEAKITLAVYAAVWPILYNTIYAFDEIDPLLIDTARSCGVHKSGILTTVALPHAAPFVFTGIRISASVGLIVIVSTEFIAGANVGLGSFILKAAHGAGRTDLVLAGTVVAGVIGYLANEGLERLGGKLFKWHKATTAEVAMRSLVRNFAGLIAFLLLWELVVRLGVIAEEDVPPASVVLTRIAELFGQEAFLRDVIASVLAWLIALGIAIVIAIPLGLVLGNFPLVRMATRSIVEFLRPIPSVALIPLVLVVIGGGPEAKITLAVYAAVWPILYNTIYAFDEIDPLLIDTARSCGVHKSGILTTVALPHAAPFVFTGIRISASVGLIVIVSTEFIAGANVGLGSFILKAAHGAGRTDLVLAGTVVAGVIGYLANEGLERLGGKLFKWHKATTAEVA

Radius of gyration: 23.87 Å; Cα contacts (8 Å, |Δi|>4): 707; chains: 2; bounding box: 65×64×56 Å